Protein 2YGK (pdb70)

Sequence (618 aa):
IRKIYDKLVEIKNQIYNIANYLKQEIQDKVNEYWNEYVINHTCKFVAIDGGSFGRPRIGIVYAVGAESVIGDNKGVKTLSEDGQIGIFKPGNDAQERISLLEALELSLALRDGSKGDYILDGSLSKKIGNKVDIQQFSDEELKLIRNVDLNGIISIKDERKRDLLLLNQFLVSKIIEEYDGNVLWISKVSRGRDLFGTDYPDITVLELFTEKRGFSKLIIKNIPEIEVLRKEYTTFYTRLDNGKRVIRVDIVGRVDEKIVKEIDRLSGVSIKGYPFPLLKAHDVRFSADREKIIKLVGSKLHKDIEWWPIRKIYDKLVEIKNQIYNIANYLKQEIQDKVNEYWNEYVINHTCKFVAIDGGSFGRPRIGIVYAVGAESVIGDNKGVKTLSEDGQIGIFKPGNDAQERISLLEALELSLALRDGSKGDYILDGSLSKKIGNKVDIQQFSDEELKLIRNVDLNGIISIKDERKRDLLLLNQFLVSKIIEEYDGNVLWISKVSRGRDLFGTDYPDITVLELFTEKRGFSKLIIKNIPEIEVLRKEYTTFYTRLDNGKRVIRVDIVGRVDEKIVKEIDRLSGVSIKGYPFPLLKAHDVRFSADREKIIKLVGSKLHKDIEWWP

B-factor: mean 69.03, std 28.51, range [28.03, 181.52]

Foldseek 3Di:
DVVVVVVVCPCVVVVVVVVVCLCVQDLPVLVVWWDFDFDFDWFKEKEKDKAKDWDAVVATWMKIKMWIWIDFLVGIDTDDIDMDTDGDHHDDCVVVVGVLLLLVRLVVCVVCVVVTQAYEEADPVVLLPDDADPPVDDPVLVVCLVVVPPVVQRPDDDDVNSRSSVSSLSSVLVSCVVQPQRYKYKYLDDQDDQRRNDPGHPQVSNLVNDFHWTKGPKDKAAAVSSVVRRGIWIKMWTFLGGRAGIMIIIGHDDDDPVRVSVVSRQNSQDDRRHHVSHVVRVVNYCPCVVVVSCVVVVVVCVVVPVPDD/DVVVVVVVCPCVVVVVVVVVCLCVQDLPVLVVWWDFDADFDWFKEKEKDKAKDWDAVQATWMKIKMWIWIDFLVGIDTDDIDMDTDGDHHDDCVVVVGVLVLLVRLVVCVVCVVVTQAYEEADPVVLLPDDADPPVDDPVLVVCLVVVPPVVQRPDDDDVNSRSSVSSLSSVLVSCVVQPQRYKYKYLDDQDDQRRNDPGHPQVSNLVNDFHWTKGPKDKAAAVSSVVRRGIWIKMWTFLGGRAGIMIIIGHDDDDPVRVSVVSRQNSQDDRRGRVSHVVRVVNYCPCVVVVSCVVVVVCCVPVPPPDD

Organism: Saccharolobus solfataricus (strain ATCC 35092 / DSM 1617 / JCM 11322 / P2) (NCBI:txid273057)

InterPro domains:
  IPR018977 NurA domain [PF09376] (53-311)
  IPR018977 NurA domain [SM00933] (52-311)
  IPR053461 DNA double-strand break repair nuclease NurA [NF041033] (1-339)

Nearest PDB structures (foldseek):
  2ygk-assembly1_B  TM=1.003E+00  e=8.627E-60  Saccharolobus solfataricus
  6ozi-assembly1_B  TM=4.503E-01  e=3.548E-06  Ciona intestinalis
  6ozh-assembly1_C  TM=4.581E-01  e=1.079E-05  Ciona intestinalis
  6ozo-assembly1_A  TM=4.837E-01  e=2.699E-04  Mus musculus
  5aoy-assembly1_A  TM=4.849E-01  e=2.264E-04  Mus musculus

Structure (mmCIF, N/CA/C/O backbone):
data_2YGK
#
_entry.id   2YGK
#
_cell.length_a   67.740
_cell.length_b   80.280
_cell.length_c   67.670
_cell.angle_alpha   90.00
_cell.angle_beta   107.17
_cell.angle_gamma   90.00
#
_symmetry.space_group_name_H-M   'P 1 21 1'
#
loop_
_entity.id
_entity.type
_entity.pdbx_description
1 polymer NURA
2 non-polymer 'MANGANESE (II) ION'
3 water water
#
loop_
_atom_site.group_PDB
_atom_site.id
_atom_site.type_symbol
_atom_site.label_atom_id
_atom_site.label_alt_id
_atom_site.label_comp_id
_atom_site.label_asym_id
_atom_site.label_entity_id
_atom_site.label_seq_id
_atom_site.pdbx_PDB_ins_code
_atom_site.Cartn_x
_atom_site.Cartn_y
_atom_site.Cartn_z
_atom_site.occupancy
_atom_site.B_iso_or_equiv
_atom_site.auth_seq_id
_atom_site.auth_comp_id
_atom_site.auth_asym_id
_atom_site.auth_atom_id
_atom_site.pdbx_PDB_model_num
ATOM 9 N N . ILE A 1 2 ? -11.309 31.552 14.475 1.00 84.55 2 ILE A N 1
ATOM 10 C CA . ILE A 1 2 ? -12.546 31.114 15.154 1.00 89.19 2 ILE A CA 1
ATOM 11 C C . ILE A 1 2 ? -13.658 32.143 14.998 1.00 91.58 2 ILE A C 1
ATOM 12 O O . ILE A 1 2 ? -13.673 33.185 15.707 1.00 92.24 2 ILE A O 1
ATOM 17 N N . ARG A 1 3 ? -14.617 31.858 14.099 1.00 94.54 3 ARG A N 1
ATOM 18 C CA . ARG A 1 3 ? -15.755 32.774 13.946 1.00 97.30 3 ARG A CA 1
ATOM 19 C C . ARG A 1 3 ? -16.001 33.576 15.248 1.00 98.88 3 ARG A C 1
ATOM 20 O O . ARG A 1 3 ? -15.838 34.862 15.234 1.00 98.19 3 ARG A O 1
ATOM 28 N N . LYS A 1 4 ? -16.309 32.827 16.367 1.00 101.56 4 LYS A N 1
ATOM 29 C CA . LYS A 1 4 ? -16.537 33.502 17.684 1.00 102.29 4 LYS A CA 1
ATOM 30 C C . LYS A 1 4 ? -15.590 34.741 17.928 1.00 98.14 4 LYS A C 1
ATOM 31 O O . LYS A 1 4 ? -16.045 35.834 18.329 1.00 99.20 4 LYS A O 1
ATOM 37 N N . ILE A 1 5 ? -14.290 34.591 17.691 1.00 93.00 5 ILE A N 1
ATOM 38 C CA . ILE A 1 5 ? -13.389 35.697 18.006 1.00 90.12 5 ILE A CA 1
ATOM 39 C C . ILE A 1 5 ? -13.746 37.014 17.308 1.00 90.16 5 ILE A C 1
ATOM 40 O O . ILE A 1 5 ? -13.587 38.111 17.891 1.00 90.22 5 ILE A O 1
ATOM 45 N N . TYR A 1 6 ? -14.148 36.924 16.038 1.00 90.78 6 TYR A N 1
ATOM 46 C CA . TYR A 1 6 ? -14.369 38.154 15.250 1.00 89.28 6 TYR A CA 1
ATOM 47 C C . TYR A 1 6 ? -15.803 38.666 15.518 1.00 93.67 6 TYR A C 1
ATOM 48 O O . TYR A 1 6 ? -16.036 39.884 15.637 1.00 93.54 6 TYR A O 1
ATOM 57 N N . ASP A 1 7 ? -16.760 37.756 15.613 1.00 97.11 7 ASP A N 1
ATOM 58 C CA . ASP A 1 7 ? -18.087 38.198 16.003 1.00 102.48 7 ASP A CA 1
ATOM 59 C C . ASP A 1 7 ? -17.865 39.072 17.242 1.00 103.03 7 ASP A C 1
ATOM 60 O O . ASP A 1 7 ? -18.167 40.292 17.223 1.00 104.20 7 ASP A O 1
ATOM 65 N N . LYS A 1 8 ? -17.268 38.473 18.283 1.00 102.89 8 LYS A N 1
ATOM 66 C CA . LYS A 1 8 ? -17.096 39.148 19.593 1.00 102.77 8 LYS A CA 1
ATOM 67 C C . LYS A 1 8 ? -16.501 40.580 19.461 1.00 98.61 8 LYS A C 1
ATOM 68 O O . LYS A 1 8 ? -17.030 41.551 20.021 1.00 100.52 8 LYS A O 1
ATOM 74 N N . LEU A 1 9 ? -15.464 40.736 18.666 1.00 93.64 9 LEU A N 1
ATOM 75 C CA . LEU A 1 9 ? -14.876 42.080 18.474 1.00 90.45 9 LEU A CA 1
ATOM 76 C C . LEU A 1 9 ? -15.829 43.079 17.799 1.00 92.66 9 LEU A C 1
ATOM 77 O O . LEU A 1 9 ? -15.667 44.324 17.975 1.00 92.64 9 LEU A O 1
ATOM 82 N N . VAL A 1 10 ? -16.822 42.538 17.043 1.00 95.79 10 VAL A N 1
ATOM 83 C CA . VAL A 1 10 ? -17.830 43.365 16.361 1.00 97.60 10 VAL A CA 1
ATOM 84 C C . VAL A 1 10 ? -19.109 43.434 17.188 1.00 103.62 10 VAL A C 1
ATOM 85 O O . VAL A 1 10 ? -19.316 44.409 17.930 1.00 105.41 10 VAL A O 1
ATOM 89 N N . GLU A 1 15 ? -14.989 45.735 25.071 1.00 168.29 15 GLU A N 1
ATOM 90 C CA . GLU A 1 15 ? -14.017 44.658 25.001 1.00 165.97 15 GLU A CA 1
ATOM 91 C C . GLU A 1 15 ? -12.608 45.239 24.957 1.00 160.45 15 GLU A C 1
ATOM 92 O O . GLU A 1 15 ? -11.880 45.196 25.947 1.00 160.26 15 GLU A O 1
ATOM 98 N N . ILE A 1 16 ? -12.250 45.810 23.810 1.00 156.01 16 ILE A N 1
ATOM 99 C CA . ILE A 1 16 ? -10.926 46.378 23.575 1.00 150.69 16 ILE A CA 1
ATOM 100 C C . ILE A 1 16 ? -10.922 47.903 23.795 1.00 149.28 16 ILE A C 1
ATOM 101 O O . ILE A 1 16 ? -9.855 48.524 23.871 1.00 146.14 16 ILE A O 1
ATOM 106 N N . LYS A 1 17 ? -12.111 48.502 23.899 1.00 151.24 17 LYS A N 1
ATOM 107 C CA . LYS A 1 17 ? -12.235 49.937 24.204 1.00 150.46 17 LYS A CA 1
ATOM 108 C C . LYS A 1 17 ? -11.430 50.305 25.454 1.00 149.27 17 LYS A C 1
ATOM 109 O O . LYS A 1 17 ? -10.851 51.384 25.523 1.00 147.32 17 LYS A O 1
ATOM 115 N N . ASN A 1 18 ? -11.405 49.403 26.438 1.00 150.24 18 ASN A N 1
ATOM 116 C CA . ASN A 1 18 ? -10.659 49.619 27.680 1.00 149.55 18 ASN A CA 1
ATOM 117 C C . ASN A 1 18 ? -9.213 49.984 27.416 1.00 143.39 18 ASN A C 1
ATOM 118 O O . ASN A 1 18 ? -8.687 50.917 28.001 1.00 142.98 18 ASN A O 1
ATOM 123 N N . GLN A 1 19 ? -8.575 49.237 26.527 1.00 138.23 19 GLN A N 1
ATOM 124 C CA . GLN A 1 19 ? -7.172 49.445 26.236 1.00 132.60 19 GLN A CA 1
ATOM 125 C C . GLN A 1 19 ? -6.995 50.640 25.302 1.00 127.60 19 GLN A C 1
ATOM 126 O O . GLN A 1 19 ? -6.062 51.414 25.469 1.00 125.12 19 GLN A O 1
ATOM 132 N N . ILE A 1 20 ? -7.913 50.804 24.349 1.00 125.37 20 ILE A N 1
ATOM 133 C CA . ILE A 1 20 ? -7.845 51.902 23.384 1.00 121.20 20 ILE A CA 1
ATOM 134 C C . ILE A 1 20 ? -7.977 53.263 24.058 1.00 120.70 20 ILE A C 1
ATOM 135 O O . ILE A 1 20 ? -7.212 54.193 23.770 1.00 117.96 20 ILE A O 1
ATOM 140 N N . TYR A 1 21 ? -8.974 53.386 24.933 1.00 122.56 21 TYR A N 1
ATOM 141 C CA . TYR A 1 21 ? -9.155 54.604 25.713 1.00 122.58 21 TYR A CA 1
ATOM 142 C C . TYR A 1 21 ? -7.955 54.839 26.633 1.00 119.85 21 TYR A C 1
ATOM 143 O O . TYR A 1 21 ? -7.378 55.928 26.638 1.00 117.92 21 TYR A O 1
ATOM 152 N N . ASN A 1 22 ? -7.564 53.809 27.382 1.00 118.90 22 ASN A N 1
ATOM 153 C CA . ASN A 1 22 ? -6.426 53.910 28.308 1.00 117.15 22 ASN A CA 1
ATOM 154 C C . ASN A 1 22 ? -5.157 54.454 27.655 1.00 111.33 22 ASN A C 1
ATOM 155 O O . ASN A 1 22 ? -4.553 55.405 28.160 1.00 110.95 22 ASN A O 1
ATOM 160 N N . ILE A 1 23 ? -4.765 53.850 26.538 1.00 106.55 23 ILE A N 1
ATOM 161 C CA . ILE A 1 23 ? -3.608 54.310 25.785 1.00 101.54 23 ILE A CA 1
ATOM 162 C C . ILE A 1 23 ? -3.828 55.777 25.349 1.00 100.12 23 ILE A C 1
ATOM 163 O O . ILE A 1 23 ? -3.010 56.663 25.615 1.00 98.34 23 ILE A O 1
ATOM 168 N N . ALA A 1 24 ? -4.941 56.037 24.656 1.00 100.71 24 ALA A N 1
ATOM 169 C CA . ALA A 1 24 ? -5.233 57.374 24.120 1.00 100.50 24 ALA A CA 1
ATOM 170 C C . ALA A 1 24 ? -5.004 58.477 25.152 1.00 102.18 24 ALA A C 1
ATOM 171 O O . ALA A 1 24 ? -4.157 59.356 24.963 1.00 100.19 24 ALA A O 1
ATOM 173 N N . ASN A 1 25 ? -5.762 58.420 26.243 1.00 106.20 25 ASN A N 1
ATOM 174 C CA . ASN A 1 25 ? -5.643 59.392 27.332 1.00 108.42 25 ASN A CA 1
ATOM 175 C C . ASN A 1 25 ? -4.205 59.501 27.844 1.00 106.54 25 ASN A C 1
ATOM 176 O O . ASN A 1 25 ? -3.640 60.590 27.859 1.00 105.27 25 ASN A O 1
ATOM 181 N N . TYR A 1 26 ? -3.611 58.374 28.246 1.00 106.40 26 TYR A N 1
ATOM 182 C CA . TYR A 1 26 ? -2.228 58.379 28.738 1.00 105.18 26 TYR A CA 1
ATOM 183 C C . TYR A 1 26 ? -1.342 59.206 27.818 1.00 102.68 26 TYR A C 1
ATOM 184 O O . TYR A 1 26 ? -0.620 60.085 28.279 1.00 102.38 26 TYR A O 1
ATOM 193 N N . LEU A 1 27 ? -1.418 58.923 26.517 1.00 101.34 27 LEU A N 1
ATOM 194 C CA . LEU A 1 27 ? -0.593 59.611 25.522 1.00 99.23 27 LEU A CA 1
ATOM 195 C C . LEU A 1 27 ? -0.918 61.085 25.430 1.00 101.30 27 LEU A C 1
ATOM 196 O O . LEU A 1 27 ? -0.020 61.896 25.300 1.00 99.34 27 LEU A O 1
ATOM 201 N N . LYS A 1 28 ? -2.203 61.418 25.498 1.00 106.29 28 LYS A N 1
ATOM 202 C CA . LYS A 1 28 ? -2.662 62.814 25.425 1.00 109.43 28 LYS A CA 1
ATOM 203 C C . LYS A 1 28 ? -2.156 63.623 26.622 1.00 112.64 28 LYS A C 1
ATOM 204 O O . LYS A 1 28 ? -1.769 64.780 26.478 1.00 111.95 28 LYS A O 1
ATOM 210 N N . GLN A 1 29 ? -2.138 62.983 27.788 1.00 117.17 29 GLN A N 1
ATOM 211 C CA . GLN A 1 29 ? -1.785 63.629 29.052 1.00 121.39 29 GLN A CA 1
ATOM 212 C C . GLN A 1 29 ? -0.313 63.440 29.401 1.00 120.82 29 GLN A C 1
ATOM 213 O O . GLN A 1 29 ? 0.163 63.963 30.400 1.00 122.85 29 GLN A O 1
ATOM 219 N N . GLU A 1 30 ? 0.409 62.693 28.582 1.00 119.22 30 GLU A N 1
ATOM 220 C CA . GLU A 1 30 ? 1.830 62.477 28.807 1.00 118.96 30 GLU A CA 1
ATOM 221 C C . GLU A 1 30 ? 2.658 63.480 28.022 1.00 116.93 30 GLU A C 1
ATOM 222 O O . GLU A 1 30 ? 3.659 63.961 28.541 1.00 117.30 30 GLU A O 1
ATOM 228 N N . ILE A 1 31 ? 2.261 63.790 26.784 1.00 115.41 31 ILE A N 1
ATOM 229 C CA . ILE A 1 31 ? 3.130 64.573 25.900 1.00 113.38 31 ILE A CA 1
ATOM 230 C C . ILE A 1 31 ? 2.500 65.252 24.655 1.00 112.40 31 ILE A C 1
ATOM 231 O O . ILE A 1 31 ? 3.192 65.436 23.653 1.00 110.10 31 ILE A O 1
ATOM 236 N N . GLN A 1 32 ? 1.231 65.656 24.698 1.00 114.64 32 GLN A N 1
ATOM 237 C CA . GLN A 1 32 ? 0.710 66.573 23.652 1.00 114.23 32 GLN A CA 1
ATOM 238 C C . GLN A 1 32 ? 1.449 67.930 23.697 1.00 113.22 32 GLN A C 1
ATOM 239 O O . GLN A 1 32 ? 1.589 68.598 22.664 1.00 111.66 32 GLN A O 1
ATOM 245 N N . ASP A 1 33 ? 1.911 68.312 24.896 1.00 113.85 33 ASP A N 1
ATOM 246 C CA . ASP A 1 33 ? 2.715 69.530 25.111 1.00 113.04 33 ASP A CA 1
ATOM 247 C C . ASP A 1 33 ? 4.180 69.426 24.623 1.00 109.55 33 ASP A C 1
ATOM 248 O O . ASP A 1 33 ? 4.634 70.246 23.812 1.00 107.58 33 ASP A O 1
ATOM 253 N N . LYS A 1 34 ? 4.905 68.420 25.117 1.00 108.00 34 LYS A N 1
ATOM 254 C CA . LYS A 1 34 ? 6.349 68.301 24.861 1.00 105.32 34 LYS A CA 1
ATOM 255 C C . LYS A 1 34 ? 6.697 68.009 23.406 1.00 100.06 34 LYS A C 1
ATOM 256 O O . LYS A 1 34 ? 7.788 68.338 22.954 1.00 98.38 34 LYS A O 1
ATOM 262 N N . VAL A 1 35 ? 5.775 67.405 22.668 1.00 96.83 35 VAL A N 1
ATOM 263 C CA . VAL A 1 35 ? 6.023 67.119 21.263 1.00 92.68 35 VAL A CA 1
ATOM 264 C C . VAL A 1 35 ? 6.399 68.388 20.551 1.00 90.27 35 VAL A C 1
ATOM 265 O O . VAL A 1 35 ? 7.487 68.502 20.004 1.00 89.05 35 VAL A O 1
ATOM 269 N N . ASN A 1 36 ? 5.494 69.354 20.587 1.00 89.57 36 ASN A N 1
ATOM 270 C CA . ASN A 1 36 ? 5.666 70.610 19.852 1.00 87.51 36 ASN A CA 1
ATOM 271 C C . ASN A 1 36 ? 6.868 71.425 20.360 1.00 85.52 36 ASN A C 1
ATOM 272 O O . ASN A 1 36 ? 7.512 72.116 19.581 1.00 84.75 36 ASN A O 1
ATOM 277 N N . GLU A 1 37 ? 7.176 71.305 21.651 1.00 84.25 37 GLU A N 1
ATOM 278 C CA . GLU A 1 37 ? 8.442 71.771 22.206 1.00 82.49 37 GLU A CA 1
ATOM 279 C C . GLU A 1 37 ? 9.593 71.175 21.412 1.00 77.64 37 GLU A C 1
ATOM 280 O O . GLU A 1 37 ? 10.485 71.883 20.993 1.00 76.57 37 GLU A O 1
ATOM 286 N N . TYR A 1 38 ? 9.554 69.859 21.206 1.00 73.58 38 TYR A N 1
ATOM 287 C CA . TYR A 1 38 ? 10.673 69.104 20.613 1.00 69.50 38 TYR A CA 1
ATOM 288 C C . TYR A 1 38 ? 10.590 68.856 19.110 1.00 64.15 38 TYR A C 1
ATOM 289 O O . TYR A 1 38 ? 11.393 68.098 18.606 1.00 62.44 38 TYR A O 1
ATOM 298 N N . TRP A 1 39 ? 9.614 69.430 18.419 1.00 60.73 39 TRP A N 1
ATOM 299 C CA . TRP A 1 39 ? 9.528 69.335 16.951 1.00 56.98 39 TRP A CA 1
ATOM 300 C C . TRP A 1 39 ? 9.796 70.691 16.255 1.00 56.01 39 TRP A C 1
ATOM 301 O O . TRP A 1 39 ? 9.360 71.761 16.725 1.00 57.39 39 TRP A O 1
ATOM 312 N N . ASN A 1 40 ? 10.509 70.635 15.137 1.00 53.16 40 ASN A N 1
ATOM 313 C CA . ASN A 1 40 ? 10.815 71.824 14.357 1.00 52.73 40 ASN A CA 1
ATOM 314 C C . ASN A 1 40 ? 10.229 71.706 12.970 1.00 51.31 40 ASN A C 1
ATOM 315 O O . ASN A 1 40 ? 10.585 70.792 12.223 1.00 50.69 40 ASN A O 1
ATOM 320 N N . GLU A 1 41 ? 9.315 72.606 12.633 1.00 51.12 41 GLU A N 1
ATOM 321 C CA . GLU A 1 41 ? 8.777 72.670 11.281 1.00 50.57 41 GLU A CA 1
ATOM 322 C C . GLU A 1 41 ? 9.869 73.116 10.345 1.00 50.10 41 GLU A C 1
ATOM 323 O O . GLU A 1 41 ? 10.671 73.965 10.695 1.00 51.71 41 GLU A O 1
ATOM 329 N N . TYR A 1 42 ? 9.933 72.523 9.174 1.00 49.58 42 TYR A N 1
ATOM 330 C CA . TYR A 1 42 ? 10.835 72.972 8.138 1.00 49.77 42 TYR A CA 1
ATOM 331 C C . TYR A 1 42 ? 10.174 72.702 6.810 1.00 52.10 42 TYR A C 1
ATOM 332 O O . TYR A 1 42 ? 10.385 71.680 6.179 1.00 51.06 42 TYR A O 1
ATOM 341 N N . VAL A 1 43 ? 9.363 73.643 6.384 1.00 56.60 43 VAL A N 1
ATOM 342 C CA . VAL A 1 43 ? 8.512 73.406 5.252 1.00 60.32 43 VAL A CA 1
ATOM 343 C C . VAL A 1 43 ? 9.160 73.670 3.869 1.00 63.18 43 VAL A C 1
ATOM 344 O O . VAL A 1 43 ? 8.752 73.035 2.923 1.00 63.48 43 VAL A O 1
ATOM 348 N N . ILE A 1 44 ? 10.158 74.551 3.740 1.00 67.61 44 ILE A N 1
ATOM 349 C CA . ILE A 1 44 ? 10.746 74.860 2.395 1.00 71.86 44 ILE A CA 1
ATOM 350 C C . ILE A 1 44 ? 11.900 73.946 2.028 1.00 73.38 44 ILE A C 1
ATOM 351 O O . ILE A 1 44 ? 12.791 73.731 2.847 1.00 73.14 44 ILE A O 1
ATOM 356 N N . ASN A 1 45 ? 11.906 73.458 0.785 1.00 77.03 45 ASN A N 1
ATOM 357 C CA . ASN A 1 45 ? 13.023 72.649 0.232 1.00 78.89 45 ASN A CA 1
ATOM 358 C C . ASN A 1 45 ? 14.043 73.478 -0.574 1.00 81.47 45 ASN A C 1
ATOM 359 O O . ASN A 1 45 ? 13.791 74.654 -0.896 1.00 83.03 45 ASN A O 1
ATOM 364 N N . HIS A 1 46 ? 15.179 72.856 -0.917 1.00 82.78 46 HIS A N 1
ATOM 365 C CA . HIS A 1 46 ? 16.163 73.475 -1.850 1.00 85.33 46 HIS A CA 1
ATOM 366 C C . HIS A 1 46 ? 16.808 72.462 -2.806 1.00 85.53 46 HIS A C 1
ATOM 367 O O . HIS A 1 46 ? 16.714 72.616 -4.028 1.00 87.23 46 HIS A O 1
ATOM 374 N N . THR A 1 51 ? 20.937 68.476 -6.859 1.00 72.04 51 THR A N 1
ATOM 375 C CA . THR A 1 51 ? 22.014 67.731 -7.508 1.00 73.62 51 THR A CA 1
ATOM 376 C C . THR A 1 51 ? 22.981 67.115 -6.519 1.00 71.67 51 THR A C 1
ATOM 377 O O . THR A 1 51 ? 23.948 67.772 -6.113 1.00 73.80 51 THR A O 1
ATOM 381 N N . CYS A 1 52 ? 22.766 65.854 -6.179 1.00 68.33 52 CYS A N 1
ATOM 382 C CA . CYS A 1 52 ? 23.527 65.216 -5.123 1.00 66.01 52 CYS A CA 1
ATOM 383 C C . CYS A 1 52 ? 23.283 63.690 -5.152 1.00 63.14 52 CYS A C 1
ATOM 384 O O . CYS A 1 52 ? 22.149 63.234 -5.319 1.00 62.23 52 CYS A O 1
ATOM 387 N N . LYS A 1 53 ? 24.346 62.912 -5.009 1.00 61.02 53 LYS A N 1
ATOM 388 C CA . LYS A 1 53 ? 24.301 61.501 -5.343 1.00 58.91 53 LYS A CA 1
ATOM 389 C C . LYS A 1 53 ? 24.272 60.639 -4.104 1.00 54.87 53 LYS A C 1
ATOM 390 O O . LYS A 1 53 ? 25.097 60.790 -3.210 1.00 53.69 53 LYS A O 1
ATOM 396 N N . PHE A 1 54 ? 23.304 59.728 -4.082 1.00 51.76 54 PHE A N 1
ATOM 397 C CA . PHE A 1 54 ? 23.080 58.823 -2.971 1.00 48.63 54 PHE A CA 1
ATOM 398 C C . PHE A 1 54 ? 23.288 57.422 -3.450 1.00 47.88 54 PHE A C 1
ATOM 399 O O . PHE A 1 54 ? 22.737 57.047 -4.498 1.00 48.97 54 PHE A O 1
ATOM 407 N N . VAL A 1 55 ? 24.087 56.648 -2.702 1.00 45.78 55 VAL A N 1
ATOM 408 C CA . VAL A 1 55 ? 24.182 55.210 -2.906 1.00 43.50 55 VAL A CA 1
ATOM 409 C C . VAL A 1 55 ? 23.404 54.591 -1.759 1.00 40.98 55 VAL A C 1
ATOM 410 O O . VAL A 1 55 ? 23.756 54.777 -0.597 1.00 41.06 55 VAL A O 1
ATOM 414 N N . ALA A 1 56 ? 22.364 53.833 -2.071 1.00 39.12 56 ALA A N 1
ATOM 415 C CA . ALA A 1 56 ? 21.588 53.123 -1.055 1.00 36.60 56 ALA A CA 1
ATOM 416 C C . ALA A 1 56 ? 21.902 51.614 -1.081 1.00 36.17 56 ALA A C 1
ATOM 417 O O . ALA A 1 56 ? 22.102 51.041 -2.124 1.00 35.72 56 ALA A O 1
ATOM 419 N N . ILE A 1 57 ? 21.924 50.998 0.093 1.00 35.19 57 ILE A N 1
ATOM 420 C CA . ILE A 1 57 ? 22.137 49.602 0.215 1.00 35.33 57 ILE A CA 1
ATOM 421 C C . ILE A 1 57 ? 21.034 49.047 1.074 1.00 35.22 57 ILE A C 1
ATOM 422 O O . ILE A 1 57 ? 20.777 49.589 2.169 1.00 34.63 57 ILE A O 1
ATOM 427 N N . ASP A 1 58 ? 20.396 47.967 0.580 1.00 35.24 58 ASP A N 1
ATOM 428 C CA . ASP A 1 58 ? 19.553 47.122 1.410 1.00 34.92 58 ASP A CA 1
ATOM 429 C C . ASP A 1 58 ? 19.756 45.651 1.132 1.00 34.63 58 ASP A C 1
ATOM 430 O O . ASP A 1 58 ? 20.388 45.269 0.099 1.00 35.90 58 ASP A O 1
ATOM 435 N N . GLY A 1 59 ? 19.146 44.815 1.981 1.00 32.52 59 GLY A N 1
ATOM 436 C CA . GLY A 1 59 ? 19.303 43.374 1.850 1.00 32.32 59 GLY A CA 1
ATOM 437 C C . GLY A 1 59 ? 18.056 42.576 2.119 1.00 31.62 59 GLY A C 1
ATOM 438 O O . GLY A 1 59 ? 17.105 43.072 2.757 1.00 31.30 59 GLY A O 1
ATOM 439 N N . GLY A 1 60 ? 18.070 41.336 1.622 1.00 31.28 60 GLY A N 1
ATOM 440 C CA . GLY A 1 60 ? 16.937 40.418 1.721 1.00 31.05 60 GLY A CA 1
ATOM 441 C C . GLY A 1 60 ? 17.465 39.039 1.995 1.00 31.44 60 GLY A C 1
ATOM 442 O O . GLY A 1 60 ? 18.595 38.737 1.613 1.00 30.47 60 GLY A O 1
ATOM 443 N N . SER A 1 61 ? 16.645 38.206 2.638 1.00 32.04 61 SER A N 1
ATOM 444 C CA . SER A 1 61 ? 17.060 36.884 3.048 1.00 33.96 61 SER A CA 1
ATOM 445 C C . SER A 1 61 ? 15.889 36.016 3.474 1.00 34.93 61 SER A C 1
ATOM 446 O O . SER A 1 61 ? 14.839 36.518 3.790 1.00 34.98 61 SER A O 1
ATOM 449 N N . PHE A 1 62 ? 16.111 34.707 3.500 1.00 36.28 62 PHE A N 1
ATOM 450 C CA . PHE A 1 62 ? 15.147 33.794 4.040 1.00 37.97 62 PHE A CA 1
ATOM 451 C C . PHE A 1 62 ? 15.820 32.451 4.233 1.00 39.60 62 PHE A C 1
ATOM 452 O O . PHE A 1 62 ? 16.844 32.168 3.621 1.00 39.25 62 PHE A O 1
ATOM 460 N N . GLY A 1 63 ? 15.218 31.645 5.087 1.00 41.55 63 GLY A N 1
ATOM 461 C CA . GLY A 1 63 ? 15.665 30.284 5.305 1.00 44.40 63 GLY A CA 1
ATOM 462 C C . GLY A 1 63 ? 14.499 29.415 5.671 1.00 46.85 63 GLY A C 1
ATOM 463 O O . GLY A 1 63 ? 13.693 29.800 6.504 1.00 46.17 63 GLY A O 1
ATOM 464 N N . ARG A 1 64 ? 14.392 28.264 5.023 1.00 50.69 64 ARG A N 1
ATOM 465 C CA . ARG A 1 64 ? 13.289 27.351 5.273 1.00 54.76 64 ARG A CA 1
ATOM 466 C C . ARG A 1 64 ? 13.796 26.027 5.857 1.00 56.71 64 ARG A C 1
ATOM 467 O O . ARG A 1 64 ? 14.609 25.342 5.232 1.00 56.90 64 ARG A O 1
ATOM 475 N N . PRO A 1 65 ? 13.329 25.681 7.069 1.00 58.91 65 PRO A N 1
ATOM 476 C CA . PRO A 1 65 ? 13.677 24.411 7.724 1.00 61.43 65 PRO A CA 1
ATOM 477 C C . PRO A 1 65 ? 13.267 23.229 6.878 1.00 63.39 65 PRO A C 1
ATOM 478 O O . PRO A 1 65 ? 12.109 23.101 6.535 1.00 64.82 65 PRO A O 1
ATOM 490 N N . ARG A 1 67 ? 14.540 18.913 5.583 1.00 68.80 67 ARG A N 1
ATOM 491 C CA . ARG A 1 67 ? 15.241 17.726 5.999 1.00 70.16 67 ARG A CA 1
ATOM 492 C C . ARG A 1 67 ? 16.738 17.835 5.712 1.00 67.87 67 ARG A C 1
ATOM 493 O O . ARG A 1 67 ? 17.536 17.579 6.592 1.00 68.34 67 ARG A O 1
ATOM 501 N N . ILE A 1 68 ? 17.121 18.252 4.512 1.00 65.35 68 ILE A N 1
ATOM 502 C CA . ILE A 1 68 ? 18.541 18.441 4.186 1.00 63.93 68 ILE A CA 1
ATOM 503 C C . ILE A 1 68 ? 19.217 19.508 5.071 1.00 61.73 68 ILE A C 1
ATOM 504 O O . ILE A 1 68 ? 20.434 19.537 5.191 1.00 61.09 68 ILE A O 1
ATOM 509 N N . GLY A 1 69 ? 18.408 20.377 5.684 1.00 59.76 69 GLY A N 1
ATOM 510 C CA . GLY A 1 69 ? 18.860 21.377 6.630 1.00 57.53 69 GLY A CA 1
ATOM 511 C C . GLY A 1 69 ? 18.074 22.648 6.392 1.00 55.42 69 GLY A C 1
ATOM 512 O O . GLY A 1 69 ? 16.992 22.589 5.834 1.00 54.59 69 GLY A O 1
ATOM 513 N N . ILE A 1 70 ? 18.651 23.794 6.780 1.00 53.44 70 ILE A N 1
ATOM 514 C CA . ILE A 1 70 ? 18.055 25.101 6.563 1.00 51.28 70 ILE A CA 1
ATOM 515 C C . ILE A 1 70 ? 18.511 25.649 5.226 1.00 50.10 70 ILE A C 1
ATOM 516 O O . ILE A 1 70 ? 19.645 26.115 5.088 1.00 49.81 70 ILE A O 1
ATOM 521 N N . VAL A 1 71 ? 17.624 25.617 4.243 1.00 50.04 71 VAL A N 1
ATOM 522 C CA . VAL A 1 71 ? 17.944 26.104 2.913 1.00 49.61 71 VAL A CA 1
ATOM 523 C C . VAL A 1 71 ? 17.733 27.599 2.881 1.00 48.39 71 VAL A C 1
ATOM 524 O O . VAL A 1 71 ? 16.619 28.039 3.056 1.00 48.33 71 VAL A O 1
ATOM 528 N N . TYR A 1 72 ? 18.797 28.370 2.647 1.00 47.50 72 TYR A N 1
ATOM 529 C CA . TYR A 1 72 ? 18.710 29.817 2.714 1.00 46.28 72 TYR A CA 1
ATOM 530 C C . TYR A 1 72 ? 19.194 30.516 1.462 1.00 45.15 72 TYR A C 1
ATOM 531 O O . TYR A 1 72 ? 19.905 29.964 0.636 1.00 46.37 72 TYR A O 1
ATOM 540 N N . ALA A 1 73 ? 18.835 31.781 1.385 1.00 42.90 73 ALA A N 1
ATOM 541 C CA . ALA A 1 73 ? 19.226 32.627 0.300 1.00 41.55 73 ALA A CA 1
ATOM 542 C C . ALA A 1 73 ? 19.328 34.021 0.860 1.00 39.81 73 ALA A C 1
ATOM 543 O O . ALA A 1 73 ? 18.423 34.493 1.527 1.00 38.93 73 ALA A O 1
ATOM 545 N N . VAL A 1 74 ? 20.439 34.675 0.587 1.00 39.72 74 VAL A N 1
ATOM 546 C CA . VAL A 1 74 ? 20.664 36.060 0.990 1.00 38.60 74 VAL A CA 1
ATOM 547 C C . VAL A 1 74 ? 21.027 36.852 -0.253 1.00 39.30 74 VAL A C 1
ATOM 548 O O . VAL A 1 74 ? 21.575 36.284 -1.225 1.00 40.51 74 VAL A O 1
ATOM 552 N N . GLY A 1 75 ? 20.758 38.156 -0.213 1.00 38.06 75 GLY A N 1
ATOM 553 C CA . GLY A 1 75 ? 21.105 39.030 -1.303 1.00 38.41 75 GLY A CA 1
ATOM 554 C C . GLY A 1 75 ? 21.147 40.490 -0.860 1.00 37.52 75 GLY A C 1
ATOM 555 O O . GLY A 1 75 ? 20.362 40.929 -0.038 1.00 36.48 75 GLY A O 1
ATOM 556 N N . ALA A 1 76 ? 22.073 41.245 -1.412 1.00 38.04 76 ALA A N 1
ATOM 557 C CA . ALA A 1 76 ? 22.119 42.658 -1.135 1.00 38.34 76 ALA A CA 1
ATOM 558 C C . ALA A 1 76 ? 22.380 43.385 -2.448 1.00 39.25 76 ALA A C 1
ATOM 559 O O . ALA A 1 76 ? 22.958 42.821 -3.387 1.00 40.78 76 ALA A O 1
ATOM 561 N N . GLU A 1 77 ? 21.924 44.622 -2.506 1.00 38.71 77 GLU A N 1
ATOM 562 C CA . GLU A 1 77 ? 22.088 45.446 -3.669 1.00 40.30 77 GLU A CA 1
ATOM 563 C C . GLU A 1 77 ? 22.464 46.866 -3.279 1.00 39.95 77 GLU A C 1
ATOM 564 O O . GLU A 1 77 ? 21.923 47.412 -2.336 1.00 38.59 77 GLU A O 1
ATOM 570 N N . SER A 1 78 ? 23.407 47.448 -4.008 1.00 41.63 78 SER A N 1
ATOM 571 C CA . SER A 1 78 ? 23.672 48.876 -3.945 1.00 42.10 78 SER A CA 1
ATOM 572 C C . SER A 1 78 ? 22.948 49.540 -5.128 1.00 43.17 78 SER A C 1
ATOM 573 O O . SER A 1 78 ? 22.818 48.961 -6.216 1.00 44.29 78 SER A O 1
ATOM 576 N N . VAL A 1 79 ? 22.478 50.752 -4.875 1.00 43.29 79 VAL A N 1
ATOM 577 C CA . VAL A 1 79 ? 21.695 51.514 -5.822 1.00 44.68 79 VAL A CA 1
ATOM 578 C C . VAL A 1 79 ? 22.184 52.965 -5.790 1.00 46.12 79 VAL A C 1
ATOM 579 O O . VAL A 1 79 ? 22.223 53.581 -4.715 1.00 44.44 79 VAL A O 1
ATOM 583 N N . ILE A 1 80 ? 22.577 53.485 -6.961 1.00 49.11 80 ILE A N 1
ATOM 584 C CA . ILE A 1 80 ? 22.928 54.902 -7.094 1.00 51.00 80 ILE A CA 1
ATOM 585 C C . ILE A 1 80 ? 21.737 55.720 -7.599 1.00 52.00 80 ILE A C 1
ATOM 586 O O . ILE A 1 80 ? 21.137 55.382 -8.620 1.00 53.03 80 ILE A O 1
ATOM 591 N N . GLY A 1 81 ? 21.407 56.796 -6.876 1.00 52.35 81 GLY A N 1
ATOM 592 C CA . GLY A 1 81 ? 20.319 57.717 -7.263 1.00 53.33 81 GLY A CA 1
ATOM 593 C C . GLY A 1 81 ? 20.592 59.224 -7.144 1.00 54.48 81 GLY A C 1
ATOM 594 O O . GLY A 1 81 ? 21.240 59.682 -6.208 1.00 52.92 81 GLY A O 1
ATOM 595 N N . ASP A 1 82 ? 20.098 59.987 -8.116 1.00 57.16 82 ASP A N 1
ATOM 596 C CA . ASP A 1 82 ? 20.008 61.441 -7.994 1.00 59.31 82 ASP A CA 1
ATOM 597 C C . ASP A 1 82 ? 18.766 61.941 -8.704 1.00 61.18 82 ASP A C 1
ATOM 598 O O . ASP A 1 82 ? 17.966 61.148 -9.205 1.00 61.27 82 ASP A O 1
ATOM 603 N N . ASN A 1 83 ? 18.593 63.258 -8.672 1.00 63.38 83 ASN A N 1
ATOM 604 C CA . ASN A 1 83 ? 17.647 63.971 -9.517 1.00 66.36 83 ASN A CA 1
ATOM 605 C C . ASN A 1 83 ? 17.384 63.271 -10.846 1.00 67.72 83 ASN A C 1
ATOM 606 O O . ASN A 1 83 ? 16.240 62.989 -11.185 1.00 67.64 83 ASN A O 1
ATOM 611 N N . LYS A 1 84 ? 18.452 63.001 -11.586 1.00 69.07 84 LYS A N 1
ATOM 612 C CA . LYS A 1 84 ? 18.344 62.519 -12.966 1.00 71.75 84 LYS A CA 1
ATOM 613 C C . LYS A 1 84 ? 17.867 61.072 -13.021 1.00 69.36 84 LYS A C 1
ATOM 614 O O . LYS A 1 84 ? 17.187 60.681 -13.959 1.00 70.83 84 LYS A O 1
ATOM 620 N N . GLY A 1 85 ? 18.254 60.262 -12.050 1.00 65.36 85 GLY A N 1
ATOM 621 C CA . GLY A 1 85 ? 17.810 58.890 -12.067 1.00 63.39 85 GLY A CA 1
ATOM 622 C C . GLY A 1 85 ? 18.349 58.009 -10.993 1.00 59.82 85 GLY A C 1
ATOM 623 O O . GLY A 1 85 ? 19.154 58.424 -10.185 1.00 57.85 85 GLY A O 1
ATOM 624 N N . VAL A 1 86 ? 17.855 56.778 -11.001 1.00 58.72 86 VAL A N 1
ATOM 625 C CA . VAL A 1 86 ? 18.324 55.714 -10.120 1.00 56.54 86 VAL A CA 1
ATOM 626 C C . VAL A 1 86 ? 18.715 54.530 -10.974 1.00 56.94 86 VAL A C 1
ATOM 627 O O . VAL A 1 86 ? 18.006 54.206 -11.917 1.00 58.44 86 VAL A O 1
ATOM 631 N N . LYS A 1 87 ? 19.855 53.913 -10.677 1.00 56.39 87 LYS A N 1
ATOM 632 C CA . LYS A 1 87 ? 20.217 52.612 -11.275 1.00 57.27 87 LYS A CA 1
ATOM 633 C C . LYS A 1 87 ? 20.995 51.767 -10.289 1.00 55.38 87 LYS A C 1
ATOM 634 O O . LYS A 1 87 ? 21.739 52.304 -9.475 1.00 54.33 87 LYS A O 1
ATOM 640 N N . THR A 1 88 ? 20.839 50.440 -10.387 1.00 55.23 88 THR A N 1
ATOM 641 C CA . THR A 1 88 ? 21.598 49.479 -9.560 1.00 53.78 88 THR A CA 1
ATOM 642 C C . THR A 1 88 ? 23.067 49.477 -9.944 1.00 54.35 88 THR A C 1
ATOM 643 O O . THR A 1 88 ? 23.404 49.599 -11.106 1.00 55.57 88 THR A O 1
ATOM 647 N N . LEU A 1 89 ? 23.915 49.347 -8.933 1.00 53.20 89 LEU A N 1
ATOM 648 C CA . LEU A 1 89 ? 25.337 49.359 -9.103 1.00 55.01 89 LEU A CA 1
ATOM 649 C C . LEU A 1 89 ? 25.841 47.947 -9.015 1.00 55.73 89 LEU A C 1
ATOM 650 O O . LEU A 1 89 ? 26.289 47.407 -9.987 1.00 57.38 89 LEU A O 1
ATOM 655 N N . SER A 1 90 ? 25.745 47.359 -7.830 1.00 55.51 90 SER A N 1
ATOM 656 C CA . SER A 1 90 ? 26.156 45.981 -7.600 1.00 56.51 90 SER A CA 1
ATOM 657 C C . SER A 1 90 ? 25.005 45.158 -7.041 1.00 56.40 90 SER A C 1
ATOM 658 O O . SER A 1 90 ? 24.080 45.698 -6.434 1.00 55.40 90 SER A O 1
ATOM 661 N N . GLU A 1 91 ? 25.073 43.856 -7.286 1.00 58.84 91 GLU A N 1
ATOM 662 C CA . GLU A 1 91 ? 24.239 42.840 -6.641 1.00 59.44 91 GLU A CA 1
ATOM 663 C C . GLU A 1 91 ? 25.163 41.748 -6.107 1.00 60.36 91 GLU A C 1
ATOM 664 O O . GLU A 1 91 ? 26.132 41.365 -6.739 1.00 61.69 91 GLU A O 1
ATOM 670 N N . ASP A 1 92 ? 24.843 41.242 -4.938 1.00 60.36 92 ASP A N 1
ATOM 671 C CA . ASP A 1 92 ? 25.719 40.343 -4.230 1.00 61.56 92 ASP A CA 1
ATOM 672 C C . ASP A 1 92 ? 24.797 39.462 -3.412 1.00 60.96 92 ASP A C 1
ATOM 673 O O . ASP A 1 92 ? 23.997 39.969 -2.636 1.00 60.01 92 ASP A O 1
ATOM 678 N N . GLY A 1 93 ? 24.881 38.152 -3.623 1.00 62.27 93 GLY A N 1
ATOM 679 C CA . GLY A 1 93 ? 23.991 37.209 -2.960 1.00 61.68 93 GLY A CA 1
ATOM 680 C C . GLY A 1 93 ? 24.349 35.751 -3.182 1.00 62.89 93 GLY A C 1
ATOM 681 O O . GLY A 1 93 ? 24.778 35.371 -4.255 1.00 63.50 93 GLY A O 1
ATOM 682 N N . GLN A 1 94 ? 24.131 34.948 -2.144 1.00 63.03 94 GLN A N 1
ATOM 683 C CA . GLN A 1 94 ? 24.355 33.508 -2.168 1.00 64.68 94 GLN A CA 1
ATOM 684 C C . GLN A 1 94 ? 23.091 32.704 -1.805 1.00 63.24 94 GLN A C 1
ATOM 685 O O . GLN A 1 94 ? 22.285 33.161 -1.002 1.00 62.03 94 GLN A O 1
ATOM 691 N N . ILE A 1 95 ? 22.936 31.520 -2.411 1.00 63.34 95 ILE A N 1
ATOM 692 C CA . ILE A 1 95 ? 22.017 30.457 -1.927 1.00 62.35 95 ILE A CA 1
ATOM 693 C C . ILE A 1 95 ? 22.828 29.341 -1.287 1.00 62.30 95 ILE A C 1
ATOM 694 O O . ILE A 1 95 ? 23.918 29.032 -1.736 1.00 63.77 95 ILE A O 1
ATOM 699 N N . GLY A 1 96 ? 22.289 28.710 -0.260 1.00 61.46 96 GLY A N 1
ATOM 700 C CA . GLY A 1 96 ? 23.011 27.649 0.440 1.00 61.98 96 GLY A CA 1
ATOM 701 C C . GLY A 1 96 ? 22.152 26.868 1.414 1.00 61.77 96 GLY A C 1
ATOM 702 O O . GLY A 1 96 ? 20.935 27.104 1.488 1.00 61.32 96 GLY A O 1
ATOM 703 N N . ILE A 1 97 ? 22.789 25.953 2.153 1.00 62.13 97 ILE A N 1
ATOM 704 C CA . ILE A 1 97 ? 22.144 25.155 3.195 1.00 62.42 97 ILE A CA 1
ATOM 705 C C . ILE A 1 97 ? 22.922 25.252 4.500 1.00 63.04 97 ILE A C 1
ATOM 706 O O . ILE A 1 97 ? 24.109 25.055 4.484 1.00 64.11 97 ILE A O 1
ATOM 711 N N . PHE A 1 98 ? 22.282 25.540 5.630 1.00 63.67 98 PHE A N 1
ATOM 712 C CA . PHE A 1 98 ? 22.943 25.340 6.932 1.00 65.21 98 PHE A CA 1
ATOM 713 C C . PHE A 1 98 ? 22.482 24.048 7.589 1.00 68.56 98 PHE A C 1
ATOM 714 O O . PHE A 1 98 ? 21.380 23.566 7.338 1.00 67.83 98 PHE A O 1
ATOM 722 N N . LYS A 1 99 ? 23.353 23.498 8.435 1.00 72.35 99 LYS A N 1
ATOM 723 C CA . LYS A 1 99 ? 23.008 22.394 9.298 1.00 76.07 99 LYS A CA 1
ATOM 724 C C . LYS A 1 99 ? 21.995 22.910 10.308 1.00 76.13 99 LYS A C 1
ATOM 725 O O . LYS A 1 99 ? 22.045 24.089 10.663 1.00 74.51 99 LYS A O 1
ATOM 731 N N . PRO A 1 100 ? 21.082 22.029 10.774 1.00 78.05 100 PRO A N 1
ATOM 732 C CA . PRO A 1 100 ? 20.030 22.378 11.721 1.00 78.96 100 PRO A CA 1
ATOM 733 C C . PRO A 1 100 ? 20.563 23.015 12.992 1.00 80.21 100 PRO A C 1
ATOM 734 O O . PRO A 1 100 ? 21.582 22.581 13.504 1.00 81.83 100 PRO A O 1
ATOM 738 N N . GLY A 1 101 ? 19.856 24.016 13.500 1.00 80.68 101 GLY A N 1
ATOM 739 C CA . GLY A 1 101 ? 20.343 24.810 14.614 1.00 82.18 101 GLY A CA 1
ATOM 740 C C . GLY A 1 101 ? 19.413 25.919 15.103 1.00 82.43 101 GLY A C 1
ATOM 741 O O . GLY A 1 101 ? 18.548 26.439 14.369 1.00 81.09 101 GLY A O 1
ATOM 742 N N . ASN A 1 102 ? 19.641 26.298 16.358 1.00 84.30 102 ASN A N 1
ATOM 743 C CA . ASN A 1 102 ? 18.815 27.258 17.089 1.00 84.03 102 ASN A CA 1
ATOM 744 C C . ASN A 1 102 ? 19.068 28.704 16.663 1.00 81.12 102 ASN A C 1
ATOM 745 O O . ASN A 1 102 ? 18.209 29.576 16.871 1.00 80.98 102 ASN A O 1
ATOM 750 N N . ASP A 1 103 ? 20.236 28.973 16.076 1.00 78.84 103 ASP A N 1
ATOM 751 C CA . ASP A 1 103 ? 20.577 30.337 15.649 1.00 75.62 103 ASP A CA 1
ATOM 752 C C . ASP A 1 103 ? 20.667 30.477 14.122 1.00 71.70 103 ASP A C 1
ATOM 753 O O . ASP A 1 103 ? 21.152 31.475 13.614 1.00 70.22 103 ASP A O 1
ATOM 758 N N . ALA A 1 104 ? 20.138 29.494 13.404 1.00 69.59 104 ALA A N 1
ATOM 759 C CA . ALA A 1 104 ? 20.152 29.474 11.943 1.00 66.63 104 ALA A CA 1
ATOM 760 C C . ALA A 1 104 ? 19.491 30.703 11.300 1.00 63.34 104 ALA A C 1
ATOM 761 O O . ALA A 1 104 ? 20.047 31.297 10.366 1.00 62.09 104 ALA A O 1
ATOM 763 N N . GLN A 1 105 ? 18.324 31.103 11.795 1.00 60.71 105 GLN A N 1
ATOM 764 C CA . GLN A 1 105 ? 17.704 32.338 11.286 1.00 57.79 105 GLN A CA 1
ATOM 765 C C . GLN A 1 105 ? 18.558 33.579 11.557 1.00 55.35 105 GLN A C 1
ATOM 766 O O . GLN A 1 105 ? 18.563 34.517 10.780 1.00 53.99 105 GLN A O 1
ATOM 772 N N . GLU A 1 106 ? 19.272 33.578 12.668 1.00 54.90 106 GLU A N 1
ATOM 773 C CA . GLU A 1 106 ? 20.081 34.715 13.033 1.00 53.57 106 GLU A CA 1
ATOM 774 C C . GLU A 1 106 ? 21.372 34.735 12.177 1.00 51.72 106 GLU A C 1
ATOM 775 O O . GLU A 1 106 ? 21.762 35.788 11.627 1.00 50.10 106 GLU A O 1
ATOM 781 N N . ARG A 1 107 ? 22.004 33.569 12.011 1.00 50.07 107 ARG A N 1
ATOM 782 C CA . ARG A 1 107 ? 23.152 33.512 11.131 1.00 48.77 107 ARG A CA 1
ATOM 783 C C . ARG A 1 107 ? 22.776 33.973 9.730 1.00 45.81 107 ARG A C 1
ATOM 784 O O . ARG A 1 107 ? 23.568 34.646 9.079 1.00 45.54 107 ARG A O 1
ATOM 792 N N . ILE A 1 108 ? 21.595 33.587 9.245 1.00 43.45 108 ILE A N 1
ATOM 793 C CA . ILE A 1 108 ? 21.224 33.945 7.894 1.00 40.94 108 ILE A CA 1
ATOM 794 C C . ILE A 1 108 ? 21.176 35.467 7.820 1.00 39.41 108 ILE A C 1
ATOM 795 O O . ILE A 1 108 ? 21.717 36.064 6.885 1.00 37.24 108 ILE A O 1
ATOM 800 N N . SER A 1 109 ? 20.539 36.091 8.802 1.00 38.81 109 SER A N 1
ATOM 801 C CA . SER A 1 109 ? 20.384 37.528 8.748 1.00 38.56 109 SER A CA 1
ATOM 802 C C . SER A 1 109 ? 21.716 38.249 8.910 1.00 38.48 109 SER A C 1
ATOM 803 O O . SER A 1 109 ? 21.933 39.257 8.273 1.00 37.88 109 SER A O 1
ATOM 806 N N . LEU A 1 110 ? 22.600 37.731 9.761 1.00 39.99 110 LEU A N 1
ATOM 807 C CA . LEU A 1 110 ? 23.906 38.343 9.962 1.00 40.26 110 LEU A CA 1
ATOM 808 C C . LEU A 1 110 ? 24.729 38.207 8.690 1.00 40.73 110 LEU A C 1
ATOM 809 O O . LEU A 1 110 ? 25.515 39.085 8.349 1.00 41.34 110 LEU A O 1
ATOM 814 N N . LEU A 1 111 ? 24.575 37.085 8.005 1.00 41.36 111 LEU A N 1
ATOM 815 C CA . LEU A 1 111 ? 25.208 36.898 6.717 1.00 41.87 111 LEU A CA 1
ATOM 816 C C . LEU A 1 111 ? 24.695 37.936 5.713 1.00 41.43 111 LEU A C 1
ATOM 817 O O . LEU A 1 111 ? 25.484 38.547 4.979 1.00 42.13 111 LEU A O 1
ATOM 830 N N . GLU A 1 113 ? 23.474 40.928 6.518 1.00 41.01 113 GLU A N 1
ATOM 831 C CA . GLU A 1 113 ? 24.036 42.192 6.952 1.00 42.52 113 GLU A CA 1
ATOM 832 C C . GLU A 1 113 ? 25.503 42.349 6.469 1.00 42.46 113 GLU A C 1
ATOM 833 O O . GLU A 1 113 ? 25.885 43.376 5.924 1.00 42.28 113 GLU A O 1
ATOM 839 N N . ALA A 1 114 ? 26.291 41.289 6.585 1.00 42.39 114 ALA A N 1
ATOM 840 C CA . ALA A 1 114 ? 27.625 41.243 6.011 1.00 42.55 114 ALA A CA 1
ATOM 841 C C . ALA A 1 114 ? 27.697 41.720 4.554 1.00 41.60 114 ALA A C 1
ATOM 842 O O . ALA A 1 114 ? 28.590 42.497 4.215 1.00 44.01 114 ALA A O 1
ATOM 844 N N . LEU A 1 115 ? 26.779 41.286 3.699 1.00 39.46 115 LEU A N 1
ATOM 845 C CA . LEU A 1 115 ? 26.846 41.617 2.277 1.00 39.04 115 LEU A CA 1
ATOM 846 C C . LEU A 1 115 ? 26.470 43.074 2.041 1.00 38.64 115 LEU A C 1
ATOM 847 O O . LEU A 1 115 ? 27.069 43.756 1.185 1.00 40.37 115 LEU A O 1
ATOM 852 N N . GLU A 1 116 ? 25.474 43.556 2.786 1.00 37.10 116 GLU A N 1
ATOM 853 C CA . GLU A 1 116 ? 25.116 44.965 2.751 1.00 35.88 116 GLU A CA 1
ATOM 854 C C . GLU A 1 116 ? 26.345 45.791 3.080 1.00 36.17 116 GLU A C 1
ATOM 855 O O . GLU A 1 116 ? 26.790 46.602 2.276 1.00 36.02 116 GLU A O 1
ATOM 861 N N . LEU A 1 117 ? 26.895 45.573 4.271 1.00 36.34 117 LEU A N 1
ATOM 862 C CA . LEU A 1 117 ? 27.998 46.396 4.739 1.00 37.28 117 LEU A CA 1
ATOM 863 C C . LEU A 1 117 ? 29.179 46.257 3.807 1.00 39.91 117 LEU A C 1
ATOM 864 O O . LEU A 1 117 ? 29.841 47.248 3.534 1.00 41.03 117 LEU A O 1
ATOM 869 N N . SER A 1 118 ? 29.447 45.073 3.264 1.00 41.03 118 SER A N 1
ATOM 870 C CA . SER A 1 118 ? 30.554 45.043 2.310 1.00 44.12 118 SER A CA 1
ATOM 871 C C . SER A 1 118 ? 30.258 45.783 0.991 1.00 44.21 118 SER A C 1
ATOM 872 O O . SER A 1 118 ? 31.163 46.263 0.365 1.00 46.28 118 SER A O 1
ATOM 875 N N . LEU A 1 119 ? 29.010 45.908 0.574 1.00 43.78 119 LEU A N 1
ATOM 876 C CA . LEU A 1 119 ? 28.701 46.724 -0.609 1.00 44.49 119 LEU A CA 1
ATOM 877 C C . LEU A 1 119 ? 28.812 48.216 -0.275 1.00 45.21 119 LEU A C 1
ATOM 878 O O . LEU A 1 119 ? 29.107 49.051 -1.139 1.00 46.01 119 LEU A O 1
ATOM 883 N N . ALA A 1 120 ? 28.592 48.568 0.976 1.00 45.54 120 ALA A N 1
ATOM 884 C CA . ALA A 1 120 ? 28.805 49.954 1.380 1.00 46.66 120 ALA A CA 1
ATOM 885 C C . ALA A 1 120 ? 30.288 50.314 1.183 1.00 49.77 120 ALA A C 1
ATOM 886 O O . ALA A 1 120 ? 30.628 51.446 0.812 1.00 51.55 120 ALA A O 1
ATOM 888 N N . LEU A 1 121 ? 31.185 49.365 1.413 1.00 51.87 121 LEU A N 1
ATOM 889 C CA . LEU A 1 121 ? 32.592 49.618 1.163 1.00 54.86 121 LEU A CA 1
ATOM 890 C C . LEU A 1 121 ? 32.883 49.537 -0.312 1.00 57.22 121 LEU A C 1
ATOM 891 O O . LEU A 1 121 ? 33.669 50.324 -0.829 1.00 60.35 121 LEU A O 1
ATOM 896 N N . ARG A 1 122 ? 32.271 48.601 -1.009 1.00 57.51 122 ARG A N 1
ATOM 897 C CA . ARG A 1 122 ? 32.481 48.559 -2.435 1.00 59.95 122 ARG A CA 1
ATOM 898 C C . ARG A 1 122 ? 32.104 49.893 -3.103 1.00 59.66 122 ARG A C 1
ATOM 899 O O . ARG A 1 122 ? 32.941 50.521 -3.703 1.00 61.57 122 ARG A O 1
ATOM 907 N N . ASP A 1 123 ? 30.861 50.331 -2.987 1.00 57.69 123 ASP A N 1
ATOM 908 C CA . ASP A 1 123 ? 30.367 51.386 -3.866 1.00 57.69 123 ASP A CA 1
ATOM 909 C C . ASP A 1 123 ? 30.110 52.677 -3.149 1.00 56.08 123 ASP A C 1
ATOM 910 O O . ASP A 1 123 ? 29.623 53.619 -3.759 1.00 55.47 123 ASP A O 1
ATOM 915 N N . GLY A 1 124 ? 30.449 52.741 -1.871 1.00 55.34 124 GLY A N 1
ATOM 916 C CA . GLY A 1 124 ? 30.155 53.943 -1.082 1.00 55.19 124 GLY A CA 1
ATOM 917 C C . GLY A 1 124 ? 30.761 55.224 -1.621 1.00 56.97 124 GLY A C 1
ATOM 918 O O . GLY A 1 124 ? 30.127 56.270 -1.639 1.00 56.99 124 GLY A O 1
ATOM 919 N N . SER A 1 125 ? 31.996 55.129 -2.085 1.00 59.68 125 SER A N 1
ATOM 920 C CA . SER A 1 125 ? 32.744 56.274 -2.560 1.00 61.82 125 SER A CA 1
ATOM 921 C C . SER A 1 125 ? 32.211 56.811 -3.872 1.00 62.26 125 SER A C 1
ATOM 922 O O . SER A 1 125 ? 32.643 57.856 -4.304 1.00 63.75 125 SER A O 1
ATOM 925 N N . LYS A 1 126 ? 31.250 56.140 -4.487 1.00 61.42 126 LYS A N 1
ATOM 926 C CA . LYS A 1 126 ? 30.648 56.659 -5.709 1.00 62.88 126 LYS A CA 1
ATOM 927 C C . LYS A 1 126 ? 29.557 57.723 -5.478 1.00 61.62 126 LYS A C 1
ATOM 928 O O . LYS A 1 126 ? 28.990 58.256 -6.440 1.00 63.25 126 LYS A O 1
ATOM 934 N N . GLY A 1 127 ? 29.261 58.056 -4.227 1.00 59.51 127 GLY A N 1
ATOM 935 C CA . GLY A 1 127 ? 28.236 59.066 -3.956 1.00 57.90 127 GLY A CA 1
ATOM 936 C C . GLY A 1 127 ? 28.663 60.115 -2.951 1.00 57.46 127 GLY A C 1
ATOM 937 O O . GLY A 1 127 ? 29.779 60.079 -2.444 1.00 59.12 127 GLY A O 1
ATOM 938 N N . ASP A 1 128 ? 27.769 61.053 -2.670 1.00 54.99 128 ASP A N 1
ATOM 939 C CA . ASP A 1 128 ? 28.024 62.068 -1.675 1.00 54.46 128 ASP A CA 1
ATOM 940 C C . ASP A 1 128 ? 27.583 61.574 -0.309 1.00 52.12 128 ASP A C 1
ATOM 941 O O . ASP A 1 128 ? 28.145 61.963 0.714 1.00 52.79 128 ASP A O 1
ATOM 946 N N . TYR A 1 129 ? 26.525 60.770 -0.299 1.00 49.34 129 TYR A N 1
ATOM 947 C CA . TYR A 1 129 ? 26.050 60.142 0.910 1.00 46.91 129 TYR A CA 1
ATOM 948 C C . TYR A 1 129 ? 25.757 58.661 0.658 1.00 44.94 129 TYR A C 1
ATOM 949 O O . TYR A 1 129 ? 25.529 58.230 -0.495 1.00 44.40 129 TYR A O 1
ATOM 958 N N . ILE A 1 130 ? 25.773 57.891 1.740 1.00 42.84 130 ILE A N 1
ATOM 959 C CA . ILE A 1 130 ? 25.429 56.479 1.688 1.00 41.50 130 ILE A CA 1
ATOM 960 C C . ILE A 1 130 ? 24.231 56.280 2.580 1.00 39.83 130 ILE A C 1
ATOM 961 O O . ILE A 1 130 ? 24.246 56.687 3.722 1.00 40.03 130 ILE A O 1
ATOM 966 N N . LEU A 1 131 ? 23.179 55.682 2.048 1.00 38.89 131 LEU A N 1
ATOM 967 C CA . LEU A 1 131 ? 21.995 55.381 2.833 1.00 37.52 131 LEU A CA 1
ATOM 968 C C . LEU A 1 131 ? 21.937 53.894 3.123 1.00 37.71 131 LEU A C 1
ATOM 969 O O . LEU A 1 131 ? 21.796 53.089 2.208 1.00 38.10 131 LEU A O 1
ATOM 982 N N . ASP A 1 133 ? 19.789 50.908 5.301 1.00 37.07 133 ASP A N 1
ATOM 983 C CA . ASP A 1 133 ? 18.479 50.590 5.833 1.00 37.39 133 ASP A CA 1
ATOM 984 C C . ASP A 1 133 ? 18.624 49.909 7.178 1.00 37.71 133 ASP A C 1
ATOM 985 O O . ASP A 1 133 ? 19.108 48.812 7.254 1.00 39.11 133 ASP A O 1
ATOM 990 N N . GLY A 1 134 ? 18.204 50.563 8.238 1.00 37.79 134 GLY A N 1
ATOM 991 C CA . GLY A 1 134 ? 18.450 50.083 9.574 1.00 38.04 134 GLY A CA 1
ATOM 992 C C . GLY A 1 134 ? 19.257 51.032 10.442 1.00 38.64 134 GLY A C 1
ATOM 993 O O . GLY A 1 134 ? 20.053 51.838 9.961 1.00 37.73 134 GLY A O 1
ATOM 994 N N . SER A 1 135 ? 19.083 50.892 11.751 1.00 39.69 135 SER A N 1
ATOM 995 C CA . SER A 1 135 ? 19.757 51.766 12.712 1.00 41.08 135 SER A CA 1
ATOM 996 C C . SER A 1 135 ? 21.212 51.384 12.948 1.00 41.98 135 SER A C 1
ATOM 997 O O . SER A 1 135 ? 21.588 50.213 12.812 1.00 42.49 135 SER A O 1
ATOM 1000 N N . LEU A 1 136 ? 22.016 52.367 13.347 1.00 42.87 136 LEU A N 1
ATOM 1001 C CA . LEU A 1 136 ? 23.401 52.107 13.744 1.00 44.25 136 LEU A CA 1
ATOM 1002 C C . LEU A 1 136 ? 23.446 51.040 14.854 1.00 45.81 136 LEU A C 1
ATOM 1003 O O . LEU A 1 136 ? 24.123 50.052 14.725 1.00 46.25 136 LEU A O 1
ATOM 1008 N N . SER A 1 137 ? 22.685 51.246 15.916 1.00 47.60 137 SER A N 1
ATOM 1009 C CA . SER A 1 137 ? 22.648 50.336 17.061 1.00 50.36 137 SER A CA 1
ATOM 1010 C C . SER A 1 137 ? 22.363 48.928 16.624 1.00 50.66 137 SER A C 1
ATOM 1011 O O . SER A 1 137 ? 23.027 48.033 17.072 1.00 52.55 137 SER A O 1
ATOM 1014 N N . LYS A 1 138 ? 21.396 48.719 15.736 1.00 50.32 138 LYS A N 1
ATOM 1015 C CA . LYS A 1 138 ? 21.046 47.353 15.361 1.00 51.16 138 LYS A CA 1
ATOM 1016 C C . LYS A 1 138 ? 22.097 46.692 14.459 1.00 50.48 138 LYS A C 1
ATOM 1017 O O . LYS A 1 138 ? 22.359 45.510 14.596 1.00 50.87 138 LYS A O 1
ATOM 1023 N N . LYS A 1 139 ? 22.695 47.456 13.552 1.00 50.00 139 LYS A N 1
ATOM 1024 C CA . LYS A 1 139 ? 23.720 46.929 12.630 1.00 49.88 139 LYS A CA 1
ATOM 1025 C C . LYS A 1 139 ? 24.992 46.509 13.363 1.00 51.98 139 LYS A C 1
ATOM 1026 O O . LYS A 1 139 ? 25.666 45.547 12.959 1.00 52.05 139 LYS A O 1
ATOM 1032 N N . ILE A 1 140 ? 25.313 47.244 14.427 1.00 53.62 140 ILE A N 1
ATOM 1033 C CA . ILE A 1 140 ? 26.463 46.947 15.258 1.00 56.28 140 ILE A CA 1
ATOM 1034 C C . ILE A 1 140 ? 26.286 45.657 16.023 1.00 58.06 140 ILE A C 1
ATOM 1035 O O . ILE A 1 140 ? 27.256 44.970 16.262 1.00 59.67 140 ILE A O 1
ATOM 1040 N N . GLY A 1 141 ? 25.050 45.345 16.422 1.00 58.51 141 GLY A N 1
ATOM 1041 C CA . GLY A 1 141 ? 24.748 44.092 17.102 1.00 60.14 141 GLY A CA 1
ATOM 1042 C C . GLY A 1 141 ? 25.149 44.163 18.556 1.00 63.32 141 GLY A C 1
ATOM 1043 O O . GLY A 1 141 ? 25.621 45.201 19.008 1.00 64.20 141 GLY A O 1
ATOM 1044 N N . ASN A 1 142 ? 24.947 43.065 19.287 1.00 65.70 142 ASN A N 1
ATOM 1045 C CA . ASN A 1 142 ? 25.272 43.003 20.726 1.00 69.02 142 ASN A CA 1
ATOM 1046 C C . ASN A 1 142 ? 26.744 42.745 20.961 1.00 70.26 142 ASN A C 1
ATOM 1047 O O . ASN A 1 142 ? 27.502 42.531 20.033 1.00 69.70 142 ASN A O 1
ATOM 1052 N N . LYS A 1 143 ? 27.126 42.754 22.228 1.00 72.57 143 LYS A N 1
ATOM 1053 C CA . LYS A 1 143 ? 28.499 42.542 22.644 1.00 74.63 143 LYS A CA 1
ATOM 1054 C C . LYS A 1 143 ? 28.881 41.052 22.481 1.00 73.80 143 LYS A C 1
ATOM 1055 O O . LYS A 1 143 ? 28.059 40.166 22.747 1.00 73.78 143 LYS A O 1
ATOM 1061 N N . VAL A 1 144 ? 30.117 40.783 22.040 1.00 72.65 144 VAL A N 1
ATOM 1062 C CA . VAL A 1 144 ? 30.578 39.417 21.711 1.00 71.53 144 VAL A CA 1
ATOM 1063 C C . VAL A 1 144 ? 31.773 38.854 22.522 1.00 73.76 144 VAL A C 1
ATOM 1064 O O . VAL A 1 144 ? 32.811 39.501 22.697 1.00 75.07 144 VAL A O 1
ATOM 1068 N N . ASP A 1 145 ? 31.631 37.616 22.990 1.00 73.52 145 ASP A N 1
ATOM 1069 C CA . ASP A 1 145 ? 32.693 36.975 23.751 1.00 75.88 145 ASP A CA 1
ATOM 1070 C C . ASP A 1 145 ? 33.916 36.714 22.862 1.00 75.64 145 ASP A C 1
ATOM 1071 O O . ASP A 1 145 ? 33.888 35.827 22.005 1.00 74.26 145 ASP A O 1
ATOM 1076 N N . ILE A 1 146 ? 34.987 37.484 23.091 1.00 76.80 146 ILE A N 1
ATOM 1077 C CA . ILE A 1 146 ? 36.176 37.476 22.217 1.00 76.44 146 ILE A CA 1
ATOM 1078 C C . ILE A 1 146 ? 37.211 36.505 22.707 1.00 80.32 146 ILE A C 1
ATOM 1079 O O . ILE A 1 146 ? 38.399 36.694 22.413 1.00 83.28 146 ILE A O 1
ATOM 1084 N N . GLN A 1 147 ? 36.786 35.486 23.462 1.00 81.17 147 GLN A N 1
ATOM 1085 C CA . GLN A 1 147 ? 37.717 34.595 24.171 1.00 84.72 147 GLN A CA 1
ATOM 1086 C C . GLN A 1 147 ? 37.574 33.121 23.766 1.00 85.37 147 GLN A C 1
ATOM 1087 O O . GLN A 1 147 ? 38.440 32.286 24.057 1.00 88.10 147 GLN A O 1
ATOM 1093 N N . GLN A 1 148 ? 36.467 32.799 23.113 1.00 83.33 148 GLN A N 1
ATOM 1094 C CA . GLN A 1 148 ? 36.271 31.464 22.557 1.00 83.96 148 GLN A CA 1
ATOM 1095 C C . GLN A 1 148 ? 37.018 31.359 21.215 1.00 84.69 148 GLN A C 1
ATOM 1096 O O . GLN A 1 148 ? 37.122 30.272 20.633 1.00 84.80 148 GLN A O 1
ATOM 1102 N N . PHE A 1 149 ? 37.556 32.499 20.757 1.00 86.27 149 PHE A N 1
ATOM 1103 C CA . PHE A 1 149 ? 38.229 32.612 19.460 1.00 86.62 149 PHE A CA 1
ATOM 1104 C C . PHE A 1 149 ? 39.743 32.457 19.488 1.00 93.33 149 PHE A C 1
ATOM 1105 O O . PHE A 1 149 ? 40.429 33.128 20.264 1.00 95.78 149 PHE A O 1
ATOM 1113 N N . SER A 1 150 ? 40.241 31.610 18.589 1.00 97.38 150 SER A N 1
ATOM 1114 C CA . SER A 1 150 ? 41.668 31.395 18.396 1.00 103.93 150 SER A CA 1
ATOM 1115 C C . SER A 1 150 ? 42.253 32.494 17.517 1.00 106.38 150 SER A C 1
ATOM 1116 O O . SER A 1 150 ? 41.527 33.354 17.018 1.00 103.69 150 SER A O 1
ATOM 1119 N N . ASP A 1 151 ? 43.566 32.454 17.324 1.00 113.34 151 ASP A N 1
ATOM 1120 C CA . ASP A 1 151 ? 44.233 33.367 16.401 1.00 116.37 151 ASP A CA 1
ATOM 1121 C C . ASP A 1 151 ? 43.716 33.240 14.958 1.00 114.96 151 ASP A C 1
ATOM 1122 O O . ASP A 1 151 ? 43.556 34.242 14.261 1.00 113.56 151 ASP A O 1
ATOM 1127 N N . GLU A 1 152 ? 43.439 32.015 14.525 1.00 116.51 152 GLU A N 1
ATOM 1128 C CA . GLU A 1 152 ? 43.060 31.748 13.135 1.00 115.76 152 GLU A CA 1
ATOM 1129 C C . GLU A 1 152 ? 41.699 32.353 12.791 1.00 111.12 152 GLU A C 1
ATOM 1130 O O . GLU A 1 152 ? 41.483 32.857 11.690 1.00 109.06 152 GLU A O 1
ATOM 1136 N N . GLU A 1 153 ? 40.789 32.297 13.754 1.00 109.61 153 GLU A N 1
ATOM 1137 C CA . GLU A 1 153 ? 39.426 32.752 13.557 1.00 105.71 153 GLU A CA 1
ATOM 1138 C C . GLU A 1 153 ? 39.376 34.277 13.499 1.00 103.35 153 GLU A C 1
ATOM 1139 O O . GLU A 1 153 ? 38.629 34.843 12.701 1.00 100.41 153 GLU A O 1
ATOM 1145 N N . LEU A 1 154 ? 40.185 34.938 14.326 1.00 104.40 154 LEU A N 1
ATOM 1146 C CA . LEU A 1 154 ? 40.315 36.400 14.283 1.00 102.81 154 LEU A CA 1
ATOM 1147 C C . LEU A 1 154 ? 40.878 36.902 12.949 1.00 102.09 154 LEU A C 1
ATOM 1148 O O . LEU A 1 154 ? 40.593 38.023 12.542 1.00 100.36 154 LEU A O 1
ATOM 1153 N N . LYS A 1 155 ? 41.670 36.080 12.270 1.00 103.62 155 LYS A N 1
ATOM 1154 C CA . LYS A 1 155 ? 42.223 36.460 10.966 1.00 103.96 155 LYS A CA 1
ATOM 1155 C C . LYS A 1 155 ? 41.164 36.510 9.863 1.00 99.56 155 LYS A C 1
ATOM 1156 O O . LYS A 1 155 ? 41.188 37.413 9.021 1.00 98.47 155 LYS A O 1
ATOM 1162 N N . LEU A 1 156 ? 40.263 35.525 9.866 1.00 97.14 156 LEU A N 1
ATOM 1163 C CA . LEU A 1 156 ? 39.109 35.481 8.957 1.00 93.44 156 LEU A CA 1
ATOM 1164 C C . LEU A 1 156 ? 38.275 36.772 9.012 1.00 91.13 156 LEU A C 1
ATOM 1165 O O . LEU A 1 156 ? 37.774 37.251 7.992 1.00 88.88 156 LEU A O 1
ATOM 1170 N N . ILE A 1 157 ? 38.124 37.299 10.222 1.00 91.79 157 ILE A N 1
ATOM 1171 C CA . ILE A 1 157 ? 37.547 38.610 10.443 1.00 91.11 157 ILE A CA 1
ATOM 1172 C C . ILE A 1 157 ? 38.336 39.632 9.635 1.00 92.81 157 ILE A C 1
ATOM 1173 O O . ILE A 1 157 ? 37.773 40.320 8.779 1.00 90.87 157 ILE A O 1
ATOM 1178 N N . ARG A 1 158 ? 39.643 39.694 9.900 1.00 97.11 158 ARG A N 1
ATOM 1179 C CA . ARG A 1 158 ? 40.545 40.701 9.311 1.00 99.81 158 ARG A CA 1
ATOM 1180 C C . ARG A 1 158 ? 40.632 40.660 7.786 1.00 98.41 158 ARG A C 1
ATOM 1181 O O . ARG A 1 158 ? 40.893 41.698 7.133 1.00 98.58 158 ARG A O 1
ATOM 1189 N N . ASN A 1 159 ? 40.419 39.470 7.221 1.00 97.45 159 ASN A N 1
ATOM 1190 C CA . ASN A 1 159 ? 40.540 39.290 5.783 1.00 97.00 159 ASN A CA 1
ATOM 1191 C C . ASN A 1 159 ? 39.202 39.260 5.077 1.00 93.12 159 ASN A C 1
ATOM 1192 O O . ASN A 1 159 ? 39.153 39.169 3.854 1.00 92.55 159 ASN A O 1
ATOM 1197 N N . VAL A 1 160 ? 38.126 39.327 5.861 1.00 90.41 160 VAL A N 1
ATOM 1198 C CA . VAL A 1 160 ? 36.766 39.426 5.339 1.00 86.95 160 VAL A CA 1
ATOM 1199 C C . VAL A 1 160 ? 36.428 38.197 4.519 1.00 85.91 160 VAL A C 1
ATOM 1200 O O . VAL A 1 160 ? 35.999 38.293 3.377 1.00 84.23 160 VAL A O 1
ATOM 1204 N N . ASP A 1 161 ? 36.618 37.039 5.132 1.00 86.56 161 ASP A N 1
ATOM 1205 C CA . ASP A 1 161 ? 36.466 35.765 4.442 1.00 86.80 161 ASP A CA 1
ATOM 1206 C C . ASP A 1 161 ? 35.117 35.129 4.790 1.00 84.28 161 ASP A C 1
ATOM 1207 O O . ASP A 1 161 ? 35.021 34.312 5.714 1.00 84.46 161 ASP A O 1
ATOM 1212 N N . LEU A 1 162 ? 34.071 35.510 4.055 1.00 81.85 162 LEU A N 1
ATOM 1213 C CA . LEU A 1 162 ? 32.734 34.945 4.295 1.00 79.71 162 LEU A CA 1
ATOM 1214 C C . LEU A 1 162 ? 32.733 33.446 4.087 1.00 80.08 162 LEU A C 1
ATOM 1215 O O . LEU A 1 162 ? 32.246 32.719 4.941 1.00 79.53 162 LEU A O 1
ATOM 1220 N N . ASN A 1 163 ? 33.274 32.997 2.952 1.00 80.93 163 ASN A N 1
ATOM 1221 C CA . ASN A 1 163 ? 33.367 31.559 2.647 1.00 81.98 163 ASN A CA 1
ATOM 1222 C C . ASN A 1 163 ? 34.019 30.775 3.786 1.00 82.71 163 ASN A C 1
ATOM 1223 O O . ASN A 1 163 ? 33.630 29.641 4.063 1.00 82.75 163 ASN A O 1
ATOM 1228 N N . GLY A 1 164 ? 34.998 31.399 4.442 1.00 83.31 164 GLY A N 1
ATOM 1229 C CA . GLY A 1 164 ? 35.672 30.813 5.600 1.00 84.81 164 GLY A CA 1
ATOM 1230 C C . GLY A 1 164 ? 34.809 30.721 6.851 1.00 83.54 164 GLY A C 1
ATOM 1231 O O . GLY A 1 164 ? 34.747 29.675 7.498 1.00 83.98 164 GLY A O 1
ATOM 1232 N N . ILE A 1 165 ? 34.157 31.831 7.199 1.00 81.85 165 ILE A N 1
ATOM 1233 C CA . ILE A 1 165 ? 33.320 31.901 8.394 1.00 80.77 165 ILE A CA 1
ATOM 1234 C C . ILE A 1 165 ? 32.153 30.925 8.279 1.00 80.76 165 ILE A C 1
ATOM 1235 O O . ILE A 1 165 ? 31.792 30.256 9.250 1.00 81.14 165 ILE A O 1
ATOM 1240 N N . ILE A 1 166 ? 31.575 30.836 7.083 1.00 80.92 166 ILE A N 1
ATOM 1241 C CA . ILE A 1 166 ? 30.486 29.891 6.821 1.00 81.35 166 ILE A CA 1
ATOM 1242 C C . ILE A 1 166 ? 30.917 28.451 7.033 1.00 84.63 166 ILE A C 1
ATOM 1243 O O . ILE A 1 166 ? 30.136 27.665 7.550 1.00 84.62 166 ILE A O 1
ATOM 1248 N N . SER A 1 167 ? 32.161 28.133 6.661 1.00 88.68 167 SER A N 1
ATOM 1249 C CA . SER A 1 167 ? 32.721 26.757 6.737 1.00 92.36 167 SER A CA 1
ATOM 1250 C C . SER A 1 167 ? 33.018 26.226 8.147 1.00 96.11 167 SER A C 1
ATOM 1251 O O . SER A 1 167 ? 33.376 25.058 8.296 1.00 97.97 167 SER A O 1
ATOM 1254 N N . ILE A 1 168 ? 32.897 27.076 9.167 1.00 98.64 168 ILE A N 1
ATOM 1255 C CA . ILE A 1 168 ? 33.096 26.663 10.563 1.00 102.70 168 ILE A CA 1
ATOM 1256 C C . ILE A 1 168 ? 32.230 25.455 10.914 1.00 105.01 168 ILE A C 1
ATOM 1257 O O . ILE A 1 168 ? 31.161 25.250 10.341 1.00 103.55 168 ILE A O 1
ATOM 1262 N N . LYS A 1 169 ? 32.710 24.663 11.864 1.00 109.89 169 LYS A N 1
ATOM 1263 C CA . LYS A 1 169 ? 31.979 23.503 12.344 1.00 112.63 169 LYS A CA 1
ATOM 1264 C C . LYS A 1 169 ? 30.896 23.967 13.313 1.00 111.76 169 LYS A C 1
ATOM 1265 O O . LYS A 1 169 ? 29.710 23.783 13.052 1.00 110.49 169 LYS A O 1
ATOM 1271 N N . ASP A 1 170 ? 31.313 24.621 14.394 1.00 112.93 170 ASP A N 1
ATOM 1272 C CA . ASP A 1 170 ? 30.421 24.929 15.518 1.00 112.84 170 ASP A CA 1
ATOM 1273 C C . ASP A 1 170 ? 29.441 26.075 15.242 1.00 109.15 170 ASP A C 1
ATOM 1274 O O . ASP A 1 170 ? 29.744 26.998 14.507 1.00 107.49 170 ASP A O 1
ATOM 1279 N N . GLU A 1 171 ? 28.273 26.008 15.873 1.00 107.79 171 GLU A N 1
ATOM 1280 C CA . GLU A 1 171 ? 27.185 26.952 15.608 1.00 104.64 171 GLU A CA 1
ATOM 1281 C C . GLU A 1 171 ? 27.328 28.273 16.366 1.00 102.96 171 GLU A C 1
ATOM 1282 O O . GLU A 1 171 ? 27.145 29.349 15.779 1.00 100.65 171 GLU A O 1
ATOM 1288 N N . ARG A 1 172 ? 27.606 28.194 17.670 1.00 103.10 172 ARG A N 1
ATOM 1289 C CA . ARG A 1 172 ? 27.688 29.401 18.505 1.00 101.77 172 ARG A CA 1
ATOM 1290 C C . ARG A 1 172 ? 28.819 30.284 17.999 1.00 98.62 172 ARG A C 1
ATOM 1291 O O . ARG A 1 172 ? 28.679 31.509 17.922 1.00 96.59 172 ARG A O 1
ATOM 1299 N N . LYS A 1 173 ? 29.929 29.630 17.649 1.00 96.54 173 LYS A N 1
ATOM 1300 C CA . LYS A 1 173 ? 31.068 30.304 17.055 1.00 93.76 173 LYS A CA 1
ATOM 1301 C C . LYS A 1 173 ? 30.752 30.941 15.709 1.00 87.17 173 LYS A C 1
ATOM 1302 O O . LYS A 1 173 ? 31.285 31.996 15.425 1.00 86.36 173 LYS A O 1
ATOM 1316 N N . ARG A 1 175 ? 27.631 32.159 14.541 1.00 70.34 175 ARG A N 1
ATOM 1317 C CA . ARG A 1 175 ? 26.861 33.333 14.866 1.00 68.17 175 ARG A CA 1
ATOM 1318 C C . ARG A 1 175 ? 27.804 34.399 15.403 1.00 67.17 175 ARG A C 1
ATOM 1319 O O . ARG A 1 175 ? 27.744 35.534 14.963 1.00 65.45 175 ARG A O 1
ATOM 1327 N N . ASP A 1 176 ? 28.673 34.026 16.337 1.00 67.89 176 ASP A N 1
ATOM 1328 C CA . ASP A 1 176 ? 29.542 34.993 17.012 1.00 68.11 176 ASP A CA 1
ATOM 1329 C C . ASP A 1 176 ? 30.621 35.563 16.090 1.00 67.06 176 ASP A C 1
ATOM 1330 O O . ASP A 1 176 ? 30.880 36.765 16.119 1.00 66.46 176 ASP A O 1
ATOM 1335 N N . LEU A 1 177 ? 31.224 34.723 15.256 1.00 66.13 177 LEU A N 1
ATOM 1336 C CA . LEU A 1 177 ? 32.118 35.233 14.223 1.00 65.03 177 LEU A CA 1
ATOM 1337 C C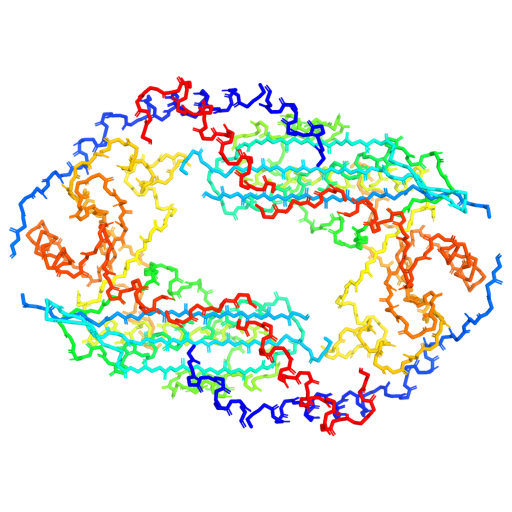 . LEU A 1 177 ? 31.435 36.195 13.270 1.00 61.49 177 LEU A C 1
ATOM 1338 O O . LEU A 1 177 ? 32.030 37.182 12.876 1.00 61.47 177 LEU A O 1
ATOM 1343 N N . LEU A 1 178 ? 30.202 35.900 12.871 1.00 58.73 178 LEU A N 1
ATOM 1344 C CA . LEU A 1 178 ? 29.470 36.802 11.967 1.00 55.76 178 LEU A CA 1
ATOM 1345 C C . LEU A 1 178 ? 29.158 38.139 12.635 1.00 54.81 178 LEU A C 1
ATOM 1346 O O . LEU A 1 178 ? 29.244 39.165 12.006 1.00 53.79 178 LEU A O 1
ATOM 1367 N N . LEU A 1 180 ? 30.987 39.601 14.957 1.00 58.89 180 LEU A N 1
ATOM 1368 C CA . LEU A 1 180 ? 32.268 40.309 14.903 1.00 60.09 180 LEU A CA 1
ATOM 1369 C C . LEU A 1 180 ? 32.522 40.931 13.530 1.00 58.18 180 LEU A C 1
ATOM 1370 O O . LEU A 1 180 ? 32.825 42.121 13.428 1.00 57.66 180 LEU A O 1
ATOM 1375 N N . LEU A 1 181 ? 32.366 40.127 12.481 1.00 56.51 181 LEU A N 1
ATOM 1376 C CA . LEU A 1 181 ? 32.539 40.614 11.107 1.00 54.94 181 LEU A CA 1
ATOM 1377 C C . LEU A 1 181 ? 31.744 41.897 10.840 1.00 52.63 181 LEU A C 1
ATOM 1378 O O . LEU A 1 181 ? 32.269 42.882 10.309 1.00 52.43 181 LEU A O 1
ATOM 1383 N N . ASN A 1 182 ? 30.474 41.889 11.208 1.00 50.54 182 ASN A N 1
ATOM 1384 C CA . ASN A 1 182 ? 29.679 43.097 11.057 1.00 48.90 182 ASN A CA 1
ATOM 1385 C C . ASN A 1 182 ? 30.261 44.303 11.822 1.00 49.85 182 ASN A C 1
ATOM 1386 O O . ASN A 1 182 ? 30.341 45.402 11.277 1.00 49.60 182 ASN A O 1
ATOM 1391 N N . GLN A 1 183 ? 30.694 44.097 13.061 1.00 51.40 183 GLN A N 1
ATOM 1392 C CA . GLN A 1 183 ? 31.268 45.191 13.860 1.00 52.66 183 GLN A CA 1
ATOM 1393 C C . GLN A 1 183 ? 32.524 45.761 13.199 1.00 53.55 183 GLN A C 1
ATOM 1394 O O . GLN A 1 183 ? 32.720 46.974 13.163 1.00 54.14 183 GLN A O 1
ATOM 1400 N N . PHE A 1 184 ? 33.341 44.883 12.643 1.00 54.48 184 PHE A N 1
ATOM 1401 C CA . PHE A 1 184 ? 34.557 45.262 11.951 1.00 56.05 184 PHE A CA 1
ATOM 1402 C C . PHE A 1 184 ? 34.224 45.967 10.652 1.00 54.44 184 PHE A C 1
ATOM 1403 O O . PHE A 1 184 ? 34.845 46.979 10.316 1.00 56.30 184 PHE A O 1
ATOM 1411 N N . LEU A 1 185 ? 33.214 45.474 9.942 1.00 52.05 185 LEU A N 1
ATOM 1412 C CA . LEU A 1 185 ? 32.725 46.136 8.730 1.00 49.99 185 LEU A CA 1
ATOM 1413 C C . LEU A 1 185 ? 32.104 47.525 8.945 1.00 49.04 185 LEU A C 1
ATOM 1414 O O . LEU A 1 185 ? 32.342 48.451 8.159 1.00 48.75 185 LEU A O 1
ATOM 1419 N N . VAL A 1 186 ? 31.273 47.678 9.973 1.00 48.65 186 VAL A N 1
ATOM 1420 C CA . VAL A 1 186 ? 30.761 49.025 10.309 1.00 47.75 186 VAL A CA 1
ATOM 1421 C C . VAL A 1 186 ? 31.947 49.912 10.578 1.00 50.21 186 VAL A C 1
ATOM 1422 O O . VAL A 1 186 ? 31.996 51.035 10.108 1.00 49.66 186 VAL A O 1
ATOM 1426 N N . SER A 1 187 ? 32.912 49.393 11.324 1.00 52.93 187 SER A N 1
ATOM 1427 C CA . SER A 1 187 ? 34.053 50.214 11.731 1.00 56.53 187 SER A CA 1
ATOM 1428 C C . SER A 1 187 ? 34.862 50.759 10.568 1.00 57.31 187 SER A C 1
ATOM 1429 O O . SER A 1 187 ? 35.36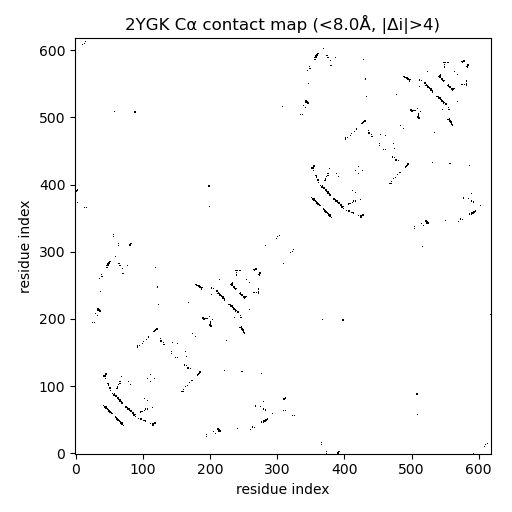7 51.870 10.651 1.00 58.38 187 SER A O 1
ATOM 1432 N N . LYS A 1 188 ? 34.990 49.980 9.499 1.00 57.12 188 LYS A N 1
ATOM 1433 C CA . LYS A 1 188 ? 35.690 50.443 8.315 1.00 58.51 188 LYS A CA 1
ATOM 1434 C C . LYS A 1 188 ? 34.882 51.534 7.624 1.00 56.10 188 LYS A C 1
ATOM 1435 O O . LYS A 1 188 ? 35.431 52.532 7.178 1.00 56.59 188 LYS A O 1
ATOM 1441 N N . ILE A 1 189 ? 33.567 51.339 7.566 1.00 53.35 189 ILE A N 1
ATOM 1442 C CA . ILE A 1 189 ? 32.671 52.282 6.913 1.00 51.08 189 ILE A CA 1
ATOM 1443 C C . ILE A 1 189 ? 32.730 53.663 7.596 1.00 51.62 189 ILE A C 1
ATOM 1444 O O . ILE A 1 189 ? 32.865 54.674 6.942 1.00 50.35 189 ILE A O 1
ATOM 1449 N N . ILE A 1 190 ? 32.670 53.654 8.915 1.00 53.01 190 ILE A N 1
ATOM 1450 C CA . ILE A 1 190 ? 32.744 54.848 9.717 1.00 55.07 190 ILE A CA 1
ATOM 1451 C C . ILE A 1 190 ? 34.034 55.579 9.485 1.00 58.62 190 ILE A C 1
ATOM 1452 O O . ILE A 1 190 ? 34.037 56.786 9.309 1.00 59.17 190 ILE A O 1
ATOM 1457 N N . GLU A 1 191 ? 35.140 54.874 9.467 1.00 62.35 191 GLU A N 1
ATOM 1458 C CA . GLU A 1 191 ? 36.406 55.580 9.269 1.00 67.03 191 GLU A CA 1
ATOM 1459 C C . GLU A 1 191 ? 36.642 56.082 7.834 1.00 66.99 191 GLU A C 1
ATOM 1460 O O . GLU A 1 191 ? 37.292 57.090 7.656 1.00 69.33 191 GLU A O 1
ATOM 1466 N N . GLU A 1 192 ? 36.105 55.408 6.829 1.00 65.38 192 GLU A N 1
ATOM 1467 C CA . GLU A 1 192 ? 36.286 55.841 5.453 1.00 65.64 192 GLU A CA 1
ATOM 1468 C C . GLU A 1 192 ? 35.237 56.915 5.086 1.00 63.80 192 GLU A C 1
ATOM 1469 O O . GLU A 1 192 ? 35.480 57.798 4.235 1.00 65.19 192 GLU A O 1
ATOM 1475 N N . TYR A 1 193 ? 34.073 56.868 5.718 1.00 60.86 193 TYR A N 1
ATOM 1476 C CA . TYR A 1 193 ? 32.996 57.729 5.283 1.00 58.68 193 TYR A CA 1
ATOM 1477 C C . TYR A 1 193 ? 32.403 58.601 6.366 1.00 58.03 193 TYR A C 1
ATOM 1478 O O . TYR A 1 193 ? 31.373 59.217 6.126 1.00 56.17 193 TYR A O 1
ATOM 1487 N N . ASP A 1 194 ? 33.050 58.670 7.534 1.00 59.53 194 ASP A N 1
ATOM 1488 C CA . ASP A 1 194 ? 32.781 59.730 8.549 1.00 60.19 194 ASP A CA 1
ATOM 1489 C C . ASP A 1 194 ? 31.273 60.043 8.617 1.00 56.73 194 ASP A C 1
ATOM 1490 O O . ASP A 1 194 ? 30.474 59.115 8.692 1.00 54.72 194 ASP A O 1
ATOM 1495 N N . GLY A 1 195 ? 30.872 61.312 8.528 1.00 55.04 195 GLY A N 1
ATOM 1496 C CA . GLY A 1 195 ? 29.446 61.619 8.573 1.00 51.76 195 GLY A CA 1
ATOM 1497 C C . GLY A 1 195 ? 28.655 61.427 7.288 1.00 48.89 195 GLY A C 1
ATOM 1498 O O . GLY A 1 195 ? 27.523 61.802 7.231 1.00 47.27 195 GLY A O 1
ATOM 1499 N N . ASN A 1 196 ? 29.241 60.860 6.248 1.00 48.75 196 ASN A N 1
ATOM 1500 C CA . ASN A 1 196 ? 28.553 60.716 4.963 1.00 47.15 196 ASN A CA 1
ATOM 1501 C C . ASN A 1 196 ? 27.588 59.508 4.940 1.00 45.15 196 ASN A C 1
ATOM 1502 O O . ASN A 1 196 ? 26.916 59.256 3.945 1.00 44.66 196 ASN A O 1
ATOM 1507 N N . VAL A 1 197 ? 27.532 58.744 6.024 1.00 43.93 197 VAL A N 1
ATOM 1508 C CA . VAL A 1 197 ? 26.646 57.589 6.077 1.00 42.01 197 VAL A CA 1
ATOM 1509 C C . VAL A 1 197 ? 25.391 57.931 6.892 1.00 40.89 197 VAL A C 1
ATOM 1510 O O . VAL A 1 197 ? 25.478 58.402 8.038 1.00 42.10 197 VAL A O 1
ATOM 1514 N N . LEU A 1 198 ? 24.234 57.687 6.291 1.00 38.83 198 LEU A N 1
ATOM 1515 C CA . LEU A 1 198 ? 22.971 57.959 6.921 1.00 36.90 198 LEU A CA 1
ATOM 1516 C C . LEU A 1 198 ? 22.335 56.634 7.123 1.00 35.78 198 LEU A C 1
ATOM 1517 O O . LEU A 1 198 ? 22.084 55.913 6.168 1.00 35.47 198 LEU A O 1
ATOM 1522 N N . TRP A 1 199 ? 22.062 56.327 8.378 1.00 35.03 199 TRP A N 1
ATOM 1523 C CA . TRP A 1 199 ? 21.485 55.093 8.733 1.00 34.33 199 TRP A CA 1
ATOM 1524 C C . TRP A 1 199 ? 20.005 55.336 9.012 1.00 33.70 199 TRP A C 1
ATOM 1525 O O . TRP A 1 199 ? 19.633 55.829 10.076 1.00 35.06 199 TRP A O 1
ATOM 1536 N N . ILE A 1 200 ? 19.153 54.926 8.092 1.00 32.56 200 ILE A N 1
ATOM 1537 C CA . ILE A 1 200 ? 17.759 55.304 8.145 1.00 32.19 200 ILE A CA 1
ATOM 1538 C C . ILE A 1 200 ? 16.845 54.138 8.472 1.00 33.17 200 ILE A C 1
ATOM 1539 O O . ILE A 1 200 ? 16.982 53.069 7.860 1.00 33.63 200 ILE A O 1
ATOM 1544 N N . SER A 1 201 ? 15.914 54.348 9.405 1.00 33.68 201 SER A N 1
ATOM 1545 C CA . SER A 1 201 ? 14.928 53.352 9.719 1.00 35.21 201 SER A CA 1
ATOM 1546 C C . SER A 1 201 ? 13.502 53.901 9.824 1.00 35.65 201 SER A C 1
ATOM 1547 O O . SER A 1 201 ? 13.290 54.978 10.329 1.00 35.45 201 SER A O 1
ATOM 1550 N N . LYS A 1 202 ? 12.549 53.087 9.354 1.00 36.70 202 LYS A N 1
ATOM 1551 C CA . LYS A 1 202 ? 11.123 53.326 9.442 1.00 37.91 202 LYS A CA 1
ATOM 1552 C C . LYS A 1 202 ? 10.583 53.000 10.833 1.00 39.56 202 LYS A C 1
ATOM 1553 O O . LYS A 1 202 ? 9.568 53.538 11.243 1.00 41.04 202 LYS A O 1
ATOM 1559 N N . VAL A 1 203 ? 11.288 52.148 11.561 1.00 40.64 203 VAL A N 1
ATOM 1560 C CA . VAL A 1 203 ? 10.864 51.640 12.874 1.00 42.89 203 VAL A CA 1
ATOM 1561 C C . VAL A 1 203 ? 11.924 51.949 13.927 1.00 43.89 203 VAL A C 1
ATOM 1562 O O . VAL A 1 203 ? 13.100 52.041 13.613 1.00 43.98 203 VAL A O 1
ATOM 1566 N N . SER A 1 204 ? 11.519 52.124 15.176 1.00 46.23 204 SER A N 1
ATOM 1567 C CA . SER A 1 204 ? 12.480 52.311 16.252 1.00 47.35 204 SER A CA 1
ATOM 1568 C C . SER A 1 204 ? 11.845 52.201 17.630 1.00 49.71 204 SER A C 1
ATOM 1569 O O . SER A 1 204 ? 10.674 52.499 17.795 1.00 50.60 204 SER A O 1
ATOM 1572 N N . ARG A 1 205 ? 12.656 51.778 18.602 1.00 51.83 205 ARG A N 1
ATOM 1573 C CA . ARG A 1 205 ? 12.252 51.582 19.999 1.00 54.49 205 ARG A CA 1
ATOM 1574 C C . ARG A 1 205 ? 12.863 52.676 20.887 1.00 55.78 205 ARG A C 1
ATOM 1575 O O . ARG A 1 205 ? 12.859 52.568 22.123 1.00 57.35 205 ARG A O 1
ATOM 1583 N N . GLY A 1 206 ? 13.394 53.724 20.259 1.00 55.09 206 GLY A N 1
ATOM 1584 C CA . GLY A 1 206 ? 13.995 54.814 21.008 1.00 56.66 206 GLY A CA 1
ATOM 1585 C C . GLY A 1 206 ? 12.990 55.558 21.869 1.00 58.64 206 GLY A C 1
ATOM 1586 O O . GLY A 1 206 ? 11.834 55.712 21.495 1.00 57.47 206 GLY A O 1
ATOM 1587 N N . ARG A 1 207 ? 13.457 55.999 23.034 1.00 61.99 207 ARG A N 1
ATOM 1588 C CA . ARG A 1 207 ? 12.671 56.771 23.999 1.00 65.01 207 ARG A CA 1
ATOM 1589 C C . ARG A 1 207 ? 13.495 57.913 24.573 1.00 66.75 207 ARG A C 1
ATOM 1590 O O . ARG A 1 207 ? 13.068 58.592 25.515 1.00 69.08 207 ARG A O 1
ATOM 1598 N N . ASP A 1 208 ? 14.663 58.139 23.978 1.00 66.35 208 ASP A N 1
ATOM 1599 C CA . ASP A 1 208 ? 15.569 59.178 24.419 1.00 68.25 208 ASP A CA 1
ATOM 1600 C C . ASP A 1 208 ? 14.841 60.469 24.574 1.00 68.85 208 ASP A C 1
ATOM 1601 O O . ASP A 1 208 ? 15.094 61.194 25.527 1.00 71.50 208 ASP A O 1
ATOM 1606 N N . LEU A 1 209 ? 13.934 60.769 23.646 1.00 67.34 209 LEU A N 1
ATOM 1607 C CA . LEU A 1 209 ? 13.271 62.075 23.661 1.00 67.55 209 LEU A CA 1
ATOM 1608 C C . LEU A 1 209 ? 12.271 62.191 24.786 1.00 69.61 209 LEU A C 1
ATOM 1609 O O . LEU A 1 209 ? 12.486 62.964 25.718 1.00 71.86 209 LEU A O 1
ATOM 1614 N N . PHE A 1 210 ? 11.198 61.409 24.697 1.00 69.36 210 PHE A N 1
ATOM 1615 C CA . PHE A 1 210 ? 10.025 61.598 25.537 1.00 71.29 210 PHE A CA 1
ATOM 1616 C C . PHE A 1 210 ? 9.936 60.659 26.722 1.00 73.60 210 PHE A C 1
ATOM 1617 O O . PHE A 1 210 ? 9.217 60.952 27.664 1.00 76.87 210 PHE A O 1
ATOM 1625 N N . GLY A 1 211 ? 10.630 59.526 26.675 1.00 73.07 211 GLY A N 1
ATOM 1626 C CA . GLY A 1 211 ? 10.677 58.604 27.812 1.00 75.51 211 GLY A CA 1
ATOM 1627 C C . GLY A 1 211 ? 9.316 58.073 28.240 1.00 76.94 211 GLY A C 1
ATOM 1628 O O . GLY A 1 211 ? 8.967 58.132 29.422 1.00 79.71 211 GLY A O 1
ATOM 1629 N N . THR A 1 212 ? 8.555 57.559 27.272 1.00 74.84 212 THR A N 1
ATOM 1630 C CA . THR A 1 212 ? 7.197 57.095 27.506 1.00 75.96 212 THR A CA 1
ATOM 1631 C C . THR A 1 212 ? 7.095 55.602 27.217 1.00 75.44 212 THR A C 1
ATOM 1632 O O . THR A 1 212 ? 8.076 54.969 26.838 1.00 73.76 212 THR A O 1
ATOM 1636 N N . ASP A 1 213 ? 5.900 55.048 27.408 1.00 76.63 213 ASP A N 1
ATOM 1637 C CA . ASP A 1 213 ? 5.662 53.636 27.159 1.00 76.43 213 ASP A CA 1
ATOM 1638 C C . ASP A 1 213 ? 5.722 53.311 25.682 1.00 72.88 213 ASP A C 1
ATOM 1639 O O . ASP A 1 213 ? 5.931 52.158 25.326 1.00 72.33 213 ASP A O 1
ATOM 1644 N N . TYR A 1 214 ? 5.534 54.321 24.835 1.00 70.59 214 TYR A N 1
ATOM 1645 C CA . TYR A 1 214 ? 5.566 54.159 23.380 1.00 67.39 214 TYR A CA 1
ATOM 1646 C C . TYR A 1 214 ? 6.862 54.736 22.794 1.00 63.97 214 TYR A C 1
ATOM 1647 O O . TYR A 1 214 ? 7.519 55.552 23.427 1.00 64.96 214 TYR A O 1
ATOM 1656 N N . PRO A 1 215 ? 7.258 54.295 21.593 1.00 60.12 215 PRO A N 1
ATOM 1657 C CA . PRO A 1 215 ? 8.476 54.904 21.062 1.00 57.13 215 PRO A CA 1
ATOM 1658 C C . PRO A 1 215 ? 8.281 56.324 20.507 1.00 55.36 215 PRO A C 1
ATOM 1659 O O . PRO A 1 215 ? 7.168 56.719 20.129 1.00 54.53 215 PRO A O 1
ATOM 1663 N N . ASP A 1 216 ? 9.388 57.068 20.478 1.00 53.99 216 ASP A N 1
ATOM 1664 C CA . ASP A 1 216 ? 9.416 58.496 20.108 1.00 52.83 216 ASP A CA 1
ATOM 1665 C C . ASP A 1 216 ? 8.878 58.732 18.722 1.00 50.72 216 ASP A C 1
ATOM 1666 O O . ASP A 1 216 ? 8.159 59.717 18.469 1.00 50.20 216 ASP A O 1
ATOM 1671 N N . ILE A 1 217 ? 9.236 57.806 17.842 1.00 48.84 217 ILE A N 1
ATOM 1672 C CA . ILE A 1 217 ? 8.894 57.874 16.436 1.00 47.19 217 ILE A CA 1
ATOM 1673 C C . ILE A 1 217 ? 7.393 57.780 16.291 1.00 48.15 217 ILE A C 1
ATOM 1674 O O . ILE A 1 217 ? 6.834 58.436 15.418 1.00 48.63 217 ILE A O 1
ATOM 1679 N N . THR A 1 218 ? 6.736 57.010 17.165 1.00 49.05 218 THR A N 1
ATOM 1680 C CA . THR A 1 218 ? 5.275 56.902 17.160 1.00 50.02 218 THR A CA 1
ATOM 1681 C C . THR A 1 218 ? 4.614 58.143 17.769 1.00 51.39 218 THR A C 1
ATOM 1682 O O . THR A 1 218 ? 3.573 58.616 17.299 1.00 52.03 218 THR A O 1
ATOM 1686 N N . VAL A 1 219 ? 5.216 58.663 18.828 1.00 51.72 219 VAL A N 1
ATOM 1687 C CA . VAL A 1 219 ? 4.795 59.937 19.402 1.00 52.64 219 VAL A CA 1
ATOM 1688 C C . VAL A 1 219 ? 4.792 61.061 18.352 1.00 51.34 219 VAL A C 1
ATOM 1689 O O . VAL A 1 219 ? 3.823 61.785 18.244 1.00 52.07 219 VAL A O 1
ATOM 1693 N N . LEU A 1 220 ? 5.842 61.182 17.551 1.00 49.51 220 LEU A N 1
ATOM 1694 C CA . LEU A 1 220 ? 5.891 62.248 16.523 1.00 48.90 220 LEU A CA 1
ATOM 1695 C C . LEU A 1 220 ? 4.906 62.100 15.363 1.00 48.76 220 LEU A C 1
ATOM 1696 O O . LEU A 1 220 ? 4.518 63.079 14.726 1.00 49.25 220 LEU A O 1
ATOM 1701 N N . GLU A 1 221 ? 4.531 60.871 15.054 1.00 49.20 221 GLU A N 1
ATOM 1702 C CA . GLU A 1 221 ? 3.605 60.608 13.955 1.00 49.44 221 GLU A CA 1
ATOM 1703 C C . GLU A 1 221 ? 2.210 60.925 14.403 1.00 50.96 221 GLU A C 1
ATOM 1704 O O . GLU A 1 221 ? 1.380 61.318 13.597 1.00 51.60 221 GLU A O 1
ATOM 1710 N N . LEU A 1 222 ? 1.952 60.761 15.696 1.00 51.88 222 LEU A N 1
ATOM 1711 C CA . LEU A 1 222 ? 0.639 61.057 16.219 1.00 54.29 222 LEU A CA 1
ATOM 1712 C C . LEU A 1 222 ? 0.415 62.550 16.334 1.00 55.09 222 LEU A C 1
ATOM 1713 O O . LEU A 1 222 ? -0.625 63.044 15.870 1.00 57.19 222 LEU A O 1
ATOM 1718 N N . PHE A 1 223 ? 1.394 63.267 16.897 1.00 53.87 223 PHE A N 1
ATOM 1719 C CA . PHE A 1 223 ? 1.191 64.658 17.322 1.00 54.74 223 PHE A CA 1
ATOM 1720 C C . PHE A 1 223 ? 1.845 65.764 16.496 1.00 53.55 223 PHE A C 1
ATOM 1721 O O . PHE A 1 223 ? 1.797 66.919 16.890 1.00 54.40 223 PHE A O 1
ATOM 1729 N N . THR A 1 224 ? 2.446 65.416 15.358 1.00 51.59 224 THR A N 1
ATOM 1730 C CA . THR A 1 224 ? 2.901 66.406 14.387 1.00 50.00 224 THR A CA 1
ATOM 1731 C C . THR A 1 224 ? 2.448 65.952 13.007 1.00 50.45 224 THR A C 1
ATOM 1732 O O . THR A 1 224 ? 2.285 64.742 12.770 1.00 50.51 224 THR A O 1
ATOM 1736 N N . GLU A 1 225 ? 2.236 66.908 12.111 1.00 51.51 225 GLU A N 1
ATOM 1737 C CA . GLU A 1 225 ? 1.835 66.613 10.736 1.00 52.27 225 GLU A CA 1
ATOM 1738 C C . GLU A 1 225 ? 2.854 67.093 9.735 1.00 50.03 225 GLU A C 1
ATOM 1739 O O . GLU A 1 225 ? 3.080 66.420 8.734 1.00 48.26 225 GLU A O 1
ATOM 1745 N N . LYS A 1 226 ? 3.449 68.257 9.999 1.00 49.52 226 LYS A N 1
ATOM 1746 C CA . LYS A 1 226 ? 4.201 68.978 8.981 1.00 49.16 226 LYS A CA 1
ATOM 1747 C C . LYS A 1 226 ? 5.638 68.465 8.831 1.00 47.33 226 LYS A C 1
ATOM 1748 O O . LYS A 1 226 ? 6.249 67.920 9.770 1.00 46.39 226 LYS A O 1
ATOM 1754 N N . ARG A 1 227 ? 6.175 68.629 7.625 1.00 46.23 227 ARG A N 1
ATOM 1755 C CA . ARG A 1 227 ? 7.577 68.310 7.354 1.00 44.25 227 ARG A CA 1
ATOM 1756 C C . ARG A 1 227 ? 8.516 68.976 8.377 1.00 42.69 227 ARG A C 1
ATOM 1757 O O . ARG A 1 227 ? 8.371 70.150 8.683 1.00 42.97 227 ARG A O 1
ATOM 1765 N N . GLY A 1 228 ? 9.468 68.218 8.898 1.00 40.34 228 GLY A N 1
ATOM 1766 C CA . GLY A 1 228 ? 10.362 68.738 9.907 1.00 40.00 228 GLY A CA 1
ATOM 1767 C C . GLY A 1 228 ? 11.357 67.770 10.538 1.00 38.67 228 GLY A C 1
ATOM 1768 O O . GLY A 1 228 ? 11.708 66.753 9.982 1.00 36.92 228 GLY A O 1
ATOM 1769 N N . PHE A 1 229 ? 11.843 68.140 11.713 1.00 39.70 229 PHE A N 1
ATOM 1770 C CA . PHE A 1 229 ? 12.881 67.403 12.383 1.00 39.72 229 PHE A CA 1
ATOM 1771 C C . PHE A 1 229 ? 12.825 67.603 13.856 1.00 41.50 229 PHE A C 1
ATOM 1772 O O . PHE A 1 229 ? 12.295 68.570 14.342 1.00 43.13 229 PHE A O 1
ATOM 1780 N N . SER A 1 230 ? 13.361 66.654 14.590 1.00 43.18 230 SER A N 1
ATOM 1781 C CA . SER A 1 230 ? 13.249 66.697 16.037 1.00 45.44 230 SER A CA 1
ATOM 1782 C C . SER A 1 230 ? 14.473 67.302 16.659 1.00 47.72 230 SER A C 1
ATOM 1783 O O . SER A 1 230 ? 15.513 67.419 16.025 1.00 47.63 230 SER A O 1
ATOM 1786 N N . LYS A 1 231 ? 14.370 67.613 17.939 1.00 50.91 231 LYS A N 1
ATOM 1787 C CA . LYS A 1 231 ? 15.545 67.775 18.753 1.00 53.32 231 LYS A CA 1
ATOM 1788 C C . LYS A 1 231 ? 16.552 66.650 18.431 1.00 53.35 231 LYS A C 1
ATOM 1789 O O . LYS A 1 231 ? 16.181 65.485 18.209 1.00 51.66 231 LYS A O 1
ATOM 1795 N N . LEU A 1 232 ? 17.822 67.042 18.396 1.00 55.22 232 LEU A N 1
ATOM 1796 C CA . LEU A 1 232 ? 18.937 66.167 18.108 1.00 56.07 232 LEU A CA 1
ATOM 1797 C C . LEU A 1 232 ? 19.323 65.490 19.377 1.00 58.22 232 LEU A C 1
ATOM 1798 O O . LEU A 1 232 ? 19.312 66.095 20.414 1.00 60.12 232 LEU A O 1
ATOM 1803 N N . ILE A 1 233 ? 19.637 64.213 19.275 1.00 59.14 233 ILE A N 1
ATOM 1804 C CA . ILE A 1 233 ? 19.995 63.399 20.399 1.00 61.79 233 ILE A CA 1
ATOM 1805 C C . ILE A 1 233 ? 21.396 62.940 20.116 1.00 63.57 233 ILE A C 1
ATOM 1806 O O . ILE A 1 233 ? 21.699 62.562 18.981 1.00 62.01 233 ILE A O 1
ATOM 1811 N N . ILE A 1 234 ? 22.240 62.974 21.145 1.00 67.62 234 ILE A N 1
ATOM 1812 C CA . ILE A 1 234 ? 23.633 62.585 21.040 1.00 69.88 234 ILE A CA 1
ATOM 1813 C C . ILE A 1 234 ? 23.797 61.342 21.889 1.00 72.59 234 ILE A C 1
ATOM 1814 O O . ILE A 1 234 ? 23.513 61.356 23.076 1.00 74.39 234 ILE A O 1
ATOM 1819 N N . LYS A 1 235 ? 24.208 60.257 21.245 1.00 73.81 235 LYS A N 1
ATOM 1820 C CA . LYS A 1 235 ? 24.207 58.917 21.832 1.00 76.14 235 LYS A CA 1
ATOM 1821 C C . LYS A 1 235 ? 25.605 58.319 21.800 1.00 78.43 235 LYS A C 1
ATOM 1822 O O . LYS A 1 235 ? 26.478 58.827 21.104 1.00 78.83 235 LYS A O 1
ATOM 1828 N N . ASN A 1 236 ? 25.820 57.234 22.535 1.00 80.76 236 ASN A N 1
ATOM 1829 C CA . ASN A 1 236 ? 27.113 56.553 22.494 1.00 83.09 236 ASN A CA 1
ATOM 1830 C C . ASN A 1 236 ? 26.939 55.045 22.347 1.00 82.29 236 ASN A C 1
ATOM 1831 O O . ASN A 1 236 ? 25.825 54.560 22.229 1.00 80.89 236 ASN A O 1
ATOM 1836 N N . ILE A 1 237 ? 28.036 54.307 22.322 1.00 83.77 237 ILE A N 1
ATOM 1837 C CA . ILE A 1 237 ? 27.968 52.871 22.128 1.00 83.27 237 ILE A CA 1
ATOM 1838 C C . ILE A 1 237 ? 28.719 52.148 23.238 1.00 86.55 237 ILE A C 1
ATOM 1839 O O . ILE A 1 237 ? 28.263 51.120 23.740 1.00 87.44 237 ILE A O 1
ATOM 1844 N N . PRO A 1 246 ? 41.118 45.388 18.072 1.00 127.06 246 PRO A N 1
ATOM 1845 C CA . PRO A 1 246 ? 41.754 45.939 16.884 1.00 127.05 246 PRO A CA 1
ATOM 1846 C C . PRO A 1 246 ? 41.093 47.261 16.423 1.00 124.73 246 PRO A C 1
ATOM 1847 O O . PRO A 1 246 ? 41.248 48.271 17.108 1.00 125.71 246 PRO A O 1
ATOM 1851 N N . GLU A 1 247 ? 40.377 47.257 15.292 1.00 121.73 247 GLU A N 1
ATOM 1852 C CA . GLU A 1 247 ? 39.687 48.455 14.761 1.00 119.61 247 GLU A CA 1
ATOM 1853 C C . GLU A 1 247 ? 38.332 48.672 15.419 1.00 116.31 247 GLU A C 1
ATOM 1854 O O . GLU A 1 247 ? 37.916 49.805 15.627 1.00 115.63 247 GLU A O 1
ATOM 1860 N N . ILE A 1 248 ? 37.636 47.577 15.715 1.00 114.28 248 ILE A N 1
ATOM 1861 C CA . ILE A 1 248 ? 36.360 47.628 16.414 1.00 111.71 248 ILE A CA 1
ATOM 1862 C C . ILE A 1 248 ? 36.483 48.456 17.677 1.00 113.37 248 ILE A C 1
ATOM 1863 O O . ILE A 1 248 ? 35.627 49.291 17.956 1.00 111.68 248 ILE A O 1
ATOM 1868 N N . GLU A 1 249 ? 37.551 48.228 18.441 1.00 116.55 249 GLU A N 1
ATOM 1869 C CA . GLU A 1 249 ? 37.811 49.045 19.623 1.00 118.72 249 GLU A CA 1
ATOM 1870 C C . GLU A 1 249 ? 37.759 50.538 19.296 1.00 117.06 249 GLU A C 1
ATOM 1871 O O . GLU A 1 249 ? 37.247 51.291 20.105 1.00 117.06 249 GLU A O 1
ATOM 1877 N N . VAL A 1 250 ? 38.204 50.952 18.100 1.00 115.25 250 VAL A N 1
ATOM 1878 C CA . VAL A 1 250 ? 38.077 52.368 17.658 1.00 113.81 250 VAL A CA 1
ATOM 1879 C C . VAL A 1 250 ? 36.604 52.841 17.429 1.00 109.60 250 VAL A C 1
ATOM 1880 O O . VAL A 1 250 ? 36.342 53.993 17.112 1.00 108.70 250 VAL A O 1
ATOM 1884 N N . LEU A 1 251 ? 35.654 51.938 17.616 1.00 107.34 251 LEU A N 1
ATOM 1885 C CA . LEU A 1 251 ? 34.235 52.226 17.514 1.00 103.79 251 LEU A CA 1
ATOM 1886 C C . LEU A 1 251 ? 33.581 52.356 18.885 1.00 104.62 251 LEU A C 1
ATOM 1887 O O . LEU A 1 251 ? 32.408 52.679 18.983 1.00 101.90 251 LEU A O 1
ATOM 1892 N N . ARG A 1 252 ? 34.340 52.094 19.946 1.00 108.35 252 ARG A N 1
ATOM 1893 C CA . ARG A 1 252 ? 33.794 52.151 21.301 1.00 110.32 252 ARG A CA 1
ATOM 1894 C C . ARG A 1 252 ? 33.558 53.592 21.783 1.00 109.96 252 ARG A C 1
ATOM 1895 O O . ARG A 1 252 ? 32.555 53.845 22.448 1.00 109.48 252 ARG A O 1
ATOM 1903 N N . LYS A 1 253 ? 34.441 54.539 21.445 1.00 110.18 253 LYS A N 1
ATOM 1904 C CA . LYS A 1 253 ? 34.141 55.980 21.685 1.00 109.74 253 LYS A CA 1
ATOM 1905 C C . LYS A 1 253 ? 33.582 56.643 20.434 1.00 104.93 253 LYS A C 1
ATOM 1906 O O . LYS A 1 253 ? 33.951 57.791 20.124 1.00 105.69 253 LYS A O 1
ATOM 1920 N N . GLU A 1 255 ? 30.602 58.512 19.230 1.00 87.72 255 GLU A N 1
ATOM 1921 C CA . GLU A 1 255 ? 29.395 59.205 19.598 1.00 83.87 255 GLU A CA 1
ATOM 1922 C C . GLU A 1 255 ? 28.701 59.555 18.293 1.00 77.99 255 GLU A C 1
ATOM 1923 O O . GLU A 1 255 ? 29.328 60.070 17.358 1.00 77.75 255 GLU A O 1
ATOM 1929 N N . TYR A 1 256 ? 27.407 59.269 18.229 1.00 72.17 256 TYR A N 1
ATOM 1930 C CA . TYR A 1 256 ? 26.636 59.596 17.055 1.00 66.85 256 TYR A CA 1
ATOM 1931 C C . TYR A 1 256 ? 25.430 60.434 17.397 1.00 63.79 256 TYR A C 1
ATOM 1932 O O . TYR A 1 256 ? 25.086 60.607 18.562 1.00 64.57 256 TYR A O 1
ATOM 1941 N N . THR A 1 257 ? 24.814 60.983 16.357 1.00 59.26 257 THR A N 1
ATOM 1942 C CA . THR A 1 257 ? 23.642 61.811 16.512 1.00 56.37 257 THR A CA 1
ATOM 1943 C C . THR A 1 257 ? 22.431 61.118 15.896 1.00 52.38 257 THR A C 1
ATOM 1944 O O . THR A 1 257 ? 22.522 60.560 14.803 1.00 49.91 257 THR A O 1
ATOM 1948 N N . THR A 1 258 ? 21.308 61.168 16.614 1.00 49.81 258 THR A N 1
ATOM 1949 C CA . THR A 1 258 ? 20.048 60.746 16.076 1.00 46.61 258 THR A CA 1
ATOM 1950 C C . THR A 1 258 ? 19.138 61.964 15.956 1.00 45.50 258 THR A C 1
ATOM 1951 O O . THR A 1 258 ? 19.152 62.852 16.800 1.00 46.54 258 THR A O 1
ATOM 1955 N N . PHE A 1 259 ? 18.387 62.033 14.868 1.00 42.88 259 PHE A N 1
ATOM 1956 C CA . PHE A 1 259 ? 17.191 62.869 14.829 1.00 41.61 259 PHE A CA 1
ATOM 1957 C C . PHE A 1 259 ? 16.106 62.122 14.083 1.00 40.08 259 PHE A C 1
ATOM 1958 O O . PHE A 1 259 ? 16.393 61.165 13.370 1.00 39.99 259 PHE A O 1
ATOM 1966 N N . TYR A 1 260 ? 14.869 62.579 14.256 1.00 38.93 260 TYR A N 1
ATOM 1967 C CA . TYR A 1 260 ? 13.715 62.099 13.526 1.00 36.63 260 TYR A CA 1
ATOM 1968 C C . TYR A 1 260 ? 13.296 63.151 12.558 1.00 36.50 260 TYR A C 1
ATOM 1969 O O . TYR A 1 260 ? 13.295 64.329 12.870 1.00 38.54 260 TYR A O 1
ATOM 1978 N N . THR A 1 261 ? 12.947 62.766 11.354 1.00 35.88 261 THR A N 1
ATOM 1979 C CA . THR A 1 261 ? 12.551 63.772 10.373 1.00 35.27 261 THR A CA 1
ATOM 1980 C C . THR A 1 261 ? 11.370 63.209 9.629 1.00 34.66 261 THR A C 1
ATOM 1981 O O . THR A 1 261 ? 11.206 61.991 9.537 1.00 34.32 261 THR A O 1
ATOM 1985 N N . ARG A 1 262 ? 10.527 64.130 9.172 1.00 34.69 262 ARG A N 1
ATOM 1986 C CA . ARG A 1 262 ? 9.496 63.886 8.209 1.00 34.33 262 ARG A CA 1
ATOM 1987 C C . ARG A 1 262 ? 9.891 64.720 7.042 1.00 34.27 262 ARG A C 1
ATOM 1988 O O . ARG A 1 262 ? 9.992 65.938 7.197 1.00 35.96 262 ARG A O 1
ATOM 1996 N N . LEU A 1 263 ? 10.082 64.096 5.877 1.00 33.92 263 LEU A N 1
ATOM 1997 C CA . LEU A 1 263 ? 10.578 64.784 4.674 1.00 34.31 263 LEU A CA 1
ATOM 1998 C C . LEU A 1 263 ? 9.492 65.514 3.915 1.00 36.91 263 LEU A C 1
ATOM 1999 O O . LEU A 1 263 ? 9.794 66.394 3.105 1.00 37.74 263 LEU A O 1
ATOM 2004 N N . ASP A 1 264 ? 8.238 65.157 4.185 1.00 38.88 264 ASP A N 1
ATOM 2005 C CA . ASP A 1 264 ? 7.097 65.581 3.378 1.00 41.05 264 ASP A CA 1
ATOM 2006 C C . ASP A 1 264 ? 5.857 65.664 4.265 1.00 42.31 264 ASP A C 1
ATOM 2007 O O . ASP A 1 264 ? 5.569 64.733 5.050 1.00 41.62 264 ASP A O 1
ATOM 2012 N N . ASN A 1 265 ? 5.150 66.793 4.161 1.00 44.08 265 ASN A N 1
ATOM 2013 C CA . ASN A 1 265 ? 3.943 67.047 4.933 1.00 45.46 265 ASN A CA 1
ATOM 2014 C C . ASN A 1 265 ? 3.010 65.857 4.918 1.00 46.37 265 ASN A C 1
ATOM 2015 O O . ASN A 1 265 ? 2.653 65.397 3.859 1.00 47.59 265 ASN A O 1
ATOM 2020 N N . GLY A 1 266 ? 2.627 65.360 6.088 1.00 47.05 266 GLY A N 1
ATOM 2021 C CA . GLY A 1 266 ? 1.592 64.341 6.201 1.00 48.71 266 GLY A CA 1
ATOM 2022 C C . GLY A 1 266 ? 2.079 62.914 6.107 1.00 48.24 266 GLY A C 1
ATOM 2023 O O . GLY A 1 266 ? 1.295 61.970 6.260 1.00 49.02 266 GLY A O 1
ATOM 2024 N N . LYS A 1 267 ? 3.377 62.742 5.886 1.00 47.39 267 LYS A N 1
ATOM 2025 C CA . LYS A 1 267 ? 3.947 61.411 5.652 1.00 46.18 267 LYS A CA 1
ATOM 2026 C C . LYS A 1 267 ? 4.657 60.862 6.880 1.00 45.07 267 LYS A C 1
ATOM 2027 O O . LYS A 1 267 ? 4.561 61.417 7.972 1.00 45.88 267 LYS A O 1
ATOM 2033 N N . ARG A 1 268 ? 5.318 59.730 6.708 1.00 44.11 268 ARG A N 1
ATOM 2034 C CA . ARG A 1 268 ? 5.891 58.975 7.804 1.00 43.29 268 ARG A CA 1
ATOM 2035 C C . ARG A 1 268 ? 7.039 59.750 8.378 1.00 41.21 268 ARG A C 1
ATOM 2036 O O . ARG A 1 268 ? 7.589 60.601 7.706 1.00 42.16 268 ARG A O 1
ATOM 2044 N N . VAL A 1 269 ? 7.389 59.467 9.622 1.00 39.71 269 VAL A N 1
ATOM 2045 C CA . VAL A 1 269 ? 8.590 59.975 10.222 1.00 37.75 269 VAL A CA 1
ATOM 2046 C C . VAL A 1 269 ? 9.609 58.843 10.148 1.00 36.98 269 VAL A C 1
ATOM 2047 O O . VAL A 1 269 ? 9.277 57.661 10.418 1.00 36.71 269 VAL A O 1
ATOM 2051 N N . ILE A 1 270 ? 10.850 59.202 9.809 1.00 35.54 270 ILE A N 1
ATOM 2052 C CA . ILE A 1 270 ? 11.967 58.256 9.826 1.00 34.10 270 ILE A CA 1
ATOM 2053 C C . ILE A 1 270 ? 13.025 58.685 10.849 1.00 34.96 270 ILE A C 1
ATOM 2054 O O . ILE A 1 270 ? 13.127 59.874 11.183 1.00 34.96 270 ILE A O 1
ATOM 2059 N N . ARG A 1 271 ? 13.794 57.708 11.349 1.00 34.97 271 ARG A N 1
ATOM 2060 C CA . ARG A 1 271 ? 14.939 57.954 12.221 1.00 35.13 271 ARG A CA 1
ATOM 2061 C C . ARG A 1 271 ? 16.205 58.023 11.382 1.00 35.03 271 ARG A C 1
ATOM 2062 O O . ARG A 1 271 ? 16.431 57.178 10.512 1.00 34.06 271 ARG A O 1
ATOM 2070 N N . VAL A 1 272 ? 17.053 59.012 11.646 1.00 35.64 272 VAL A N 1
ATOM 2071 C CA . VAL A 1 272 ? 18.350 59.076 10.976 1.00 35.28 272 VAL A CA 1
ATOM 2072 C C . VAL A 1 272 ? 19.440 59.069 12.024 1.00 36.90 272 VAL A C 1
ATOM 2073 O O . VAL A 1 272 ? 19.401 59.885 12.935 1.00 38.34 272 VAL A O 1
ATOM 2077 N N . ASP A 1 273 ? 20.406 58.164 11.896 1.00 37.70 273 ASP A N 1
ATOM 2078 C CA . ASP A 1 273 ? 21.624 58.194 12.700 1.00 39.28 273 ASP A CA 1
ATOM 2079 C C . ASP A 1 273 ? 22.772 58.582 11.804 1.00 41.25 273 ASP A C 1
ATOM 2080 O O . ASP A 1 273 ? 22.931 58.040 10.732 1.00 41.11 273 ASP A O 1
ATOM 2085 N N . ILE A 1 274 ? 23.597 59.503 12.261 1.00 44.49 274 ILE A N 1
ATOM 2086 C CA . ILE A 1 274 ? 24.748 59.946 11.507 1.00 46.64 274 ILE A CA 1
ATOM 2087 C C . ILE A 1 274 ? 25.915 60.043 12.486 1.00 49.92 274 ILE A C 1
ATOM 2088 O O . ILE A 1 274 ? 25.797 60.692 13.490 1.00 51.36 274 ILE A O 1
ATOM 2093 N N . VAL A 1 275 ? 27.017 59.355 12.221 1.00 53.09 275 VAL A N 1
ATOM 2094 C CA . VAL A 1 275 ? 28.187 59.413 13.109 1.00 57.33 275 VAL A CA 1
ATOM 2095 C C . VAL A 1 275 ? 28.953 60.736 12.963 1.00 61.15 275 VAL A C 1
ATOM 2096 O O . VAL A 1 275 ? 29.503 61.060 11.895 1.00 61.49 275 VAL A O 1
ATOM 2100 N N . GLY A 1 276 ? 29.024 61.461 14.067 1.00 64.96 276 GLY A N 1
ATOM 2101 C CA . GLY A 1 276 ? 29.636 62.774 14.098 1.00 68.47 276 GLY A CA 1
ATOM 2102 C C . GLY A 1 276 ? 28.740 63.735 14.844 1.00 70.02 276 GLY A C 1
ATOM 2103 O O . GLY A 1 276 ? 27.653 63.353 15.309 1.00 68.63 276 GLY A O 1
ATOM 2104 N N . ARG A 1 277 ? 29.209 64.974 14.984 1.00 73.60 277 ARG A N 1
ATOM 2105 C CA . ARG A 1 277 ? 28.341 66.062 15.443 1.00 75.34 277 ARG A CA 1
ATOM 2106 C C . ARG A 1 277 ? 27.712 66.741 14.243 1.00 72.63 277 ARG A C 1
ATOM 2107 O O . ARG A 1 277 ? 28.321 66.892 13.180 1.00 72.42 277 ARG A O 1
ATOM 2115 N N . VAL A 1 278 ? 26.478 67.155 14.459 1.00 70.41 278 VAL A N 1
ATOM 2116 C CA . VAL A 1 278 ? 25.620 67.624 13.408 1.00 68.04 278 VAL A CA 1
ATOM 2117 C C . VAL A 1 278 ? 24.793 68.732 14.011 1.00 67.22 278 VAL A C 1
ATOM 2118 O O . VAL A 1 278 ? 24.497 68.691 15.186 1.00 67.72 278 VAL A O 1
ATOM 2122 N N . ASP A 1 279 ? 24.441 69.736 13.228 1.00 66.13 279 ASP A N 1
ATOM 2123 C CA . ASP A 1 279 ? 23.672 70.872 13.768 1.00 66.17 279 ASP A CA 1
ATOM 2124 C C . ASP A 1 279 ? 22.376 71.113 12.969 1.00 63.78 279 ASP A C 1
ATOM 2125 O O . ASP A 1 279 ? 22.050 70.344 12.062 1.00 62.66 279 ASP A O 1
ATOM 2130 N N . GLU A 1 280 ? 21.606 72.130 13.329 1.00 63.28 280 GLU A N 1
ATOM 2131 C CA . GLU A 1 280 ? 20.387 72.402 12.584 1.00 61.82 280 GLU A CA 1
ATOM 2132 C C . GLU A 1 280 ? 20.696 72.550 11.098 1.00 60.77 280 GLU A C 1
ATOM 2133 O O . GLU A 1 280 ? 20.049 71.944 10.273 1.00 59.65 280 GLU A O 1
ATOM 2139 N N . LYS A 1 281 ? 21.675 73.369 10.755 1.00 61.32 281 LYS A N 1
ATOM 2140 C CA . LYS A 1 281 ? 21.948 73.630 9.355 1.00 60.96 281 LYS A CA 1
ATOM 2141 C C . LYS A 1 281 ? 22.200 72.316 8.606 1.00 58.40 281 LYS A C 1
ATOM 2142 O O . LYS A 1 281 ? 21.634 72.090 7.528 1.00 58.10 281 LYS A O 1
ATOM 2148 N N . ILE A 1 282 ? 23.047 71.457 9.169 1.00 56.29 282 ILE A N 1
ATOM 2149 C CA . ILE A 1 282 ? 23.345 70.181 8.526 1.00 54.01 282 ILE A CA 1
ATOM 2150 C C . ILE A 1 282 ? 22.064 69.365 8.366 1.00 51.14 282 ILE A C 1
ATOM 2151 O O . ILE A 1 282 ? 21.778 68.888 7.263 1.00 50.88 282 ILE A O 1
ATOM 2156 N N . VAL A 1 283 ? 21.290 69.238 9.439 1.00 48.98 283 VAL A N 1
ATOM 2157 C CA . VAL A 1 283 ? 20.017 68.531 9.396 1.00 46.66 283 VAL A CA 1
ATOM 2158 C C . VAL A 1 283 ? 19.091 69.020 8.275 1.00 45.80 283 VAL A C 1
ATOM 2159 O O . VAL A 1 283 ? 18.525 68.180 7.550 1.00 45.11 283 VAL A O 1
ATOM 2163 N N . LYS A 1 284 ? 18.934 70.347 8.140 1.00 45.16 284 LYS A N 1
ATOM 2164 C CA . LYS A 1 284 ? 18.109 70.942 7.086 1.00 44.73 284 LYS A CA 1
ATOM 2165 C C . LYS A 1 284 ? 18.705 70.705 5.683 1.00 45.00 284 LYS A C 1
ATOM 2166 O O . LYS A 1 284 ? 17.960 70.503 4.693 1.00 44.67 284 LYS A O 1
ATOM 2172 N N . GLU A 1 285 ? 20.032 70.734 5.580 1.00 45.37 285 GLU A N 1
ATOM 2173 C CA . GLU A 1 285 ? 20.678 70.374 4.306 1.00 45.82 285 GLU A CA 1
ATOM 2174 C C . GLU A 1 285 ? 20.411 68.899 3.975 1.00 43.73 285 GLU A C 1
ATOM 2175 O O . GLU A 1 285 ? 20.143 68.566 2.826 1.00 42.95 285 GLU A O 1
ATOM 2181 N N . ILE A 1 286 ? 20.478 68.023 4.983 1.00 42.11 286 ILE A N 1
ATOM 2182 C CA . ILE A 1 286 ? 20.264 66.599 4.744 1.00 40.84 286 ILE A CA 1
ATOM 2183 C C . ILE A 1 286 ? 18.803 66.322 4.363 1.00 40.15 286 ILE A C 1
ATOM 2184 O O . ILE A 1 286 ? 18.538 65.469 3.518 1.00 40.10 286 ILE A O 1
ATOM 2197 N N . ASP A 1 288 ? 16.791 68.486 2.830 1.00 41.91 288 ASP A N 1
ATOM 2198 C CA . ASP A 1 288 ? 16.552 69.126 1.533 1.00 43.18 288 ASP A CA 1
ATOM 2199 C C . ASP A 1 288 ? 17.058 68.258 0.422 1.00 43.29 288 ASP A C 1
ATOM 2200 O O . ASP A 1 288 ? 16.359 68.021 -0.553 1.00 44.30 288 ASP A O 1
ATOM 2205 N N . ARG A 1 289 ? 18.270 67.749 0.602 1.00 43.28 289 ARG A N 1
ATOM 2206 C CA . ARG A 1 289 ? 18.882 66.790 -0.323 1.00 42.90 289 ARG A CA 1
ATOM 2207 C C . ARG A 1 289 ? 18.171 65.430 -0.399 1.00 40.91 289 ARG A C 1
ATOM 2208 O O . ARG A 1 289 ? 17.983 64.878 -1.487 1.00 40.23 289 ARG A O 1
ATOM 2216 N N . LEU A 1 290 ? 17.782 64.877 0.741 1.00 39.52 290 LEU A N 1
ATOM 2217 C CA . LEU A 1 290 ? 16.985 63.637 0.714 1.00 38.91 290 LEU A CA 1
ATOM 2218 C C . LEU A 1 290 ? 15.627 63.822 0.038 1.00 40.19 290 LEU A C 1
ATOM 2219 O O . LEU A 1 290 ? 15.169 62.913 -0.664 1.00 40.62 290 LEU A O 1
ATOM 2224 N N . SER A 1 291 ? 14.983 64.973 0.263 1.00 40.36 291 SER A N 1
ATOM 2225 C CA . SER A 1 291 ? 13.688 65.243 -0.348 1.00 41.41 291 SER A CA 1
ATOM 2226 C C . SER A 1 291 ? 13.767 65.135 -1.885 1.00 42.81 291 SER A C 1
ATOM 2227 O O . SER A 1 291 ? 12.809 64.741 -2.540 1.00 44.47 291 SER A O 1
ATOM 2230 N N . GLY A 1 292 ? 14.912 65.446 -2.467 1.00 42.86 292 GLY A N 1
ATOM 2231 C CA . GLY A 1 292 ? 15.055 65.412 -3.916 1.00 43.39 292 GLY A CA 1
ATOM 2232 C C . GLY A 1 292 ? 15.177 64.032 -4.524 1.00 43.25 292 GLY A C 1
ATOM 2233 O O . GLY A 1 292 ? 15.163 63.896 -5.741 1.00 45.59 292 GLY A O 1
ATOM 2234 N N . VAL A 1 293 ? 15.306 62.992 -3.709 1.00 41.25 293 VAL A N 1
ATOM 2235 C CA . VAL A 1 293 ? 15.303 61.633 -4.231 1.00 40.28 293 VAL A CA 1
ATOM 2236 C C . VAL A 1 293 ? 14.256 60.789 -3.509 1.00 39.67 293 VAL A C 1
ATOM 2237 O O . VAL A 1 293 ? 14.310 59.558 -3.556 1.00 40.18 293 VAL A O 1
ATOM 2241 N N . SER A 1 294 ? 13.307 61.466 -2.870 1.00 39.04 294 SER A N 1
ATOM 2242 C CA . SER A 1 294 ? 12.314 60.852 -2.027 1.00 38.14 294 SER A CA 1
ATOM 2243 C C . SER A 1 294 ? 10.981 60.855 -2.707 1.00 39.57 294 SER A C 1
ATOM 2244 O O . SER A 1 294 ? 10.635 61.770 -3.463 1.00 42.12 294 SER A O 1
ATOM 2247 N N . ILE A 1 295 ? 10.226 59.813 -2.426 1.00 39.63 295 ILE A N 1
ATOM 2248 C CA . ILE A 1 295 ? 8.834 59.728 -2.807 1.00 40.90 295 ILE A CA 1
ATOM 2249 C C . ILE A 1 295 ? 8.006 59.470 -1.583 1.00 39.91 295 ILE A C 1
ATOM 2250 O O . ILE A 1 295 ? 8.359 58.598 -0.762 1.00 38.08 295 ILE A O 1
ATOM 2255 N N . LYS A 1 296 ? 6.919 60.232 -1.458 1.00 40.77 296 LYS A N 1
ATOM 2256 C CA . LYS A 1 296 ? 6.005 60.104 -0.317 1.00 41.65 296 LYS A CA 1
ATOM 2257 C C . LYS A 1 296 ? 6.747 59.966 0.993 1.00 39.84 296 LYS A C 1
ATOM 2258 O O . LYS A 1 296 ? 6.387 59.133 1.800 1.00 39.44 296 LYS A O 1
ATOM 2264 N N . GLY A 1 297 ? 7.785 60.783 1.187 1.00 38.59 297 GLY A N 1
ATOM 2265 C CA . GLY A 1 297 ? 8.416 60.913 2.472 1.00 37.00 297 GLY A CA 1
ATOM 2266 C C . GLY A 1 297 ? 9.584 59.990 2.683 1.00 35.93 297 GLY A C 1
ATOM 2267 O O . GLY A 1 297 ? 10.209 60.086 3.734 1.00 35.87 297 GLY A O 1
ATOM 2268 N N . TYR A 1 298 ? 9.920 59.136 1.698 1.00 35.11 298 TYR A N 1
ATOM 2269 C CA . TYR A 1 298 ? 11.016 58.170 1.843 1.00 33.11 298 TYR A CA 1
ATOM 2270 C C . TYR A 1 298 ? 11.953 58.080 0.627 1.00 33.03 298 TYR A C 1
ATOM 2271 O O . TYR A 1 298 ? 11.493 58.068 -0.522 1.00 32.49 298 TYR A O 1
ATOM 2280 N N . PRO A 1 299 ? 13.268 57.908 0.877 1.00 32.60 299 PRO A N 1
ATOM 2281 C CA . PRO A 1 299 ? 14.225 57.983 -0.253 1.00 33.15 299 PRO A CA 1
ATOM 2282 C C . PRO A 1 299 ? 14.049 56.841 -1.212 1.00 33.30 299 PRO A C 1
ATOM 2283 O O . PRO A 1 299 ? 14.169 55.700 -0.807 1.00 32.25 299 PRO A O 1
ATOM 2287 N N . PHE A 1 300 ? 13.772 57.161 -2.482 1.00 34.67 300 PHE A N 1
ATOM 2288 C CA . PHE A 1 300 ? 13.523 56.148 -3.469 1.00 35.20 300 PHE A CA 1
ATOM 2289 C C . PHE A 1 300 ? 14.672 55.164 -3.627 1.00 35.59 300 PHE A C 1
ATOM 2290 O O . PHE A 1 300 ? 14.419 53.983 -3.773 1.00 36.71 300 PHE A O 1
ATOM 2298 N N . PRO A 1 301 ? 15.934 55.631 -3.617 1.00 35.63 301 PRO A N 1
ATOM 2299 C CA . PRO A 1 301 ? 17.043 54.699 -3.723 1.00 35.45 301 PRO A CA 1
ATOM 2300 C C . PRO A 1 301 ? 16.963 53.516 -2.754 1.00 34.86 301 PRO A C 1
ATOM 2301 O O . PRO A 1 301 ? 17.250 52.382 -3.128 1.00 35.76 301 PRO A O 1
ATOM 2305 N N . LEU A 1 302 ? 16.572 53.772 -1.513 1.00 33.46 302 LEU A N 1
ATOM 2306 C CA . LEU A 1 302 ? 16.367 52.687 -0.592 1.00 32.40 302 LEU A CA 1
ATOM 2307 C C . LEU A 1 302 ? 15.161 51.840 -0.983 1.00 32.73 302 LEU A C 1
ATOM 2308 O O . LEU A 1 302 ? 15.254 50.625 -1.082 1.00 33.75 302 LEU A O 1
ATOM 2313 N N . LEU A 1 303 ? 14.009 52.459 -1.174 1.00 32.93 303 LEU A N 1
ATOM 2314 C CA . LEU A 1 303 ? 12.831 51.681 -1.548 1.00 33.01 303 LEU A CA 1
ATOM 2315 C C . LEU A 1 303 ? 13.136 50.725 -2.698 1.00 33.38 303 LEU A C 1
ATOM 2316 O O . LEU A 1 303 ? 12.641 49.615 -2.723 1.00 34.31 303 LEU A O 1
ATOM 2321 N N . LYS A 1 304 ? 13.963 51.159 -3.628 1.00 34.02 304 LYS A N 1
ATOM 2322 C CA . LYS A 1 304 ? 14.274 50.378 -4.803 1.00 35.62 304 LYS A CA 1
ATOM 2323 C C . LYS A 1 304 ? 15.181 49.265 -4.413 1.00 34.75 304 LYS A C 1
ATOM 2324 O O . LYS A 1 304 ? 14.953 48.121 -4.783 1.00 35.74 304 LYS A O 1
ATOM 2330 N N . ALA A 1 305 ? 16.221 49.597 -3.675 1.00 34.31 305 ALA A N 1
ATOM 2331 C CA . ALA A 1 305 ? 17.143 48.581 -3.200 1.00 34.55 305 ALA A CA 1
ATOM 2332 C C . ALA A 1 305 ? 16.346 47.504 -2.488 1.00 35.25 305 ALA A C 1
ATOM 2333 O O . ALA A 1 305 ? 16.530 46.309 -2.732 1.00 36.08 305 ALA A O 1
ATOM 2335 N N . HIS A 1 306 ? 15.419 47.935 -1.643 1.00 35.99 306 HIS A N 1
ATOM 2336 C CA . HIS A 1 306 ? 14.671 47.012 -0.815 1.00 36.96 306 HIS A CA 1
ATOM 2337 C C . HIS A 1 306 ? 13.798 46.170 -1.710 1.00 39.25 306 HIS A C 1
ATOM 2338 O O . HIS A 1 306 ? 13.682 44.959 -1.525 1.00 40.50 306 HIS A O 1
ATOM 2353 N N . ASP A 1 308 ? 14.150 45.218 -4.724 1.00 43.55 308 ASP A N 1
ATOM 2354 C CA . ASP A 1 308 ? 14.830 44.285 -5.599 1.00 44.29 308 ASP A CA 1
ATOM 2355 C C . ASP A 1 308 ? 15.329 43.066 -4.860 1.00 44.13 308 ASP A C 1
ATOM 2356 O O . ASP A 1 308 ? 15.282 41.987 -5.394 1.00 44.26 308 ASP A O 1
ATOM 2361 N N . VAL A 1 309 ? 15.804 43.247 -3.631 1.00 43.71 309 VAL A N 1
ATOM 2362 C CA . VAL A 1 309 ? 16.379 42.126 -2.907 1.00 44.46 309 VAL A CA 1
ATOM 2363 C C . VAL A 1 309 ? 15.333 41.245 -2.229 1.00 44.83 309 VAL A C 1
ATOM 2364 O O . VAL A 1 309 ? 15.654 40.141 -1.815 1.00 43.94 309 VAL A O 1
ATOM 2368 N N . ARG A 1 310 ? 14.112 41.756 -2.086 1.00 45.97 310 ARG A N 1
ATOM 2369 C CA . ARG A 1 310 ? 13.065 41.038 -1.350 1.00 47.89 310 ARG A CA 1
ATOM 2370 C C . ARG A 1 310 ? 12.841 39.651 -1.942 1.00 48.76 310 ARG A C 1
ATOM 2371 O O . ARG A 1 310 ? 12.862 39.473 -3.156 1.00 49.25 310 ARG A O 1
ATOM 2379 N N . PHE A 1 311 ? 12.617 38.672 -1.078 1.00 48.63 311 PHE A N 1
ATOM 2380 C CA . PHE A 1 311 ? 12.275 37.357 -1.563 1.00 49.79 311 PHE A CA 1
ATOM 2381 C C . PHE A 1 311 ? 10.774 37.220 -1.491 1.00 51.57 311 PHE A C 1
ATOM 2382 O O . PHE A 1 311 ? 10.212 37.017 -0.416 1.00 51.78 311 PHE A O 1
ATOM 2390 N N . SER A 1 312 ? 10.123 37.370 -2.640 1.00 53.51 312 SER A N 1
ATOM 2391 C CA . SER A 1 312 ? 8.698 37.039 -2.769 1.00 55.64 312 SER A CA 1
ATOM 2392 C C . SER A 1 312 ? 8.430 35.578 -2.337 1.00 57.80 312 SER A C 1
ATOM 2393 O O . SER A 1 312 ? 9.311 34.702 -2.435 1.00 56.98 312 SER A O 1
ATOM 2396 N N . ALA A 1 313 ? 7.202 35.326 -1.884 1.00 60.02 313 ALA A N 1
ATOM 2397 C CA . ALA A 1 313 ? 6.710 33.976 -1.708 1.00 62.18 313 ALA A CA 1
ATOM 2398 C C . ALA A 1 313 ? 7.069 33.110 -2.926 1.00 64.43 313 ALA A C 1
ATOM 2399 O O . ALA A 1 313 ? 7.531 31.975 -2.783 1.00 64.84 313 ALA A O 1
ATOM 2409 N N . ASP A 1 315 ? 9.536 33.660 -5.155 1.00 65.82 315 ASP A N 1
ATOM 2410 C CA . ASP A 1 315 ? 10.999 33.447 -5.156 1.00 64.28 315 ASP A CA 1
ATOM 2411 C C . ASP A 1 315 ? 11.363 32.239 -4.304 1.00 64.38 315 ASP A C 1
ATOM 2412 O O . ASP A 1 315 ? 12.089 31.349 -4.729 1.00 64.49 315 ASP A O 1
ATOM 2417 N N . ARG A 1 316 ? 10.835 32.221 -3.089 1.00 64.46 316 ARG A N 1
ATOM 2418 C CA . ARG A 1 316 ? 11.041 31.119 -2.171 1.00 65.62 316 ARG A CA 1
ATOM 2419 C C . ARG A 1 316 ? 10.627 29.763 -2.764 1.00 68.49 316 ARG A C 1
ATOM 2420 O O . ARG A 1 316 ? 11.311 28.770 -2.572 1.00 68.72 316 ARG A O 1
ATOM 2428 N N . GLU A 1 317 ? 9.484 29.736 -3.449 1.00 70.86 317 GLU A N 1
ATOM 2429 C CA . GLU A 1 317 ? 8.981 28.538 -4.091 1.00 73.81 317 GLU A CA 1
ATOM 2430 C C . GLU A 1 317 ? 10.007 28.029 -5.098 1.00 74.17 317 GLU A C 1
ATOM 2431 O O . GLU A 1 317 ? 10.376 26.864 -5.056 1.00 74.76 317 GLU A O 1
ATOM 2437 N N . LYS A 1 318 ? 10.478 28.912 -5.975 1.00 73.95 318 LYS A N 1
ATOM 2438 C CA . LYS A 1 318 ? 11.451 28.549 -7.008 1.00 75.19 318 LYS A CA 1
ATOM 2439 C C . LYS A 1 318 ? 12.715 27.941 -6.415 1.00 73.12 318 LYS A C 1
ATOM 2440 O O . LYS A 1 318 ? 13.188 26.903 -6.879 1.00 74.20 318 LYS A O 1
ATOM 2446 N N . ILE A 1 319 ? 13.254 28.612 -5.399 1.00 70.33 319 ILE A N 1
ATOM 2447 C CA . ILE A 1 319 ? 14.536 28.251 -4.787 1.00 68.74 319 ILE A CA 1
ATOM 2448 C C . ILE A 1 319 ? 14.448 26.818 -4.263 1.00 69.62 319 ILE A C 1
ATOM 2449 O O . ILE A 1 319 ? 15.281 25.971 -4.623 1.00 69.94 319 ILE A O 1
ATOM 2454 N N . ILE A 1 320 ? 13.422 26.551 -3.448 1.00 69.66 320 ILE A N 1
ATOM 2455 C CA . ILE A 1 320 ? 13.198 25.203 -2.877 1.00 71.17 320 ILE A CA 1
ATOM 2456 C C . ILE A 1 320 ? 13.088 24.114 -3.947 1.00 73.96 320 ILE A C 1
ATOM 2457 O O . ILE A 1 320 ? 13.753 23.086 -3.873 1.00 74.23 320 ILE A O 1
ATOM 2462 N N . LYS A 1 321 ? 12.241 24.366 -4.934 1.00 76.46 321 LYS A N 1
ATOM 2463 C CA . LYS A 1 321 ? 12.130 23.510 -6.092 1.00 80.40 321 LYS A CA 1
ATOM 2464 C C . LYS A 1 321 ? 13.491 23.195 -6.692 1.00 80.91 321 LYS A C 1
ATOM 2465 O O . LYS A 1 321 ? 13.787 22.035 -6.961 1.00 82.03 321 LYS A O 1
ATOM 2471 N N . LEU A 1 322 ? 14.324 24.215 -6.890 1.00 80.47 322 LEU A N 1
ATOM 2472 C CA . LEU A 1 322 ? 15.664 23.972 -7.458 1.00 81.61 322 LEU A CA 1
ATOM 2473 C C . LEU A 1 322 ? 16.511 23.053 -6.573 1.00 81.79 322 LEU A C 1
ATOM 2474 O O . LEU A 1 322 ? 17.072 22.056 -7.040 1.00 82.97 322 LEU A O 1
ATOM 2479 N N . VAL A 1 323 ? 16.584 23.410 -5.296 1.00 80.93 323 VAL A N 1
ATOM 2480 C CA . VAL A 1 323 ? 17.386 22.681 -4.326 1.00 81.40 323 VAL A CA 1
ATOM 2481 C C . VAL A 1 323 ? 16.924 21.250 -4.207 1.00 84.18 323 VAL A C 1
ATOM 2482 O O . VAL A 1 323 ? 17.736 20.346 -4.205 1.00 85.12 323 VAL A O 1
ATOM 2486 N N . GLY A 1 324 ? 15.614 21.054 -4.130 1.00 86.54 324 GLY A N 1
ATOM 2487 C CA . GLY A 1 324 ? 15.038 19.712 -4.049 1.00 89.82 324 GLY A CA 1
ATOM 2488 C C . GLY A 1 324 ? 15.244 18.872 -5.289 1.00 93.14 324 GLY A C 1
ATOM 2489 O O . GLY A 1 324 ? 15.192 17.662 -5.207 1.00 94.82 324 GLY A O 1
ATOM 2490 N N . SER A 1 325 ? 15.457 19.512 -6.433 1.00 95.40 325 SER A N 1
ATOM 2491 C CA . SER A 1 325 ? 15.815 18.808 -7.657 1.00 99.44 325 SER A CA 1
ATOM 2492 C C . SER A 1 325 ? 17.269 18.350 -7.601 1.00 101.54 325 SER A C 1
ATOM 2493 O O . SER A 1 325 ? 17.583 17.233 -8.002 1.00 103.47 325 SER A O 1
ATOM 2496 N N . LYS A 1 326 ? 18.152 19.215 -7.104 1.00 102.26 326 LYS A N 1
ATOM 2497 C CA . LYS A 1 326 ? 19.579 18.894 -7.024 1.00 104.55 326 LYS A CA 1
ATOM 2498 C C . LYS A 1 326 ? 19.873 17.817 -5.985 1.00 105.92 326 LYS A C 1
ATOM 2499 O O . LYS A 1 326 ? 20.910 17.180 -6.046 1.00 106.79 326 LYS A O 1
ATOM 2505 N N . LEU A 1 327 ? 18.967 17.633 -5.030 1.00 107.10 327 LEU A N 1
ATOM 2506 C CA . LEU A 1 327 ? 19.006 16.472 -4.140 1.00 109.63 327 LEU A CA 1
ATOM 2507 C C . LEU A 1 327 ? 18.624 15.192 -4.867 1.00 113.74 327 LEU A C 1
ATOM 2508 O O . LEU A 1 327 ? 19.357 14.202 -4.858 1.00 115.00 327 LEU A O 1
ATOM 2513 N N . HIS A 1 328 ? 17.450 15.232 -5.487 1.00 116.60 328 HIS A N 1
ATOM 2514 C CA . HIS A 1 328 ? 16.864 14.060 -6.120 1.00 120.99 328 HIS A CA 1
ATOM 2515 C C . HIS A 1 328 ? 17.653 13.615 -7.355 1.00 123.77 328 HIS A C 1
ATOM 2516 O O . HIS A 1 328 ? 17.505 12.483 -7.802 1.00 126.11 328 HIS A O 1
ATOM 2523 N N . LYS A 1 329 ? 18.483 14.514 -7.887 1.00 124.39 329 LYS A N 1
ATOM 2524 C CA . LYS A 1 329 ? 19.319 14.253 -9.055 1.00 127.30 329 LYS A CA 1
ATOM 2525 C C . LYS A 1 329 ? 20.669 13.675 -8.626 1.00 127.85 329 LYS A C 1
ATOM 2526 O O . LYS A 1 329 ? 21.098 12.639 -9.144 1.00 130.29 329 LYS A O 1
ATOM 2532 N N . ASP A 1 330 ? 21.327 14.328 -7.672 1.00 126.15 330 ASP A N 1
ATOM 2533 C CA . ASP A 1 330 ? 22.628 13.862 -7.171 1.00 126.85 330 ASP A CA 1
ATOM 2534 C C . ASP A 1 330 ? 22.505 12.614 -6.284 1.00 127.65 330 ASP A C 1
ATOM 2535 O O . ASP A 1 330 ? 23.237 11.638 -6.472 1.00 129.37 330 ASP A O 1
ATOM 2540 N N . ILE A 1 331 ? 21.582 12.661 -5.320 1.00 126.38 331 ILE A N 1
ATOM 2541 C CA . ILE A 1 331 ? 21.375 11.563 -4.381 1.00 127.09 331 ILE A CA 1
ATOM 2542 C C . ILE A 1 331 ? 20.211 10.673 -4.820 1.00 128.64 331 ILE A C 1
ATOM 2543 O O . ILE A 1 331 ? 19.114 11.154 -5.126 1.00 128.06 331 ILE A O 1
ATOM 2548 N N . GLU A 1 332 ? 20.467 9.367 -4.813 1.00 130.41 332 GLU A N 1
ATOM 2549 C CA . GLU A 1 332 ? 19.575 8.390 -5.417 1.00 132.30 332 GLU A CA 1
ATOM 2550 C C . GLU A 1 332 ? 18.687 7.776 -4.347 1.00 131.56 332 GLU A C 1
ATOM 2551 O O . GLU A 1 332 ? 17.463 7.554 -4.553 1.00 132.32 332 GLU A O 1
ATOM 2557 N N . TRP A 1 333 ? 19.309 7.527 -3.190 1.00 129.80 333 TRP A N 1
ATOM 2558 C CA . TRP A 1 333 ? 18.605 7.027 -2.011 1.00 129.19 333 TRP A CA 1
ATOM 2559 C C . TRP A 1 333 ? 17.756 8.086 -1.307 1.00 126.58 333 TRP A C 1
ATOM 2560 O O . TRP A 1 333 ? 17.087 7.782 -0.323 1.00 127.17 333 TRP A O 1
ATOM 2571 N N . TRP A 1 334 ? 17.789 9.324 -1.792 1.00 123.68 334 TRP A N 1
ATOM 2572 C CA . TRP A 1 334 ? 16.990 10.404 -1.220 1.00 120.91 334 TRP A CA 1
ATOM 2573 C C . TRP A 1 334 ? 15.490 10.191 -1.506 1.00 122.46 334 TRP A C 1
ATOM 2574 O O . TRP A 1 334 ? 15.109 9.930 -2.647 1.00 123.71 334 TRP A O 1
ATOM 2585 N N . PRO A 1 335 ? 14.636 10.264 -0.465 1.00 122.65 335 PRO A N 1
ATOM 2586 C CA . PRO A 1 335 ? 13.201 10.387 -0.738 1.00 123.65 335 PRO A CA 1
ATOM 2587 C C . PRO A 1 335 ? 12.842 11.817 -1.156 1.00 121.78 335 PRO A C 1
ATOM 2588 O O . PRO A 1 335 ? 11.745 12.049 -1.676 1.00 122.71 335 PRO A O 1
ATOM 2600 N N . ILE B 1 2 ? 17.157 38.913 -6.479 1.00 83.62 2 ILE B N 1
ATOM 2601 C CA . ILE B 1 2 ? 18.150 39.289 -7.483 1.00 88.20 2 ILE B CA 1
ATOM 2602 C C . ILE B 1 2 ? 18.210 38.183 -8.536 1.00 90.12 2 ILE B C 1
ATOM 2603 O O . ILE B 1 2 ? 18.575 36.969 -8.207 1.00 88.87 2 ILE B O 1
ATOM 2608 N N . ARG B 1 3 ? 17.900 38.602 -9.801 1.00 93.80 3 ARG B N 1
ATOM 2609 C CA . ARG B 1 3 ? 18.036 37.693 -10.953 1.00 96.20 3 ARG B CA 1
ATOM 2610 C C . ARG B 1 3 ? 19.387 36.963 -10.924 1.00 97.92 3 ARG B C 1
ATOM 2611 O O . ARG B 1 3 ? 19.448 35.711 -11.191 1.00 98.86 3 ARG B O 1
ATOM 2619 N N . LYS B 1 4 ? 20.447 37.720 -10.521 1.00 99.25 4 LYS B N 1
ATOM 2620 C CA . LYS B 1 4 ? 21.787 37.104 -10.499 1.00 101.13 4 LYS B CA 1
ATOM 2621 C C . LYS B 1 4 ? 21.876 35.846 -9.651 1.00 97.82 4 LYS B C 1
ATOM 2622 O O . LYS B 1 4 ? 22.508 34.853 -10.082 1.00 100.06 4 LYS B O 1
ATOM 2628 N N . ILE B 1 5 ? 21.252 35.879 -8.464 1.00 92.93 5 ILE B N 1
ATOM 2629 C CA . ILE B 1 5 ? 21.274 34.743 -7.563 1.00 89.59 5 ILE B CA 1
ATOM 2630 C C . ILE B 1 5 ? 20.735 33.501 -8.236 1.00 90.10 5 ILE B C 1
ATOM 2631 O O . ILE B 1 5 ? 21.283 32.390 -8.045 1.00 90.94 5 ILE B O 1
ATOM 2636 N N . TYR B 1 6 ? 19.611 33.638 -8.946 1.00 90.30 6 TYR B N 1
ATOM 2637 C CA . TYR B 1 6 ? 18.878 32.425 -9.366 1.00 89.22 6 TYR B CA 1
ATOM 2638 C C . TYR B 1 6 ? 19.555 31.814 -10.592 1.00 93.03 6 TYR B C 1
ATOM 2639 O O . TYR B 1 6 ? 19.715 30.582 -10.707 1.00 92.25 6 TYR B O 1
ATOM 2648 N N . ASP B 1 7 ? 19.948 32.679 -11.508 1.00 97.06 7 ASP B N 1
ATOM 2649 C CA . ASP B 1 7 ? 20.684 32.208 -12.671 1.00 102.31 7 ASP B CA 1
ATOM 2650 C C . ASP B 1 7 ? 21.876 31.386 -12.176 1.00 103.05 7 ASP B C 1
ATOM 2651 O O . ASP B 1 7 ? 22.006 30.190 -12.504 1.00 103.88 7 ASP B O 1
ATOM 2656 N N . LYS B 1 8 ? 22.699 32.003 -11.326 1.00 103.05 8 LYS B N 1
ATOM 2657 C CA . LYS B 1 8 ? 23.884 31.330 -10.761 1.00 102.93 8 LYS B CA 1
ATOM 2658 C C . LYS B 1 8 ? 23.603 29.912 -10.226 1.00 99.05 8 LYS B C 1
ATOM 2659 O O . LYS B 1 8 ? 24.320 28.973 -10.581 1.00 101.79 8 LYS B O 1
ATOM 2665 N N . LEU B 1 9 ? 22.570 29.739 -9.412 1.00 93.66 9 LEU B N 1
ATOM 2666 C CA . LEU B 1 9 ? 22.229 28.394 -8.923 1.00 90.38 9 LEU B CA 1
ATOM 2667 C C . LEU B 1 9 ? 21.965 27.398 -10.066 1.00 92.76 9 LEU B C 1
ATOM 2668 O O . LEU B 1 9 ? 22.365 26.214 -9.978 1.00 93.85 9 LEU B O 1
ATOM 2673 N N . VAL B 1 10 ? 21.306 27.880 -11.136 1.00 95.06 10 VAL B N 1
ATOM 2674 C CA . VAL B 1 10 ? 20.957 27.046 -12.295 1.00 97.25 10 VAL B CA 1
ATOM 2675 C C . VAL B 1 10 ? 22.105 27.102 -13.342 1.00 103.85 10 VAL B C 1
ATOM 2676 O O . VAL B 1 10 ? 22.914 26.142 -13.485 1.00 106.22 10 VAL B O 1
ATOM 2680 N N . GLU B 1 15 ? 28.348 24.837 -6.932 1.00 164.80 15 GLU B N 1
ATOM 2681 C CA . GLU B 1 15 ? 27.994 25.912 -6.017 1.00 162.47 15 GLU B CA 1
ATOM 2682 C C . GLU B 1 15 ? 27.580 25.328 -4.671 1.00 157.04 15 GLU B C 1
ATOM 2683 O O . GLU B 1 15 ? 28.322 25.405 -3.695 1.00 156.86 15 GLU B O 1
ATOM 2689 N N . ILE B 1 16 ? 26.398 24.721 -4.647 1.00 152.70 16 ILE B N 1
ATOM 2690 C CA . ILE B 1 16 ? 25.811 24.147 -3.437 1.00 147.46 16 ILE B CA 1
ATOM 2691 C C . ILE B 1 16 ? 26.026 22.619 -3.393 1.00 146.12 16 ILE B C 1
ATOM 2692 O O . ILE B 1 16 ? 25.763 21.972 -2.374 1.00 142.96 16 ILE B O 1
ATOM 2697 N N . LYS B 1 17 ? 26.516 22.054 -4.496 1.00 148.26 17 LYS B N 1
ATOM 2698 C CA . LYS B 1 17 ? 26.828 20.621 -4.569 1.00 147.58 17 LYS B CA 1
ATOM 2699 C C . LYS B 1 17 ? 27.743 20.187 -3.424 1.00 146.23 17 LYS B C 1
ATOM 2700 O O . LYS B 1 17 ? 27.611 19.083 -2.906 1.00 144.27 17 LYS B O 1
ATOM 2706 N N . ASN B 1 18 ? 28.666 21.065 -3.033 1.00 147.06 18 ASN B N 1
ATOM 2707 C CA . ASN B 1 18 ? 29.589 20.790 -1.931 1.00 146.17 18 ASN B CA 1
ATOM 2708 C C . ASN B 1 18 ? 28.863 20.413 -0.651 1.00 140.04 18 ASN B C 1
ATOM 2709 O O . ASN B 1 18 ? 29.265 19.488 0.034 1.00 139.34 18 ASN B O 1
ATOM 2714 N N . GLN B 1 19 ? 27.790 21.132 -0.338 1.00 135.12 19 GLN B N 1
ATOM 2715 C CA . GLN B 1 19 ? 27.071 20.919 0.909 1.00 129.59 19 GLN B CA 1
ATOM 2716 C C . GLN B 1 19 ? 26.090 19.751 0.798 1.00 124.73 19 GLN B C 1
ATOM 2717 O O . GLN B 1 19 ? 25.882 19.036 1.771 1.00 121.93 19 GLN B O 1
ATOM 2723 N N . ILE B 1 20 ? 25.514 19.548 -0.389 1.00 122.88 20 ILE B N 1
ATOM 2724 C CA . ILE B 1 20 ? 24.559 18.459 -0.612 1.00 118.75 20 ILE B CA 1
ATOM 2725 C C . ILE B 1 20 ? 25.203 17.089 -0.462 1.00 117.97 20 ILE B C 1
ATOM 2726 O O . ILE B 1 20 ? 24.682 16.214 0.234 1.00 115.11 20 ILE B O 1
ATOM 2731 N N . TYR B 1 21 ? 26.322 16.898 -1.150 1.00 119.74 21 TYR B N 1
ATOM 2732 C CA . TYR B 1 21 ? 27.063 15.648 -1.060 1.00 119.39 21 TYR B CA 1
ATOM 2733 C C . TYR B 1 21 ? 27.618 15.443 0.346 1.00 116.81 21 TYR B C 1
ATOM 2734 O O . TYR B 1 21 ? 27.478 14.362 0.914 1.00 114.76 21 TYR B O 1
ATOM 2743 N N . ASN B 1 22 ? 28.226 16.484 0.911 1.00 116.15 22 ASN B N 1
ATOM 2744 C CA . ASN B 1 22 ? 28.773 16.404 2.268 1.00 114.44 22 ASN B CA 1
ATOM 2745 C C . ASN B 1 22 ? 27.731 15.859 3.258 1.00 108.85 22 ASN B C 1
ATOM 2746 O O . ASN B 1 22 ? 27.970 14.860 3.945 1.00 108.04 22 ASN B O 1
ATOM 2751 N N . ILE B 1 23 ? 26.571 16.505 3.296 1.00 104.51 23 ILE B N 1
ATOM 2752 C CA . ILE B 1 23 ? 25.483 16.108 4.183 1.00 99.60 23 ILE B CA 1
ATOM 2753 C C . ILE B 1 23 ? 24.964 14.681 3.886 1.00 97.95 23 ILE B C 1
ATOM 2754 O O . ILE B 1 23 ? 24.812 13.886 4.811 1.00 95.39 23 ILE B O 1
ATOM 2759 N N . ALA B 1 24 ? 24.777 14.366 2.602 1.00 99.12 24 ALA B N 1
ATOM 2760 C CA . ALA B 1 24 ? 24.411 13.006 2.181 1.00 98.88 24 ALA B CA 1
ATOM 2761 C C . ALA B 1 24 ? 25.412 11.952 2.675 1.00 100.61 24 ALA B C 1
ATOM 2762 O O . ALA B 1 24 ? 25.039 11.043 3.422 1.00 98.59 24 ALA B O 1
ATOM 2764 N N . ASN B 1 25 ? 26.674 12.073 2.250 1.00 104.49 25 ASN B N 1
ATOM 2765 C CA . ASN B 1 25 ? 27.734 11.145 2.665 1.00 106.74 25 ASN B CA 1
ATOM 2766 C C . ASN B 1 25 ? 27.819 11.028 4.189 1.00 104.85 25 ASN B C 1
ATOM 2767 O O . ASN B 1 25 ? 27.716 9.927 4.734 1.00 103.67 25 ASN B O 1
ATOM 2772 N N . TYR B 1 26 ? 27.999 12.160 4.867 1.00 104.65 26 TYR B N 1
ATOM 2773 C CA . TYR B 1 26 ? 28.079 12.174 6.330 1.00 103.48 26 TYR B CA 1
ATOM 2774 C C . TYR B 1 26 ? 26.956 11.326 6.927 1.00 101.07 26 TYR B C 1
ATOM 2775 O O . TYR B 1 26 ? 27.207 10.475 7.776 1.00 100.83 26 TYR B O 1
ATOM 2784 N N . LEU B 1 27 ? 25.730 11.546 6.454 1.00 99.84 27 LEU B N 1
ATOM 2785 C CA . LEU B 1 27 ? 24.560 10.835 6.973 1.00 97.81 27 LEU B CA 1
ATOM 2786 C C . LEU B 1 27 ? 24.572 9.352 6.651 1.00 99.88 27 LEU B C 1
ATOM 2787 O O . LEU B 1 27 ? 24.171 8.551 7.480 1.00 97.83 27 LEU B O 1
ATOM 2792 N N . LYS B 1 28 ? 25.017 9.002 5.446 1.00 104.88 28 LYS B N 1
ATOM 2793 C CA . LYS B 1 28 ? 25.077 7.601 5.000 1.00 107.94 28 LYS B CA 1
ATOM 2794 C C . LYS B 1 28 ? 26.072 6.803 5.842 1.00 110.99 28 LYS B C 1
ATOM 2795 O O . LYS B 1 28 ? 25.809 5.657 6.205 1.00 110.03 28 LYS B O 1
ATOM 2801 N N . GLN B 1 29 ? 27.198 7.441 6.164 1.00 115.53 29 GLN B N 1
ATOM 2802 C CA . GLN B 1 29 ? 28.306 6.806 6.880 1.00 119.53 29 GLN B CA 1
ATOM 2803 C C . GLN B 1 29 ? 28.202 7.016 8.388 1.00 119.01 29 GLN B C 1
ATOM 2804 O O . GLN B 1 29 ? 29.015 6.504 9.147 1.00 120.83 29 GLN B O 1
ATOM 2810 N N . GLU B 1 30 ? 27.203 7.768 8.823 1.00 117.63 30 GLU B N 1
ATOM 2811 C CA . GLU B 1 30 ? 26.989 7.999 10.243 1.00 117.38 30 GLU B CA 1
ATOM 2812 C C . GLU B 1 30 ? 25.995 7.000 10.798 1.00 115.40 30 GLU B C 1
ATOM 2813 O O . GLU B 1 30 ? 26.183 6.526 11.910 1.00 115.66 30 GLU B O 1
ATOM 2819 N N . ILE B 1 31 ? 24.937 6.683 10.048 1.00 114.10 31 ILE B N 1
ATOM 2820 C CA . ILE B 1 31 ? 23.834 5.912 10.622 1.00 112.18 31 ILE B CA 1
ATOM 2821 C C . ILE B 1 31 ? 22.818 5.245 9.661 1.00 111.28 31 ILE B C 1
ATOM 2822 O O . ILE B 1 31 ? 21.662 5.053 10.042 1.00 108.99 31 ILE B O 1
ATOM 2827 N N . GLN B 1 32 ? 23.224 4.847 8.453 1.00 113.51 32 GLN B N 1
ATOM 2828 C CA . GLN B 1 32 ? 22.384 3.921 7.651 1.00 113.13 32 GLN B CA 1
ATOM 2829 C C . GLN B 1 32 ? 22.207 2.569 8.382 1.00 111.94 32 GLN B C 1
ATOM 2830 O O . GLN B 1 32 ? 21.169 1.910 8.233 1.00 110.44 32 GLN B O 1
ATOM 2836 N N . ASP B 1 33 ? 23.223 2.179 9.164 1.00 112.36 33 ASP B N 1
ATOM 2837 C CA . ASP B 1 33 ? 23.189 0.956 9.988 1.00 111.32 33 ASP B CA 1
ATOM 2838 C C . ASP B 1 33 ? 22.300 1.072 11.247 1.00 107.84 33 ASP B C 1
ATOM 2839 O O . ASP B 1 33 ? 21.392 0.256 11.454 1.00 105.93 33 ASP B O 1
ATOM 2844 N N . LYS B 1 34 ? 22.561 2.086 12.073 1.00 106.27 34 LYS B N 1
ATOM 2845 C CA . LYS B 1 34 ? 21.903 2.216 13.383 1.00 103.62 34 LYS B CA 1
ATOM 2846 C C . LYS B 1 34 ? 20.411 2.498 13.298 1.00 98.53 34 LYS B C 1
ATOM 2847 O O . LYS B 1 34 ? 19.672 2.183 14.223 1.00 96.85 34 LYS B O 1
ATOM 2853 N N . VAL B 1 35 ? 19.969 3.077 12.191 1.00 95.40 35 VAL B N 1
ATOM 2854 C CA . VAL B 1 35 ? 18.556 3.349 12.006 1.00 91.40 35 VAL B CA 1
ATOM 2855 C C . VAL B 1 35 ? 17.776 2.073 12.153 1.00 89.07 35 VAL B C 1
ATOM 2856 O O . VAL B 1 35 ? 16.934 1.949 13.032 1.00 87.99 35 VAL B O 1
ATOM 2860 N N . ASN B 1 36 ? 18.082 1.110 11.300 1.00 88.37 36 ASN B N 1
ATOM 2861 C CA . ASN B 1 36 ? 17.328 -0.144 11.245 1.00 86.36 36 ASN B CA 1
ATOM 2862 C C . ASN B 1 36 ? 17.451 -0.959 12.547 1.00 84.25 36 ASN B C 1
ATOM 2863 O O . ASN B 1 36 ? 16.509 -1.640 12.939 1.00 83.52 36 ASN B O 1
ATOM 2868 N N . GLU B 1 37 ? 18.595 -0.844 13.221 1.00 82.82 37 GLU B N 1
ATOM 2869 C CA . GLU B 1 37 ? 18.748 -1.307 14.597 1.00 80.98 37 GLU B CA 1
ATOM 2870 C C . GLU B 1 37 ? 17.638 -0.723 15.456 1.00 76.22 37 GLU B C 1
ATOM 2871 O O . GLU B 1 37 ? 16.965 -1.439 16.161 1.00 75.23 37 GLU B O 1
ATOM 2877 N N . TYR B 1 38 ? 17.446 0.589 15.368 1.00 72.31 38 TYR B N 1
ATOM 2878 C CA . TYR B 1 38 ? 16.553 1.331 16.268 1.00 68.29 38 TYR B CA 1
ATOM 2879 C C . TYR B 1 38 ? 15.142 1.592 15.745 1.00 63.23 38 TYR B C 1
ATOM 2880 O O . TYR B 1 38 ? 14.435 2.378 16.359 1.00 61.60 38 TYR B O 1
ATOM 2889 N N . TRP B 1 39 ? 14.759 1.011 14.614 1.00 59.68 39 TRP B N 1
ATOM 2890 C CA . TRP B 1 39 ? 13.380 1.096 14.116 1.00 55.88 39 TRP B CA 1
ATOM 2891 C C . TRP B 1 39 ? 12.635 -0.259 14.166 1.00 54.91 39 TRP B C 1
ATOM 2892 O O . TRP B 1 39 ? 13.199 -1.318 13.869 1.00 56.14 39 TRP B O 1
ATOM 2903 N N . ASN B 1 40 ? 11.358 -0.216 14.506 1.00 52.31 40 ASN B N 1
ATOM 2904 C CA . ASN B 1 40 ? 10.546 -1.423 14.561 1.00 51.76 40 ASN B CA 1
ATOM 2905 C C . ASN B 1 40 ? 9.382 -1.307 13.608 1.00 50.61 40 ASN B C 1
ATOM 2906 O O . ASN B 1 40 ? 8.547 -0.395 13.756 1.00 50.07 40 ASN B O 1
ATOM 2911 N N . GLU B 1 41 ? 9.339 -2.188 12.610 1.00 50.26 41 GLU B N 1
ATOM 2912 C CA . GLU B 1 41 ? 8.2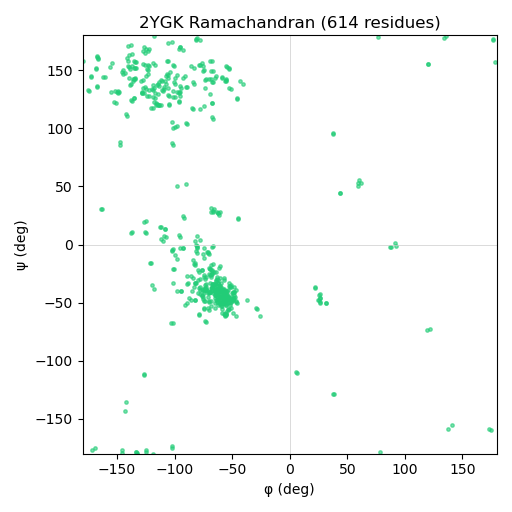10 -2.239 11.699 1.00 49.82 41 GLU B CA 1
ATOM 2913 C C . GLU B 1 41 ? 6.997 -2.690 12.473 1.00 49.39 41 GLU B C 1
ATOM 2914 O O . GLU B 1 41 ? 7.115 -3.527 13.339 1.00 50.51 41 GLU B O 1
ATOM 2920 N N . TYR B 1 42 ? 5.852 -2.084 12.201 1.00 49.12 42 TYR B N 1
ATOM 2921 C CA . TYR B 1 42 ? 4.595 -2.522 12.758 1.00 49.22 42 TYR B CA 1
ATOM 2922 C C . TYR B 1 42 ? 3.518 -2.235 11.733 1.00 51.75 42 TYR B C 1
ATOM 2923 O O . TYR B 1 42 ? 2.895 -1.175 11.739 1.00 50.85 42 TYR B O 1
ATOM 2932 N N . VAL B 1 43 ? 3.312 -3.193 10.844 1.00 56.08 43 VAL B N 1
ATOM 2933 C CA . VAL B 1 43 ? 2.503 -2.962 9.674 1.00 59.91 43 VAL B CA 1
ATOM 2934 C C . VAL B 1 43 ? 0.994 -3.242 9.856 1.00 62.92 43 VAL B C 1
ATOM 2935 O O . VAL B 1 43 ? 0.210 -2.610 9.188 1.00 63.46 43 VAL B O 1
ATOM 2939 N N . ILE B 1 44 ? 0.574 -4.125 10.767 1.00 67.48 44 ILE B N 1
ATOM 2940 C CA . ILE B 1 44 ? -0.884 -4.429 10.937 1.00 71.72 44 ILE B CA 1
ATOM 2941 C C . ILE B 1 44 ? -1.563 -3.526 11.941 1.00 73.39 44 ILE B C 1
ATOM 2942 O O . ILE B 1 44 ? -1.040 -3.338 13.037 1.00 73.14 44 ILE B O 1
ATOM 2947 N N . ASN B 1 45 ? -2.752 -3.027 11.589 1.00 77.30 45 ASN B N 1
ATOM 2948 C CA . ASN B 1 45 ? -3.605 -2.212 12.494 1.00 79.21 45 ASN B CA 1
ATOM 2949 C C . ASN B 1 45 ? -4.680 -3.037 13.230 1.00 81.89 45 ASN B C 1
ATOM 2950 O O . ASN B 1 45 ? -4.915 -4.216 12.896 1.00 83.42 45 ASN B O 1
ATOM 2955 N N . HIS B 1 46 ? -5.346 -2.409 14.211 1.00 83.33 46 HIS B N 1
ATOM 2956 C CA . HIS B 1 46 ? -6.526 -3.016 14.888 1.00 85.90 46 HIS B CA 1
ATOM 2957 C C . HIS B 1 46 ? -7.611 -1.985 15.231 1.00 86.08 46 HIS B C 1
ATOM 2958 O O . HIS B 1 46 ? -8.749 -2.098 14.765 1.00 87.74 46 HIS B O 1
ATOM 2965 N N . THR B 1 51 ? -12.769 2.005 17.939 1.00 71.77 51 THR B N 1
ATOM 2966 C CA . THR B 1 51 ? -13.692 2.737 18.799 1.00 73.25 51 THR B CA 1
ATOM 2967 C C . THR B 1 51 ? -13.001 3.339 20.005 1.00 71.31 51 THR B C 1
ATOM 2968 O O . THR B 1 51 ? -12.844 2.666 21.026 1.00 73.52 51 THR B O 1
ATOM 2972 N N . CYS B 1 52 ? -12.624 4.602 19.912 1.00 68.05 52 CYS B N 1
ATOM 2973 C CA . CYS B 1 52 ? -11.833 5.239 20.950 1.00 65.70 52 CYS B CA 1
ATOM 2974 C C . CYS B 1 52 ? -11.811 6.767 20.727 1.00 62.94 52 CYS B C 1
ATOM 2975 O O . CYS B 1 52 ? -11.646 7.238 19.601 1.00 62.39 52 CYS B O 1
ATOM 2978 N N . LYS B 1 53 ? -11.998 7.536 21.788 1.00 60.78 53 LYS B N 1
ATOM 2979 C CA . LYS B 1 53 ? -12.282 8.955 21.649 1.00 58.72 53 LYS B CA 1
ATOM 2980 C C . LYS B 1 53 ? -11.084 9.823 21.983 1.00 54.68 53 LYS B C 1
ATOM 2981 O O . LYS B 1 53 ? -10.494 9.702 23.051 1.00 53.55 53 LYS B O 1
ATOM 2987 N N . PHE B 1 54 ? -10.764 10.713 21.049 1.00 51.48 54 PHE B N 1
ATOM 2988 C CA . PHE B 1 54 ? -9.637 11.627 21.154 1.00 48.39 54 PHE B CA 1
ATOM 2989 C C . PHE B 1 54 ? -10.161 13.022 21.233 1.00 47.43 54 PHE B C 1
ATOM 2990 O O . PHE B 1 54 ? -10.985 13.403 20.388 1.00 48.53 54 PHE B O 1
ATOM 2998 N N . VAL B 1 55 ? -9.696 13.792 22.223 1.00 45.17 55 VAL B N 1
ATOM 2999 C CA . VAL B 1 55 ? -9.935 15.235 22.238 1.00 43.25 55 VAL B CA 1
ATOM 3000 C C . VAL B 1 55 ? -8.626 15.885 21.836 1.00 40.83 55 VAL B C 1
ATOM 3001 O O . VAL B 1 55 ? -7.624 15.683 22.510 1.00 41.24 55 VAL B O 1
ATOM 3005 N N . ALA B 1 56 ? -8.616 16.665 20.758 1.00 38.91 56 ALA B N 1
ATOM 3006 C CA . ALA B 1 56 ? -7.391 17.348 20.285 1.00 36.27 56 ALA B CA 1
ATOM 3007 C C . ALA B 1 56 ? -7.465 18.853 20.543 1.00 35.75 56 ALA B C 1
ATOM 3008 O O . ALA B 1 56 ? -8.500 19.454 20.383 1.00 35.55 56 ALA B O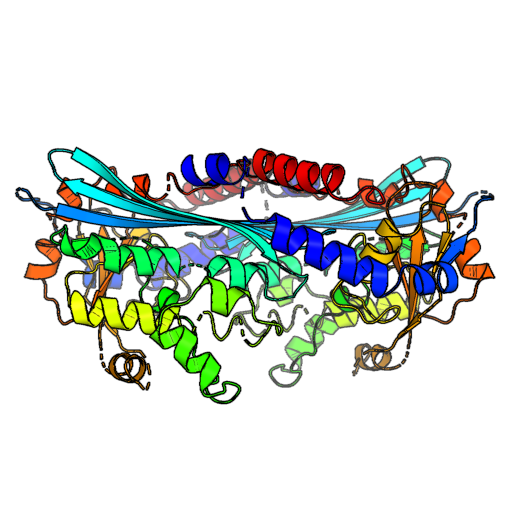 1
ATOM 3010 N N . ILE B 1 57 ? -6.349 19.446 20.942 1.00 34.73 57 ILE B N 1
ATOM 3011 C CA . ILE B 1 57 ? -6.282 20.844 21.183 1.00 34.86 57 ILE B CA 1
ATOM 3012 C C . ILE B 1 57 ? -5.130 21.410 20.366 1.00 34.79 57 ILE B C 1
ATOM 3013 O O . ILE B 1 57 ? -4.006 20.854 20.378 1.00 34.31 57 ILE B O 1
ATOM 3018 N N . ASP B 1 58 ? -5.420 22.493 19.634 1.00 34.51 58 ASP B N 1
ATOM 3019 C CA . ASP B 1 58 ? -4.378 23.324 19.063 1.00 34.38 58 ASP B CA 1
ATOM 3020 C C . ASP B 1 58 ? -4.724 24.795 19.158 1.00 33.99 58 ASP B C 1
ATOM 3021 O O . ASP B 1 58 ? -5.865 25.168 19.501 1.00 35.32 58 ASP B O 1
ATOM 3026 N N . GLY B 1 59 ? -3.752 25.634 18.827 1.00 32.18 59 GLY B N 1
ATOM 3027 C CA . GLY B 1 59 ? -3.918 27.074 18.953 1.00 31.70 59 GLY B CA 1
ATOM 3028 C C . GLY B 1 59 ? -3.311 27.853 17.823 1.00 30.95 59 GLY B C 1
ATOM 3029 O O . GLY B 1 59 ? -2.385 27.383 17.143 1.00 30.45 59 GLY B O 1
ATOM 3030 N N . GLY B 1 60 ? -3.827 29.074 17.661 1.00 30.83 60 GLY B N 1
ATOM 3031 C CA . GLY B 1 60 ? -3.340 30.025 16.670 1.00 30.45 60 GLY B CA 1
ATOM 3032 C C . GLY B 1 60 ? -3.209 31.402 17.280 1.00 30.32 60 GLY B C 1
ATOM 3033 O O . GLY B 1 60 ? -3.883 31.700 18.224 1.00 28.87 60 GLY B O 1
ATOM 3034 N N . SER B 1 61 ? -2.376 32.246 16.674 1.00 31.30 61 SER B N 1
ATOM 3035 C CA . SER B 1 61 ? -2.106 33.563 17.182 1.00 32.95 61 SER B CA 1
ATOM 3036 C C . SER B 1 61 ? -1.374 34.428 16.185 1.00 33.96 61 SER B C 1
ATOM 3037 O O . SER B 1 61 ? -0.757 33.919 15.298 1.00 34.37 61 SER B O 1
ATOM 3040 N N . PHE B 1 62 ? -1.405 35.743 16.396 1.00 35.57 62 PHE B N 1
ATOM 3041 C CA . PHE B 1 62 ? -0.586 36.653 15.644 1.00 37.10 62 PHE B CA 1
ATOM 3042 C C . PHE B 1 62 ? -0.587 38.006 16.322 1.00 38.76 62 PHE B C 1
ATOM 3043 O O . PHE B 1 62 ? -1.459 38.304 17.117 1.00 38.97 62 PHE B O 1
ATOM 3051 N N . GLY B 1 63 ? 0.405 38.810 15.992 1.00 40.54 63 GLY B N 1
ATOM 3052 C CA . GLY B 1 63 ? 0.492 40.155 16.498 1.00 43.18 63 GLY B CA 1
ATOM 3053 C C . GLY B 1 63 ? 1.163 41.041 15.477 1.00 45.59 63 GLY B C 1
ATOM 3054 O O . GLY B 1 63 ? 2.178 40.667 14.921 1.00 44.73 63 GLY B O 1
ATOM 3055 N N . ARG B 1 64 ? 0.560 42.191 15.203 1.00 49.01 64 ARG B N 1
ATOM 3056 C CA . ARG B 1 64 ? 1.114 43.104 14.242 1.00 53.23 64 ARG B CA 1
ATOM 3057 C C . ARG B 1 64 ? 1.534 44.428 14.901 1.00 55.17 64 ARG B C 1
ATOM 3058 O O . ARG B 1 64 ? 0.705 45.121 15.482 1.00 55.36 64 ARG B O 1
ATOM 3066 N N . PRO B 1 65 ? 2.833 44.776 14.797 1.00 57.46 65 PRO B N 1
ATOM 3067 C CA . PRO B 1 65 ? 3.348 46.046 15.321 1.00 59.87 65 PRO B CA 1
ATOM 3068 C C . PRO B 1 65 ? 2.656 47.234 14.686 1.00 61.62 65 PRO B C 1
ATOM 3069 O O . PRO B 1 65 ? 2.698 47.409 13.476 1.00 63.00 65 PRO B O 1
ATOM 3081 N N . ARG B 1 67 ? 1.064 51.556 15.539 1.00 66.20 67 ARG B N 1
ATOM 3082 C CA . ARG B 1 67 ? 1.257 52.752 16.316 1.00 67.33 67 ARG B CA 1
ATOM 3083 C C . ARG B 1 67 ? 0.541 52.719 17.647 1.00 65.31 67 ARG B C 1
ATOM 3084 O O . ARG B 1 67 ? 1.142 53.049 18.652 1.00 65.82 67 ARG B O 1
ATOM 3092 N N . ILE B 1 68 ? -0.721 52.303 17.666 1.00 62.81 68 ILE B N 1
ATOM 3093 C CA . ILE B 1 68 ? -1.441 52.060 18.923 1.00 61.40 68 ILE B CA 1
ATOM 3094 C C . ILE B 1 68 ? -0.799 50.973 19.806 1.00 59.42 68 ILE B C 1
ATOM 3095 O O . ILE B 1 68 ? -1.088 50.897 20.994 1.00 59.06 68 ILE B O 1
ATOM 3100 N N . GLY B 1 69 ? 0.050 50.129 19.218 1.00 57.57 69 GLY B N 1
ATOM 3101 C CA . GLY B 1 69 ? 0.779 49.090 19.940 1.00 55.85 69 GLY B CA 1
ATOM 3102 C C . GLY B 1 69 ? 0.772 47.799 19.135 1.00 53.55 69 GLY B C 1
ATOM 3103 O O . GLY B 1 69 ? 0.556 47.840 17.931 1.00 52.52 69 GLY B O 1
ATOM 3104 N N . ILE B 1 70 ? 0.988 46.662 19.809 1.00 51.81 70 ILE B N 1
ATOM 3105 C CA . ILE B 1 70 ? 0.968 45.340 19.172 1.00 49.81 70 ILE B CA 1
ATOM 3106 C C . ILE B 1 70 ? -0.434 44.779 19.204 1.00 48.46 70 ILE B C 1
ATOM 3107 O O . ILE B 1 70 ? -0.895 44.322 20.251 1.00 48.51 70 ILE B O 1
ATOM 3112 N N . VAL B 1 71 ? -1.118 44.811 18.071 1.00 48.21 71 VAL B N 1
ATOM 3113 C CA . VAL B 1 71 ? -2.495 44.330 17.996 1.00 47.77 71 VAL B CA 1
ATOM 3114 C C . VAL B 1 71 ? -2.475 42.836 17.771 1.00 46.90 71 VAL B C 1
ATOM 3115 O O . VAL B 1 71 ? -1.982 42.391 16.745 1.00 47.09 71 VAL B O 1
ATOM 3119 N N . TYR B 1 72 ? -3.023 42.068 18.714 1.00 45.93 72 TYR B N 1
ATOM 3120 C CA . TYR B 1 72 ? -2.932 40.641 18.652 1.00 44.93 72 TYR B CA 1
ATOM 3121 C C . TYR B 1 72 ? -4.272 39.948 18.773 1.00 44.03 72 TYR B C 1
ATOM 3122 O O . TYR B 1 72 ? -5.274 40.537 19.196 1.00 45.24 72 TYR B O 1
ATOM 3131 N N . ALA B 1 73 ? -4.243 38.665 18.437 1.00 41.47 73 ALA B N 1
ATOM 3132 C CA . ALA B 1 73 ? -5.382 37.815 18.493 1.00 40.17 73 ALA B CA 1
ATOM 3133 C C . ALA B 1 73 ? -4.842 36.426 18.735 1.00 39.00 73 ALA B C 1
ATOM 3134 O O . ALA B 1 73 ? -3.885 35.978 18.071 1.00 37.96 73 ALA B O 1
ATOM 3136 N N . VAL B 1 74 ? -5.448 35.754 19.702 1.00 38.80 74 VAL B N 1
ATOM 3137 C CA . VAL B 1 74 ? -5.126 34.369 20.033 1.00 37.66 74 VAL B CA 1
ATOM 3138 C C . VAL B 1 74 ? -6.421 33.588 20.028 1.00 38.01 74 VAL B C 1
ATOM 3139 O O . VAL B 1 74 ? -7.484 34.166 20.230 1.00 39.33 74 VAL B O 1
ATOM 3143 N N . GLY B 1 75 ? -6.330 32.285 19.810 1.00 37.02 75 GLY B N 1
ATOM 3144 C CA . GLY B 1 75 ? -7.483 31.430 19.761 1.00 37.24 75 GLY B CA 1
ATOM 3145 C C . GLY B 1 75 ? -7.044 29.986 19.928 1.00 36.75 75 GLY B C 1
ATOM 3146 O O . GLY B 1 75 ? -5.971 29.613 19.496 1.00 35.84 75 GLY B O 1
ATOM 3147 N N . ALA B 1 76 ? -7.860 29.195 20.608 1.00 37.32 76 ALA B N 1
ATOM 3148 C CA . ALA B 1 76 ? -7.601 27.791 20.766 1.00 37.64 76 ALA B CA 1
ATOM 3149 C C . ALA B 1 76 ? -8.927 27.062 20.631 1.00 38.42 76 ALA B C 1
ATOM 3150 O O . ALA B 1 76 ? -9.988 27.614 20.928 1.00 39.69 76 ALA B O 1
ATOM 3152 N N . GLU B 1 77 ? -8.847 25.823 20.188 1.00 38.06 77 GLU B N 1
ATOM 3153 C CA . GLU B 1 77 ? -10.013 25.012 19.981 1.00 39.76 77 GLU B CA 1
ATOM 3154 C C . GLU B 1 77 ? -9.743 23.587 20.470 1.00 39.45 77 GLU B C 1
ATOM 3155 O O . GLU B 1 77 ? -8.664 23.085 20.250 1.00 38.00 77 GLU B O 1
ATOM 3161 N N . SER B 1 78 ? -10.713 22.987 21.167 1.00 40.82 78 SER B N 1
ATOM 3162 C CA . SER B 1 78 ? -10.724 21.558 21.452 1.00 41.43 78 SER B CA 1
ATOM 3163 C C . SER B 1 78 ? -11.656 20.899 20.456 1.00 42.51 78 SER B C 1
ATOM 3164 O O . SER B 1 78 ? -12.700 21.450 20.111 1.00 43.80 78 SER B O 1
ATOM 3167 N N . VAL B 1 79 ? -11.272 19.699 20.035 1.00 42.79 79 VAL B N 1
ATOM 3168 C CA . VAL B 1 79 ? -11.973 18.945 19.010 1.00 43.94 79 VAL B CA 1
ATOM 3169 C C . VAL B 1 79 ? -12.088 17.509 19.487 1.00 45.48 79 VAL B C 1
ATOM 3170 O O . VAL B 1 79 ? -11.074 16.896 19.837 1.00 44.21 79 VAL B O 1
ATOM 3174 N N . ILE B 1 80 ? -13.318 16.978 19.515 1.00 48.47 80 ILE B N 1
ATOM 3175 C CA . ILE B 1 80 ? -13.535 15.550 19.806 1.00 50.29 80 ILE B CA 1
ATOM 3176 C C . ILE B 1 80 ? -13.659 14.756 18.512 1.00 51.24 80 ILE B C 1
ATOM 3177 O O . ILE B 1 80 ? -14.417 15.149 17.616 1.00 52.01 80 ILE B O 1
ATOM 3182 N N . GLY B 1 81 ? -12.907 13.651 18.422 1.00 51.67 81 GLY B N 1
ATOM 3183 C CA . GLY B 1 81 ? -12.967 12.737 17.268 1.00 52.73 81 GLY B CA 1
ATOM 3184 C C . GLY B 1 81 ? -12.917 11.230 17.551 1.00 53.95 81 GLY B C 1
ATOM 3185 O O . GLY B 1 81 ? -12.202 10.773 18.432 1.00 52.61 81 GLY B O 1
ATOM 3186 N N . ASP B 1 82 ? -13.672 10.462 16.779 1.00 56.53 82 ASP B N 1
ATOM 3187 C CA . ASP B 1 82 ? -13.498 9.017 16.721 1.00 58.75 82 ASP B CA 1
ATOM 3188 C C . ASP B 1 82 ? -13.792 8.496 15.319 1.00 60.58 82 ASP B C 1
ATOM 3189 O O . ASP B 1 82 ? -14.024 9.270 14.399 1.00 60.54 82 ASP B O 1
ATOM 3194 N N . ASN B 1 83 ? -13.730 7.175 15.180 1.00 63.00 83 ASN B N 1
ATOM 3195 C CA . ASN B 1 83 ? -14.272 6.449 14.035 1.00 65.94 83 ASN B CA 1
ATOM 3196 C C . ASN B 1 83 ? -15.466 7.142 13.388 1.00 67.38 83 ASN B C 1
ATOM 3197 O O . ASN B 1 83 ? -15.454 7.387 12.191 1.00 67.42 83 ASN B O 1
ATOM 3202 N N . LYS B 1 84 ? -16.491 7.439 14.189 1.00 68.70 84 LYS B N 1
ATOM 3203 C CA . LYS B 1 84 ? -17.767 7.927 13.675 1.00 71.16 84 LYS B CA 1
ATOM 3204 C C . LYS B 1 84 ? -17.656 9.368 13.199 1.00 68.77 84 LYS B C 1
ATOM 3205 O O . LYS B 1 84 ? -18.333 9.761 12.262 1.00 70.44 84 LYS B O 1
ATOM 3211 N N . GLY B 1 85 ? -16.849 10.182 13.858 1.00 64.73 85 GLY B N 1
ATOM 3212 C CA . GLY B 1 85 ? -16.750 11.551 13.422 1.00 62.73 85 GLY B CA 1
ATOM 3213 C C . GLY B 1 85 ? -15.884 12.436 14.255 1.00 59.26 85 GLY B C 1
ATOM 3214 O O . GLY B 1 85 ? -15.338 12.015 15.261 1.00 57.26 85 GLY B O 1
ATOM 3215 N N . VAL B 1 86 ? -15.770 13.677 13.791 1.00 57.96 86 VAL B N 1
ATOM 3216 C CA . VAL B 1 86 ? -15.066 14.742 14.500 1.00 55.68 86 VAL B CA 1
ATOM 3217 C C . VAL B 1 86 ? -15.994 15.936 14.619 1.00 55.94 86 VAL B C 1
ATOM 3218 O O . VAL B 1 86 ? -16.660 16.301 13.659 1.00 57.18 86 VAL B O 1
ATOM 3222 N N . LYS B 1 87 ? -16.061 16.537 15.799 1.00 55.39 87 LYS B N 1
ATOM 3223 C CA . LYS B 1 87 ? -16.733 17.832 15.953 1.00 56.00 87 LYS B CA 1
ATOM 3224 C C . LYS B 1 87 ? -16.007 18.681 16.982 1.00 54.12 87 LYS B C 1
ATOM 3225 O O . LYS B 1 87 ? -15.416 18.143 17.906 1.00 53.16 87 LYS B O 1
ATOM 3231 N N . THR B 1 88 ? -16.068 20.005 16.821 1.00 53.85 88 THR B N 1
ATOM 3232 C CA . THR B 1 88 ? -15.500 20.947 17.798 1.00 52.56 88 THR B CA 1
ATOM 3233 C C . THR B 1 88 ? -16.295 20.961 19.104 1.00 53.12 88 THR B C 1
ATOM 3234 O O . THR B 1 88 ? -17.505 20.887 19.095 1.00 54.51 88 THR B O 1
ATOM 3238 N N . LEU B 1 89 ? -15.581 21.082 20.213 1.00 52.05 89 LEU B N 1
ATOM 3239 C CA . LEU B 1 89 ? -16.179 21.094 21.523 1.00 53.83 89 LEU B CA 1
ATOM 3240 C C . LEU B 1 89 ? -16.245 22.510 22.020 1.00 54.57 89 LEU B C 1
ATOM 3241 O O . LEU B 1 89 ? -17.316 23.061 22.143 1.00 56.38 89 LEU B O 1
ATOM 3246 N N . SER B 1 90 ? -15.080 23.092 22.281 1.00 54.26 90 SER B N 1
ATOM 3247 C CA . SER B 1 90 ? -14.965 24.458 22.735 1.00 55.14 90 SER B CA 1
ATOM 3248 C C . SER B 1 90 ? -14.095 25.258 21.790 1.00 54.97 90 SER B C 1
ATOM 3249 O O . SER B 1 90 ? -13.253 24.691 21.097 1.00 53.93 90 SER B O 1
ATOM 3252 N N . GLU B 1 91 ? -14.351 26.568 21.767 1.00 57.30 91 GLU B N 1
ATOM 3253 C CA . GLU B 1 91 ? -13.500 27.602 21.184 1.00 57.82 91 GLU B CA 1
ATOM 3254 C C . GLU B 1 91 ? -13.252 28.684 22.246 1.00 58.87 91 GLU B C 1
ATOM 3255 O O . GLU B 1 91 ? -14.122 29.047 23.024 1.00 60.05 91 GLU B O 1
ATOM 3261 N N . ASP B 1 92 ? -12.048 29.209 22.269 1.00 59.17 92 ASP B N 1
ATOM 3262 C CA . ASP B 1 92 ? -11.628 30.113 23.320 1.00 60.23 92 ASP B CA 1
ATOM 3263 C C . ASP B 1 92 ? -10.572 30.986 22.673 1.00 59.61 92 ASP B C 1
ATOM 3264 O O . ASP B 1 92 ? -9.602 30.470 22.122 1.00 58.80 92 ASP B O 1
ATOM 3269 N N . GLY B 1 93 ? -10.788 32.294 22.690 1.00 60.76 93 GLY B N 1
ATOM 3270 C CA . GLY B 1 93 ? -9.894 33.240 22.032 1.00 60.13 93 GLY B CA 1
ATOM 3271 C C . GLY B 1 93 ? -10.213 34.699 22.319 1.00 61.13 93 GLY B C 1
ATOM 3272 O O . GLY B 1 93 ? -11.364 35.073 22.441 1.00 61.81 93 GLY B O 1
ATOM 3273 N N . GLN B 1 94 ? -9.161 35.507 22.406 1.00 61.34 94 GLN B N 1
ATOM 3274 C CA . GLN B 1 94 ? -9.246 36.943 22.622 1.00 62.90 94 GLN B CA 1
ATOM 3275 C C . GLN B 1 94 ? -8.504 37.738 21.537 1.00 61.36 94 GLN B C 1
ATOM 3276 O O . GLN B 1 94 ? -7.482 37.271 21.051 1.00 60.40 94 GLN B O 1
ATOM 3282 N N . ILE B 1 95 ? -9.039 38.917 21.177 1.00 61.12 95 ILE B N 1
ATOM 3283 C CA . ILE B 1 95 ? -8.316 39.978 20.444 1.00 60.11 95 ILE B CA 1
ATOM 3284 C C . ILE B 1 95 ? -7.933 41.096 21.414 1.00 60.08 95 ILE B C 1
ATOM 3285 O O . ILE B 1 95 ? -8.638 41.354 22.370 1.00 61.34 95 ILE B O 1
ATOM 3290 N N . GLY B 1 96 ? -6.816 41.758 21.173 1.00 59.26 96 GLY B N 1
ATOM 3291 C CA . GLY B 1 96 ? -6.333 42.781 22.093 1.00 59.81 96 GLY B CA 1
ATOM 3292 C C . GLY B 1 96 ? -5.143 43.561 21.561 1.00 59.66 96 GLY B C 1
ATOM 3293 O O . GLY B 1 96 ? -4.726 43.350 20.424 1.00 59.09 96 GLY B O 1
ATOM 3294 N N . ILE B 1 97 ? -4.624 44.471 22.390 1.00 60.34 97 ILE B N 1
ATOM 3295 C CA . ILE B 1 97 ? -3.455 45.288 22.075 1.00 60.60 97 ILE B CA 1
ATOM 3296 C C . ILE B 1 97 ? -2.452 45.177 23.197 1.00 61.39 97 ILE B C 1
ATOM 3297 O O . ILE B 1 97 ? -2.831 45.316 24.337 1.00 62.31 97 ILE B O 1
ATOM 3302 N N . PHE B 1 98 ? -1.184 44.914 22.908 1.00 62.13 98 PHE B N 1
ATOM 3303 C CA . PHE B 1 98 ? -0.138 45.111 23.929 1.00 63.98 98 PHE B CA 1
ATOM 3304 C C . PHE B 1 98 ? 0.628 46.414 23.696 1.00 66.94 98 PHE B C 1
ATOM 3305 O O . PHE B 1 98 ? 0.711 46.903 22.585 1.00 66.13 98 PHE B O 1
ATOM 3313 N N . LYS B 1 99 ? 1.189 46.946 24.771 1.00 70.71 99 LYS B N 1
ATOM 3314 C CA . LYS B 1 99 ? 2.109 48.054 24.698 1.00 74.58 99 LYS B CA 1
ATOM 3315 C C . LYS B 1 99 ? 3.376 47.547 24.045 1.00 74.65 99 LYS B C 1
ATOM 3316 O O . LYS B 1 99 ? 3.704 46.378 24.219 1.00 73.25 99 LYS B O 1
ATOM 3322 N N . PRO B 1 100 ? 4.095 48.427 23.312 1.00 76.58 100 PRO B N 1
ATOM 3323 C CA . PRO B 1 100 ? 5.316 48.089 22.578 1.00 77.69 100 PRO B CA 1
ATOM 3324 C C . PRO B 1 100 ? 6.390 47.465 23.448 1.00 79.16 100 PRO B C 1
ATOM 3325 O O . PRO B 1 100 ? 6.578 47.900 24.569 1.00 80.91 100 PRO B O 1
ATOM 3329 N N . GLY B 1 101 ? 7.098 46.476 22.915 1.00 79.70 101 GLY B N 1
ATOM 3330 C CA . GLY B 1 101 ? 8.003 45.676 23.718 1.00 81.45 101 GLY B CA 1
ATOM 3331 C C . GLY B 1 101 ? 8.723 44.543 22.992 1.00 81.75 101 GLY B C 1
ATOM 3332 O O . GLY B 1 101 ? 8.260 44.005 21.968 1.00 80.40 101 GLY B O 1
ATOM 3333 N N . ASN B 1 102 ? 9.856 44.164 23.577 1.00 83.73 102 ASN B N 1
ATOM 3334 C CA . ASN B 1 102 ? 10.791 43.207 22.995 1.00 83.56 102 ASN B CA 1
ATOM 3335 C C . ASN B 1 102 ? 10.302 41.767 23.112 1.00 80.71 102 ASN B C 1
ATOM 3336 O O . ASN B 1 102 ? 10.748 40.901 22.339 1.00 80.53 102 ASN B O 1
ATOM 3341 N N . ASP B 1 103 ? 9.402 41.497 24.064 1.00 78.49 103 ASP B N 1
ATOM 3342 C CA . ASP B 1 103 ? 8.894 40.127 24.274 1.00 75.46 103 ASP B CA 1
ATOM 3343 C C . ASP B 1 103 ? 7.411 39.964 23.904 1.00 71.46 103 ASP B C 1
ATOM 3344 O O . ASP B 1 103 ? 6.797 38.955 24.214 1.00 70.08 103 ASP B O 1
ATOM 3349 N N . ALA B 1 104 ? 6.876 40.941 23.178 1.00 69.22 104 ALA B N 1
ATOM 3350 C CA . ALA B 1 104 ? 5.477 40.970 22.758 1.00 66.01 104 ALA B CA 1
ATOM 3351 C C . ALA B 1 104 ? 5.046 39.749 21.954 1.00 62.78 104 ALA B C 1
ATOM 3352 O O . ALA B 1 104 ? 3.984 39.172 22.220 1.00 61.52 104 ALA B O 1
ATOM 3354 N N . GLN B 1 105 ? 5.857 39.345 20.980 1.00 60.23 105 GLN B N 1
ATOM 3355 C CA . GLN B 1 105 ? 5.561 38.121 20.243 1.00 57.18 105 GLN B CA 1
ATOM 3356 C C . GLN B 1 105 ? 5.580 36.893 21.145 1.00 55.03 105 GLN B C 1
ATOM 3357 O O . GLN B 1 105 ? 4.853 35.933 20.924 1.00 53.79 105 GLN B O 1
ATOM 3363 N N . GLU B 1 106 ? 6.436 36.902 22.150 1.00 54.72 106 GLU B N 1
ATOM 3364 C CA . GLU B 1 106 ? 6.552 35.750 23.020 1.00 53.41 106 GLU B CA 1
ATOM 3365 C C . GLU B 1 106 ? 5.366 35.729 24.020 1.00 51.67 106 GLU B C 1
ATOM 3366 O O . GLU B 1 106 ? 4.744 34.672 24.265 1.00 50.44 106 GLU B O 1
ATOM 3372 N N . ARG B 1 107 ? 5.019 36.893 24.572 1.00 50.01 107 ARG B N 1
ATOM 3373 C CA . ARG B 1 107 ? 3.826 36.946 25.386 1.00 48.69 107 ARG B CA 1
ATOM 3374 C C . ARG B 1 107 ? 2.604 36.477 24.596 1.00 45.61 107 ARG B C 1
ATOM 3375 O O . ARG B 1 107 ? 1.740 35.810 25.154 1.00 45.27 107 ARG B O 1
ATOM 3383 N N . ILE B 1 108 ? 2.507 36.835 23.315 1.00 43.07 108 ILE B N 1
ATOM 3384 C CA . ILE B 1 108 ? 1.319 36.476 22.566 1.00 40.55 108 ILE B CA 1
ATOM 3385 C C . ILE B 1 108 ? 1.251 34.956 22.496 1.00 39.12 108 ILE B C 1
ATOM 3386 O O . ILE B 1 108 ? 0.218 34.348 22.803 1.00 37.33 108 ILE B O 1
ATOM 3391 N N . SER B 1 109 ? 2.364 34.338 22.146 1.00 38.53 109 SER B N 1
ATOM 3392 C CA . SER B 1 109 ? 2.368 32.905 22.029 1.00 38.35 109 SER B CA 1
ATOM 3393 C C . SER B 1 109 ? 2.125 32.201 23.374 1.00 38.67 109 SER B C 1
ATOM 3394 O O . SER B 1 109 ? 1.409 31.196 23.422 1.00 37.74 109 SER B O 1
ATOM 3397 N N . LEU B 1 110 ? 2.705 32.724 24.455 1.00 39.96 110 LEU B N 1
ATOM 3398 C CA . LEU B 1 110 ? 2.488 32.122 25.769 1.00 40.41 110 LEU B CA 1
ATOM 3399 C C . LEU B 1 110 ? 1.027 32.243 26.166 1.00 40.65 110 LEU B C 1
ATOM 3400 O O . LEU B 1 110 ? 0.466 31.344 26.778 1.00 41.74 110 LEU B O 1
ATOM 3405 N N . LEU B 1 111 ? 0.406 33.356 25.825 1.00 41.17 111 LEU B N 1
ATOM 3406 C CA . LEU B 1 111 ? -1.014 33.534 26.058 1.00 41.57 111 LEU B CA 1
ATOM 3407 C C . LEU B 1 111 ? -1.825 32.498 25.254 1.00 41.32 111 LEU B C 1
ATOM 3408 O O . LEU B 1 111 ? -2.779 31.895 25.764 1.00 41.61 111 LEU B O 1
ATOM 3421 N N . GLU B 1 113 ? -0.694 29.533 24.353 1.00 40.97 113 GLU B N 1
ATOM 3422 C CA . GLU B 1 113 ? -0.434 28.254 25.014 1.00 42.53 113 GLU B CA 1
ATOM 3423 C C . GLU B 1 113 ? -1.327 28.105 26.251 1.00 42.14 113 GLU B C 1
ATOM 3424 O O . GLU B 1 113 ? -1.955 27.087 26.446 1.00 41.61 113 GLU B O 1
ATOM 3430 N N . ALA B 1 114 ? -1.453 29.179 27.015 1.00 42.30 114 ALA B N 1
ATOM 3431 C CA . ALA B 1 114 ? -2.393 29.249 28.128 1.00 42.67 114 ALA B CA 1
ATOM 3432 C C . ALA B 1 114 ? -3.811 28.780 27.799 1.00 41.52 114 ALA B C 1
ATOM 3433 O O . ALA B 1 114 ? -4.398 28.029 28.586 1.00 43.43 114 ALA B O 1
ATOM 3435 N N . LEU B 1 115 ? -4.347 29.174 26.652 1.00 39.09 115 LEU B N 1
ATOM 3436 C CA . LEU B 1 115 ? -5.718 28.848 26.311 1.00 38.62 115 LEU B CA 1
ATOM 3437 C C . LEU B 1 115 ? -5.859 27.396 25.896 1.00 38.25 115 LEU B C 1
ATOM 3438 O O . LEU B 1 115 ? -6.871 26.736 26.236 1.00 40.08 115 LEU B O 1
ATOM 3443 N N . GLU B 1 116 ? -4.861 26.895 25.162 1.00 36.79 116 GLU B N 1
ATOM 3444 C CA . GLU B 1 116 ? -4.797 25.492 24.806 1.00 35.66 116 GLU B CA 1
ATOM 3445 C C . GLU B 1 116 ? -4.831 24.663 26.059 1.00 36.08 116 GLU B C 1
ATOM 3446 O O . GLU B 1 116 ? -5.749 23.886 26.282 1.00 36.02 116 GLU B O 1
ATOM 3452 N N . LEU B 1 117 ? -3.833 24.862 26.904 1.00 36.39 117 LEU B N 1
ATOM 3453 C CA . LEU B 1 117 ? -3.726 24.054 28.103 1.00 37.37 117 LEU B CA 1
ATOM 3454 C C . LEU B 1 117 ? -4.976 24.187 28.929 1.00 39.89 117 LEU B C 1
ATOM 3455 O O . LEU B 1 117 ? -5.447 23.172 29.456 1.00 41.02 117 LEU B O 1
ATOM 3460 N N . SER B 1 118 ? -5.566 25.384 29.038 1.00 40.72 118 SER B N 1
ATOM 3461 C CA . SER B 1 118 ? -6.797 25.413 29.824 1.00 43.86 118 SER B CA 1
ATOM 3462 C C . SER B 1 118 ? -7.971 24.670 29.167 1.00 44.13 118 SER B C 1
ATOM 3463 O O . SER B 1 118 ? -8.832 24.178 29.866 1.00 46.02 118 SER B O 1
ATOM 3466 N N . LEU B 1 119 ? -8.000 24.534 27.846 1.00 43.67 119 LEU B N 1
ATOM 3467 C CA . LEU B 1 119 ? -9.035 23.707 27.212 1.00 44.16 119 LEU B CA 1
ATOM 3468 C C . LEU B 1 119 ? -8.737 22.231 27.411 1.00 44.88 119 LEU B C 1
ATOM 3469 O O . LEU B 1 119 ? -9.636 21.383 27.423 1.00 45.75 119 LEU B O 1
ATOM 3474 N N . ALA B 1 120 ? -7.480 21.887 27.584 1.00 45.50 120 ALA B N 1
ATOM 3475 C CA . ALA B 1 120 ? -7.170 20.484 27.917 1.00 46.76 120 ALA B CA 1
ATOM 3476 C C . ALA B 1 120 ? -7.808 20.122 29.254 1.00 49.69 120 ALA B C 1
ATOM 3477 O O . ALA B 1 120 ? -8.278 19.010 29.442 1.00 51.32 120 ALA B O 1
ATOM 3479 N N . LEU B 1 121 ? -7.858 21.064 30.193 1.00 52.08 121 LEU B N 1
ATOM 3480 C CA . LEU B 1 121 ? -8.522 20.790 31.466 1.00 54.92 121 LEU B CA 1
ATOM 3481 C C . LEU B 1 121 ? -10.014 20.885 31.304 1.00 57.08 121 LEU B C 1
ATOM 3482 O O . LEU B 1 121 ? -10.751 20.131 31.929 1.00 60.36 121 LEU B O 1
ATOM 3487 N N . ARG B 1 122 ? -10.493 21.805 30.494 1.00 57.25 122 ARG B N 1
ATOM 3488 C CA . ARG B 1 122 ? -11.926 21.858 30.293 1.00 59.47 122 ARG B CA 1
ATOM 3489 C C . ARG B 1 122 ? -12.439 20.522 29.736 1.00 59.26 122 ARG B C 1
ATOM 3490 O O . ARG B 1 122 ? -13.254 19.869 30.353 1.00 60.91 122 ARG B O 1
ATOM 3498 N N . ASP B 1 123 ? -11.948 20.102 28.584 1.00 57.23 123 ASP B N 1
ATOM 3499 C CA . ASP B 1 123 ? -12.633 19.055 27.852 1.00 57.27 123 ASP B CA 1
ATOM 3500 C C . ASP B 1 123 ? -11.893 17.749 27.832 1.00 55.87 123 ASP B C 1
ATOM 3501 O O . ASP B 1 123 ? -12.375 16.793 27.240 1.00 55.50 123 ASP B O 1
ATOM 3506 N N . GLY B 1 124 ? -10.761 17.683 28.519 1.00 55.22 124 GLY B N 1
ATOM 3507 C CA . GLY B 1 124 ? -9.919 16.488 28.476 1.00 55.03 124 GLY B CA 1
ATOM 3508 C C . GLY B 1 124 ? -10.626 15.211 28.882 1.00 56.93 124 GLY B C 1
ATOM 3509 O O . GLY B 1 124 ? -10.462 14.150 28.270 1.00 56.90 124 GLY B O 1
ATOM 3510 N N . SER B 1 125 ? -11.440 15.317 29.919 1.00 59.72 125 SER B N 1
ATOM 3511 C CA . SER B 1 125 ? -12.086 14.155 30.513 1.00 61.69 125 SER B CA 1
ATOM 3512 C C . SER B 1 125 ? -13.175 13.607 29.615 1.00 62.03 125 SER B C 1
ATOM 3513 O O . SER B 1 125 ? -13.688 12.546 29.885 1.00 63.11 125 SER B O 1
ATOM 3516 N N . LYS B 1 126 ? -13.490 14.294 28.520 1.00 61.21 126 LYS B N 1
ATOM 3517 C CA . LYS B 1 126 ? -14.482 13.785 27.579 1.00 62.39 126 LYS B CA 1
ATOM 3518 C C . LYS B 1 126 ? -13.938 12.722 26.614 1.00 61.01 126 LYS B C 1
ATOM 3519 O O . LYS B 1 126 ? -14.691 12.187 25.796 1.00 62.60 126 LYS B O 1
ATOM 3525 N N . GLY B 1 127 ? -12.655 12.391 26.707 1.00 58.93 127 GLY B N 1
ATOM 3526 C CA . GLY B 1 127 ? -12.085 11.388 25.812 1.00 57.41 127 GLY B CA 1
ATOM 3527 C C . GLY B 1 127 ? -11.241 10.333 26.504 1.00 57.00 127 GLY B C 1
ATOM 3528 O O . GLY B 1 127 ? -11.072 10.338 27.720 1.00 58.67 127 GLY B O 1
ATOM 3529 N N . ASP B 1 128 ? -10.707 9.416 25.719 1.00 54.57 128 ASP B N 1
ATOM 3530 C CA . ASP B 1 128 ? -9.848 8.388 26.264 1.00 54.17 128 ASP B CA 1
ATOM 3531 C C . ASP B 1 128 ? -8.416 8.875 26.262 1.00 51.87 128 ASP B C 1
ATOM 3532 O O . ASP B 1 128 ? -7.617 8.509 27.124 1.00 52.67 128 ASP B O 1
ATOM 3537 N N . TYR B 1 129 ? -8.087 9.669 25.251 1.00 49.16 129 TYR B N 1
ATOM 3538 C CA . TYR B 1 129 ? -6.796 10.301 25.155 1.00 46.66 129 TYR B CA 1
ATOM 3539 C C . TYR B 1 129 ? -6.959 11.777 24.804 1.00 44.61 129 TYR B C 1
ATOM 3540 O O . TYR B 1 129 ? -7.963 12.181 24.199 1.00 43.82 129 TYR B O 1
ATOM 3549 N N . ILE B 1 130 ? -5.941 12.560 25.150 1.00 42.74 130 ILE B N 1
ATOM 3550 C CA . ILE B 1 130 ? -5.880 13.961 24.782 1.00 41.24 130 ILE B CA 1
ATOM 3551 C C . ILE B 1 130 ? -4.670 14.127 23.880 1.00 39.60 130 ILE B C 1
ATOM 3552 O O . ILE B 1 130 ? -3.578 13.761 24.254 1.00 39.86 130 ILE B O 1
ATOM 3557 N N . LEU B 1 131 ? -4.867 14.689 22.699 1.00 38.63 131 LEU B N 1
ATOM 3558 C CA . LEU B 1 131 ? -3.765 15.028 21.801 1.00 37.47 131 LEU B CA 1
ATOM 3559 C C . LEU B 1 131 ? -3.465 16.518 21.842 1.00 37.46 131 LEU B C 1
ATOM 3560 O O . LEU B 1 131 ? -4.303 17.319 21.464 1.00 38.06 131 LEU B O 1
ATOM 3573 N N . ASP B 1 133 ? -0.794 19.574 20.451 1.00 37.06 133 ASP B N 1
ATOM 3574 C CA . ASP B 1 133 ? 0.096 19.883 19.350 1.00 37.56 133 ASP B CA 1
ATOM 3575 C C . ASP B 1 133 ? 1.354 20.576 19.839 1.00 37.82 133 ASP B C 1
ATOM 3576 O O . ASP B 1 133 ? 1.290 21.707 20.270 1.00 39.14 133 ASP B O 1
ATOM 3581 N N . GLY B 1 134 ? 2.488 19.895 19.776 1.00 38.06 134 GLY B N 1
ATOM 3582 C CA . GLY B 1 134 ? 3.705 20.371 20.411 1.00 38.31 134 GLY B CA 1
ATOM 3583 C C . GLY B 1 134 ? 4.274 19.425 21.456 1.00 38.86 134 GLY B C 1
ATOM 3584 O O . GLY B 1 134 ? 3.557 18.636 22.069 1.00 37.80 134 GLY B O 1
ATOM 3585 N N . SER B 1 135 ? 5.583 19.547 21.673 1.00 39.87 135 SER B N 1
ATOM 3586 C CA . SER B 1 135 ? 6.301 18.672 22.608 1.00 41.40 135 SER B CA 1
ATOM 3587 C C . SER B 1 135 ? 6.102 19.058 24.069 1.00 42.05 135 SER B C 1
ATOM 3588 O O . SER B 1 135 ? 5.871 20.219 24.396 1.00 42.62 135 SER B O 1
ATOM 3591 N N . LEU B 1 136 ? 6.259 18.079 24.951 1.00 43.26 136 LEU B N 1
ATOM 3592 C CA . LEU B 1 136 ? 6.240 18.333 26.404 1.00 44.35 136 LEU B CA 1
ATOM 3593 C C . LEU B 1 136 ? 7.279 19.399 26.775 1.00 45.92 136 LEU B C 1
ATOM 3594 O O . LEU B 1 136 ? 6.944 20.381 27.386 1.00 46.54 136 LEU B O 1
ATOM 3599 N N . SER B 1 137 ? 8.521 19.210 26.352 1.00 47.72 137 SER B N 1
ATOM 3600 C CA . SER B 1 137 ? 9.621 20.134 26.648 1.00 50.48 137 SER B CA 1
ATOM 3601 C C . SER B 1 137 ? 9.282 21.543 26.240 1.00 50.71 137 SER B C 1
ATOM 3602 O O . SER B 1 137 ? 9.498 22.441 27.007 1.00 52.48 137 SER B O 1
ATOM 3605 N N . LYS B 1 138 ? 8.729 21.746 25.051 1.00 50.34 138 LYS B N 1
ATOM 3606 C CA . LYS B 1 138 ? 8.475 23.108 24.600 1.00 51.33 138 LYS B CA 1
ATOM 3607 C C . LYS B 1 138 ? 7.301 23.781 25.328 1.00 50.76 138 LYS B C 1
ATOM 3608 O O . LYS B 1 138 ? 7.374 24.980 25.609 1.00 51.09 138 LYS B O 1
ATOM 3614 N N . LYS B 1 139 ? 6.256 23.016 25.642 1.00 50.12 139 LYS B N 1
ATOM 3615 C CA . LYS B 1 139 ? 5.072 23.524 26.363 1.00 50.10 139 LYS B CA 1
ATOM 3616 C C . LYS B 1 139 ? 5.399 23.941 27.799 1.00 52.42 139 LYS B C 1
ATOM 3617 O O . LYS B 1 139 ? 4.792 24.877 28.334 1.00 52.74 139 LYS B O 1
ATOM 3623 N N . ILE B 1 140 ? 6.335 23.226 28.419 1.00 54.04 140 ILE B N 1
ATOM 3624 C CA . ILE B 1 140 ? 6.781 23.529 29.766 1.00 56.84 140 ILE B CA 1
ATOM 3625 C C . ILE B 1 140 ? 7.566 24.837 29.816 1.00 58.77 140 ILE B C 1
ATOM 3626 O O . ILE B 1 140 ? 7.522 25.548 30.814 1.00 60.24 140 ILE B O 1
ATOM 3631 N N . GLY B 1 141 ? 8.302 25.136 28.745 1.00 59.07 141 GLY B N 1
ATOM 3632 C CA . GLY B 1 141 ? 9.063 26.374 28.665 1.00 60.75 141 GLY B CA 1
ATOM 3633 C C . GLY B 1 141 ? 10.320 26.307 29.497 1.00 63.98 141 GLY B C 1
ATOM 3634 O O . GLY B 1 141 ? 10.573 25.302 30.155 1.00 65.19 141 GLY B O 1
ATOM 3635 N N . ASN B 1 142 ? 11.106 27.382 29.479 1.00 66.36 142 ASN B N 1
ATOM 3636 C CA . ASN B 1 142 ? 12.378 27.441 30.223 1.00 69.69 142 ASN B CA 1
ATOM 3637 C C . ASN B 1 142 ? 12.156 27.687 31.697 1.00 71.03 142 ASN B C 1
ATOM 3638 O O . ASN B 1 142 ? 11.040 27.912 32.131 1.00 70.59 142 ASN B O 1
ATOM 3643 N N . LYS B 1 143 ? 13.247 27.673 32.447 1.00 73.30 143 LYS B N 1
ATOM 3644 C CA . LYS B 1 143 ? 13.237 27.897 33.882 1.00 75.51 143 LYS B CA 1
ATOM 3645 C C . LYS B 1 143 ? 12.963 29.389 34.182 1.00 74.77 143 LYS B C 1
ATOM 3646 O O . LYS B 1 143 ? 13.445 30.275 33.456 1.00 74.68 143 LYS B O 1
ATOM 3652 N N . VAL B 1 144 ? 12.189 29.661 35.243 1.00 73.77 144 VAL B N 1
ATOM 3653 C CA . VAL B 1 144 ? 11.744 31.028 35.585 1.00 72.51 144 VAL B CA 1
ATOM 3654 C C . VAL B 1 144 ? 12.166 31.578 36.964 1.00 74.79 144 VAL B C 1
ATOM 3655 O O . VAL B 1 144 ? 12.029 30.910 37.996 1.00 76.26 144 VAL B O 1
ATOM 3659 N N . ASP B 1 145 ? 12.645 32.824 36.979 1.00 74.43 145 ASP B N 1
ATOM 3660 C CA . ASP B 1 145 ? 13.062 33.455 38.220 1.00 76.75 145 ASP B CA 1
ATOM 3661 C C . ASP B 1 145 ? 11.831 33.684 39.108 1.00 76.54 145 ASP B C 1
ATOM 3662 O O . ASP B 1 145 ? 10.997 34.550 38.818 1.00 75.21 145 ASP B O 1
ATOM 3667 N N . ILE B 1 146 ? 11.740 32.921 40.202 1.00 77.75 146 ILE B N 1
ATOM 3668 C CA . ILE B 1 146 ? 10.561 32.947 41.089 1.00 77.52 146 ILE B CA 1
ATOM 3669 C C . ILE B 1 146 ? 10.712 33.941 42.218 1.00 81.43 146 ILE B C 1
ATOM 3670 O O . ILE B 1 146 ? 10.057 33.778 43.253 1.00 84.32 146 ILE B O 1
ATOM 3675 N N . GLN B 1 147 ? 11.568 34.953 42.037 1.00 82.31 147 GLN B N 1
ATOM 3676 C CA . GLN B 1 147 ? 11.982 35.838 43.137 1.00 86.13 147 GLN B CA 1
ATOM 3677 C C . GLN B 1 147 ? 11.634 37.318 42.891 1.00 86.75 147 GLN B C 1
ATOM 3678 O O . GLN B 1 147 ? 11.662 38.146 43.805 1.00 89.45 147 GLN B O 1
ATOM 3684 N N . GLN B 1 148 ? 11.331 37.646 41.643 1.00 84.55 148 GLN B N 1
ATOM 3685 C CA . GLN B 1 148 ? 10.858 38.975 41.294 1.00 85.03 148 GLN B CA 1
ATOM 3686 C C . GLN B 1 148 ? 9.355 39.069 41.598 1.00 85.68 148 GLN B C 1
ATOM 3687 O O . GLN B 1 148 ? 8.759 40.153 41.498 1.00 85.78 148 GLN B O 1
ATOM 3693 N N . PHE B 1 149 ? 8.762 37.932 41.992 1.00 87.18 149 PHE B N 1
ATOM 3694 C CA . PHE B 1 149 ? 7.320 37.824 42.246 1.00 87.49 149 PHE B CA 1
ATOM 3695 C C . PHE B 1 149 ? 6.896 37.985 43.698 1.00 94.21 149 PHE B C 1
ATOM 3696 O O . PHE B 1 149 ? 7.425 37.315 44.582 1.00 96.82 149 PHE B O 1
ATOM 3704 N N . SER B 1 150 ? 5.894 38.840 43.907 1.00 98.18 150 SER B N 1
ATOM 3705 C CA . SER B 1 150 ? 5.282 39.045 45.213 1.00 104.77 150 SER B CA 1
ATOM 3706 C C . SER B 1 150 ? 4.271 37.937 45.506 1.00 107.21 150 SER B C 1
ATOM 3707 O O . SER B 1 150 ? 4.032 37.066 44.667 1.00 104.40 150 SER B O 1
ATOM 3710 N N . ASP B 1 151 ? 3.680 37.980 46.698 1.00 114.17 151 ASP B N 1
ATOM 3711 C CA . ASP B 1 151 ? 2.609 37.054 47.059 1.00 117.09 151 ASP B CA 1
ATOM 3712 C C . ASP B 1 151 ? 1.383 37.164 46.134 1.00 115.46 151 ASP B C 1
ATOM 3713 O O . ASP B 1 151 ? 0.783 36.155 45.769 1.00 113.89 151 ASP B O 1
ATOM 3718 N N . GLU B 1 152 ? 1.029 38.383 45.745 1.00 116.93 152 GLU B N 1
ATOM 3719 C CA . GLU B 1 152 ? -0.189 38.627 44.969 1.00 116.02 152 GLU B CA 1
ATOM 3720 C C . GLU B 1 152 ? -0.090 38.034 43.561 1.00 111.43 152 GLU B C 1
ATOM 3721 O O . GLU B 1 152 ? -1.063 37.511 43.012 1.00 109.20 152 GLU B O 1
ATOM 3727 N N . GLU B 1 153 ? 1.102 38.126 42.987 1.00 110.08 153 GLU B N 1
ATOM 3728 C CA . GLU B 1 153 ? 1.335 37.707 41.622 1.00 106.17 153 GLU B CA 1
ATOM 3729 C C . GLU B 1 153 ? 1.314 36.189 41.518 1.00 103.85 153 GLU B C 1
ATOM 3730 O O . GLU B 1 153 ? 0.787 35.644 40.553 1.00 100.88 153 GLU B O 1
ATOM 3736 N N . LEU B 1 154 ? 1.874 35.507 42.513 1.00 105.04 154 LEU B N 1
ATOM 3737 C CA . LEU B 1 154 ? 1.802 34.045 42.579 1.00 103.39 154 LEU B CA 1
ATOM 3738 C C . LEU B 1 154 ? 0.353 33.550 42.638 1.00 102.48 154 LEU B C 1
ATOM 3739 O O . LEU B 1 154 ? 0.041 32.484 42.118 1.00 100.16 154 LEU B O 1
ATOM 3744 N N . LYS B 1 155 ? -0.529 34.319 43.273 1.00 104.32 155 LYS B N 1
ATOM 3745 C CA . LYS B 1 155 ? -1.937 33.921 43.378 1.00 104.52 155 LYS B CA 1
ATOM 3746 C C . LYS B 1 155 ? -2.625 33.854 41.999 1.00 99.91 155 LYS B C 1
ATOM 3747 O O . LYS B 1 155 ? -3.387 32.913 41.726 1.00 98.28 155 LYS B O 1
ATOM 3753 N N . LEU B 1 156 ? -2.359 34.858 41.155 1.00 97.67 156 LEU B N 1
ATOM 3754 C CA . LEU B 1 156 ? -2.865 34.910 39.768 1.00 93.94 156 LEU B CA 1
ATOM 3755 C C . LEU B 1 156 ? -2.604 33.618 39.005 1.00 91.82 156 LEU B C 1
ATOM 3756 O O . LEU B 1 156 ? -3.445 33.141 38.240 1.00 89.57 156 LEU B O 1
ATOM 3761 N N . ILE B 1 157 ? -1.407 33.086 39.208 1.00 92.63 157 ILE B N 1
ATOM 3762 C CA . ILE B 1 157 ? -1.053 31.760 38.751 1.00 91.82 157 ILE B CA 1
ATOM 3763 C C . ILE B 1 157 ? -2.055 30.750 39.307 1.00 93.63 157 ILE B C 1
ATOM 3764 O O . ILE B 1 157 ? -2.753 30.092 38.546 1.00 91.67 157 ILE B O 1
ATOM 3769 N N . ARG B 1 158 ? -2.139 30.662 40.636 1.00 98.03 158 ARG B N 1
ATOM 3770 C CA . ARG B 1 158 ? -2.973 29.656 41.312 1.00 100.58 158 ARG B CA 1
ATOM 3771 C C . ARG B 1 158 ? -4.438 29.703 40.866 1.00 98.88 158 ARG B C 1
ATOM 3772 O O . ARG B 1 158 ? -5.080 28.642 40.679 1.00 98.15 158 ARG B O 1
ATOM 3780 N N . ASN B 1 159 ? -4.955 30.928 40.682 1.00 98.33 159 ASN B N 1
ATOM 3781 C CA . ASN B 1 159 ? -6.370 31.112 40.378 1.00 97.73 159 ASN B CA 1
ATOM 3782 C C . ASN B 1 159 ? -6.655 31.160 38.897 1.00 93.69 159 ASN B C 1
ATOM 3783 O O . ASN B 1 159 ? -7.810 31.269 38.491 1.00 93.03 159 ASN B O 1
ATOM 3788 N N . VAL B 1 160 ? -5.591 31.090 38.102 1.00 90.94 160 VAL B N 1
ATOM 3789 C CA . VAL B 1 160 ? -5.692 31.005 36.654 1.00 87.37 160 VAL B CA 1
ATOM 3790 C C . VAL B 1 160 ? -6.406 32.230 36.120 1.00 86.31 160 VAL B C 1
ATOM 3791 O O . VAL B 1 160 ? -7.401 32.126 35.413 1.00 84.65 160 VAL B O 1
ATOM 3795 N N . ASP B 1 161 ? -5.878 33.397 36.470 1.00 86.90 161 ASP B N 1
ATOM 3796 C CA . ASP B 1 161 ? -6.503 34.666 36.124 1.00 86.95 161 ASP B CA 1
ATOM 3797 C C . ASP B 1 161 ? -5.775 35.311 34.938 1.00 84.32 161 ASP B C 1
ATOM 3798 O O . ASP B 1 161 ? -4.863 36.119 35.116 1.00 84.42 161 ASP B O 1
ATOM 3803 N N . LEU B 1 162 ? -6.179 34.949 33.722 1.00 81.88 162 LEU B N 1
ATOM 3804 C CA . LEU B 1 162 ? -5.547 35.514 32.519 1.00 79.74 162 LEU B CA 1
ATOM 3805 C C . LEU B 1 162 ? -5.727 37.016 32.445 1.00 79.96 162 LEU B C 1
ATOM 3806 O O . LEU B 1 162 ? -4.757 37.740 32.245 1.00 79.43 162 LEU B O 1
ATOM 3811 N N . ASN B 1 163 ? -6.971 37.471 32.604 1.00 80.69 163 ASN B N 1
ATOM 3812 C CA . ASN B 1 163 ? -7.290 38.909 32.596 1.00 81.55 163 ASN B CA 1
ATOM 3813 C C . ASN B 1 163 ? -6.399 39.688 33.563 1.00 82.43 163 ASN B C 1
ATOM 3814 O O . ASN B 1 163 ? -5.998 40.812 33.269 1.00 82.42 163 ASN B O 1
ATOM 3819 N N . GLY B 1 164 ? -6.087 39.073 34.705 1.00 83.21 164 GLY B N 1
ATOM 3820 C CA . GLY B 1 164 ? -5.188 39.660 35.698 1.00 84.72 164 GLY B CA 1
ATOM 3821 C C . GLY B 1 164 ? -3.732 39.718 35.270 1.00 83.43 164 GLY B C 1
ATOM 3822 O O . GLY B 1 164 ? -3.082 40.753 35.401 1.00 84.02 164 GLY B O 1
ATOM 3823 N N . ILE B 1 165 ? -3.214 38.602 34.760 1.00 81.70 165 ILE B N 1
ATOM 3824 C CA . ILE B 1 165 ? -1.825 38.542 34.312 1.00 80.71 165 ILE B CA 1
ATOM 3825 C C . ILE B 1 165 ? -1.600 39.531 33.166 1.00 80.47 165 ILE B C 1
ATOM 3826 O O . ILE B 1 165 ? -0.593 40.234 33.143 1.00 81.02 165 ILE B O 1
ATOM 3831 N N . ILE B 1 166 ? -2.554 39.600 32.241 1.00 80.28 166 ILE B N 1
ATOM 3832 C CA . ILE B 1 166 ? -2.483 40.550 31.127 1.00 80.55 166 ILE B CA 1
ATOM 3833 C C . ILE B 1 166 ? -2.403 41.993 31.600 1.00 83.68 166 ILE B C 1
ATOM 3834 O O . ILE B 1 166 ? -1.671 42.780 31.016 1.00 83.59 166 ILE B O 1
ATOM 3839 N N . SER B 1 167 ? -3.128 42.311 32.677 1.00 87.66 167 SER B N 1
ATOM 3840 C CA . SER B 1 167 ? -3.215 43.680 33.237 1.00 91.22 167 SER B CA 1
ATOM 3841 C C . SER B 1 167 ? -1.944 44.206 33.918 1.00 95.05 167 SER B C 1
ATOM 3842 O O . SER B 1 167 ? -1.890 45.375 34.290 1.00 96.89 167 SER B O 1
ATOM 3845 N N . ILE B 1 168 ? -0.940 43.350 34.098 1.00 97.72 168 ILE B N 1
ATOM 3846 C CA . ILE B 1 168 ? 0.342 43.758 34.691 1.00 101.84 168 ILE B CA 1
ATOM 3847 C C . ILE B 1 168 ? 0.932 44.974 33.974 1.00 104.03 168 ILE B C 1
ATOM 3848 O O . ILE B 1 168 ? 0.702 45.188 32.785 1.00 102.41 168 ILE B O 1
ATOM 3853 N N . LYS B 1 169 ? 1.691 45.764 34.721 1.00 108.99 169 LYS B N 1
ATOM 3854 C CA . LYS B 1 169 ? 2.362 46.930 34.173 1.00 111.64 169 LYS B CA 1
ATOM 3855 C C . LYS B 1 169 ? 3.612 46.472 33.421 1.00 110.85 169 LYS B C 1
ATOM 3856 O O . LYS B 1 169 ? 3.710 46.652 32.208 1.00 109.49 169 LYS B O 1
ATOM 3862 N N . ASP B 1 170 ? 4.529 45.828 34.138 1.00 112.24 170 ASP B N 1
ATOM 3863 C CA . ASP B 1 170 ? 5.870 45.535 33.621 1.00 112.25 170 ASP B CA 1
ATOM 3864 C C . ASP B 1 170 ? 5.900 44.397 32.602 1.00 108.64 170 ASP B C 1
ATOM 3865 O O . ASP B 1 170 ? 5.107 43.477 32.671 1.00 107.10 170 ASP B O 1
ATOM 3870 N N . GLU B 1 171 ? 6.850 44.466 31.676 1.00 107.35 171 GLU B N 1
ATOM 3871 C CA . GLU B 1 171 ? 6.918 43.531 30.551 1.00 104.30 171 GLU B CA 1
ATOM 3872 C C . GLU B 1 171 ? 7.591 42.203 30.902 1.00 102.79 171 GLU B C 1
ATOM 3873 O O . GLU B 1 171 ? 7.086 41.133 30.533 1.00 100.45 171 GLU B O 1
ATOM 3879 N N . ARG B 1 172 ? 8.749 42.275 31.565 1.00 103.15 172 ARG B N 1
ATOM 3880 C CA . ARG B 1 172 ? 9.516 41.062 31.889 1.00 102.01 172 ARG B CA 1
ATOM 3881 C C . ARG B 1 172 ? 8.692 40.180 32.818 1.00 98.88 172 ARG B C 1
ATOM 3882 O O . ARG B 1 172 ? 8.631 38.953 32.639 1.00 96.83 172 ARG B O 1
ATOM 3890 N N . LYS B 1 173 ? 8.053 40.829 33.793 1.00 96.78 173 LYS B N 1
ATOM 3891 C CA . LYS B 1 173 ? 7.144 40.152 34.696 1.00 94.04 173 LYS B CA 1
ATOM 3892 C C . LYS B 1 173 ? 5.963 39.512 33.983 1.00 87.37 173 LYS B C 1
ATOM 3893 O O . LYS B 1 173 ? 5.560 38.433 34.378 1.00 86.53 173 LYS B O 1
ATOM 3907 N N . ARG B 1 175 ? 5.762 38.293 30.701 1.00 70.43 175 ARG B N 1
ATOM 3908 C CA . ARG B 1 175 ? 6.298 37.120 30.043 1.00 68.17 175 ARG B CA 1
ATOM 3909 C C . ARG B 1 175 ? 6.533 36.037 31.083 1.00 67.29 17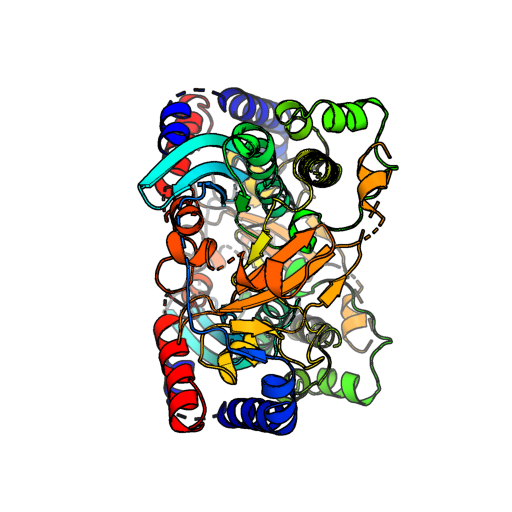5 ARG B C 1
ATOM 3910 O O . ARG B 1 175 ? 6.130 34.902 30.884 1.00 65.44 175 ARG B O 1
ATOM 3918 N N . ASP B 1 176 ? 7.177 36.403 32.185 1.00 68.16 176 ASP B N 1
ATOM 3919 C CA . ASP B 1 176 ? 7.552 35.438 33.227 1.00 68.56 176 ASP B CA 1
ATOM 3920 C C . ASP B 1 176 ? 6.346 34.873 33.998 1.00 67.62 176 ASP B C 1
ATOM 3921 O O . ASP B 1 176 ? 6.299 33.676 34.276 1.00 67.25 176 ASP B O 1
ATOM 3926 N N . LEU B 1 177 ? 5.367 35.711 34.319 1.00 66.72 177 LEU B N 1
ATOM 3927 C CA . LEU B 1 177 ? 4.125 35.200 34.877 1.00 65.70 177 LEU B CA 1
ATOM 3928 C C . LEU B 1 177 ? 3.416 34.237 33.935 1.00 62.40 177 LEU B C 1
ATOM 3929 O O . LEU B 1 177 ? 2.855 33.252 34.391 1.00 62.36 177 LEU B O 1
ATOM 3934 N N . LEU B 1 178 ? 3.405 34.529 32.637 1.00 59.48 178 LEU B N 1
ATOM 3935 C CA . LEU B 1 178 ? 2.744 33.631 31.676 1.00 56.58 178 LEU B CA 1
ATOM 3936 C C . LEU B 1 178 ? 3.488 32.301 31.547 1.00 56.00 178 LEU B C 1
ATOM 3937 O O . LEU B 1 178 ? 2.878 31.271 31.378 1.00 54.84 178 LEU B O 1
ATOM 3958 N N . LEU B 1 180 ? 5.161 30.849 33.990 1.00 60.35 180 LEU B N 1
ATOM 3959 C CA . LEU B 1 180 ? 4.735 30.133 35.209 1.00 61.38 180 LEU B CA 1
ATOM 3960 C C . LEU B 1 180 ? 3.352 29.514 35.039 1.00 59.00 180 LEU B C 1
ATOM 3961 O O . LEU B 1 180 ? 3.168 28.333 35.298 1.00 58.41 180 LEU B O 1
ATOM 3966 N N . LEU B 1 181 ? 2.402 30.314 34.566 1.00 57.03 181 LEU B N 1
ATOM 3967 C CA . LEU B 1 181 ? 1.038 29.845 34.340 1.00 55.53 181 LEU B CA 1
ATOM 3968 C C . LEU B 1 181 ? 1.011 28.569 33.521 1.00 53.34 181 LEU B C 1
ATOM 3969 O O . LEU B 1 181 ? 0.352 27.601 33.899 1.00 53.42 181 LEU B O 1
ATOM 3974 N N . ASN B 1 182 ? 1.726 28.568 32.405 1.00 50.96 182 ASN B N 1
ATOM 3975 C CA . ASN B 1 182 ? 1.810 27.369 31.609 1.00 49.34 182 ASN B CA 1
ATOM 3976 C C . ASN B 1 182 ? 2.368 26.157 32.360 1.00 50.23 182 ASN B C 1
ATOM 3977 O O . ASN B 1 182 ? 1.846 25.059 32.201 1.00 49.50 182 ASN B O 1
ATOM 3982 N N . GLN B 1 183 ? 3.411 26.356 33.171 1.00 51.94 183 GLN B N 1
ATOM 3983 C CA . GLN B 1 183 ? 4.016 25.250 33.939 1.00 53.13 183 GLN B CA 1
ATOM 3984 C C . GLN B 1 183 ? 3.013 24.678 34.933 1.00 54.07 183 GLN B C 1
ATOM 3985 O O . GLN B 1 183 ? 2.929 23.466 35.128 1.00 54.49 183 GLN B O 1
ATOM 3991 N N . PHE B 1 184 ? 2.229 25.556 35.536 1.00 55.25 184 PHE B N 1
ATOM 3992 C CA . PHE B 1 184 ? 1.218 25.160 36.508 1.00 56.80 184 PHE B CA 1
ATOM 3993 C C . PHE B 1 184 ? 0.090 24.440 35.780 1.00 54.97 184 PHE B C 1
ATOM 3994 O O . PHE B 1 184 ? -0.392 23.393 36.233 1.00 56.45 184 PHE B O 1
ATOM 4002 N N . LEU B 1 185 ? -0.300 24.962 34.625 1.00 52.24 185 LEU B N 1
ATOM 4003 C CA . LEU B 1 185 ? -1.321 24.304 33.810 1.00 50.25 185 LEU B CA 1
ATOM 4004 C C . LEU B 1 185 ? -0.914 22.915 33.255 1.00 49.35 185 LEU B C 1
ATOM 4005 O O . LEU B 1 185 ? -1.730 21.978 33.228 1.00 49.14 185 LEU B O 1
ATOM 4010 N N . VAL B 1 186 ? 0.326 22.768 32.797 1.00 48.71 186 VAL B N 1
ATOM 4011 C CA . VAL B 1 186 ? 0.798 21.438 32.412 1.00 48.14 186 VAL B CA 1
ATOM 4012 C C . VAL B 1 186 ? 0.712 20.526 33.602 1.00 50.71 186 VAL B C 1
ATOM 4013 O O . VAL B 1 186 ? 0.263 19.402 33.487 1.00 50.15 186 VAL B O 1
ATOM 4017 N N . SER B 1 187 ? 1.131 21.028 34.754 1.00 53.68 187 SER B N 1
ATOM 4018 C CA . SER B 1 187 ? 1.188 20.199 35.944 1.00 57.02 187 SER B CA 1
ATOM 4019 C C . SER B 1 187 ? -0.164 19.651 36.336 1.00 57.73 187 SER B C 1
ATOM 4020 O O . SER B 1 187 ? -0.231 18.548 36.846 1.00 58.68 187 SER B O 1
ATOM 4023 N N . LYS B 1 188 ? -1.224 20.432 36.134 1.00 57.65 188 LYS B N 1
ATOM 4024 C CA . LYS B 1 188 ? -2.563 20.000 36.513 1.00 59.10 188 LYS B CA 1
ATOM 4025 C C . LYS B 1 188 ? -3.012 18.919 35.555 1.00 56.71 188 LYS B C 1
ATOM 4026 O O . LYS B 1 188 ? -3.620 17.934 35.962 1.00 57.52 188 LYS B O 1
ATOM 4032 N N . ILE B 1 189 ? -2.678 19.105 34.279 1.00 53.82 189 ILE B N 1
ATOM 4033 C CA . ILE B 1 189 ? -3.042 18.163 33.222 1.00 51.37 189 ILE B CA 1
ATOM 4034 C C . ILE B 1 189 ? -2.394 16.794 33.460 1.00 51.80 189 ILE B C 1
ATOM 4035 O O . ILE B 1 189 ? -3.060 15.782 33.410 1.00 50.44 189 ILE B O 1
ATOM 4040 N N . ILE B 1 190 ? -1.108 16.806 33.763 1.00 53.12 190 ILE B N 1
ATOM 4041 C CA . ILE B 1 190 ? -0.372 15.606 34.080 1.00 55.32 190 ILE B CA 1
ATOM 4042 C C . ILE B 1 190 ? -0.996 14.888 35.259 1.00 59.22 190 ILE B C 1
ATOM 4043 O O . ILE B 1 190 ? -1.196 13.680 35.200 1.00 59.98 190 ILE B O 1
ATOM 4048 N N . GLU B 1 191 ? -1.314 15.595 36.330 1.00 62.73 191 GLU B N 1
ATOM 4049 C CA . GLU B 1 191 ? -1.871 14.891 37.483 1.00 67.57 191 GLU B CA 1
ATOM 4050 C C . GLU B 1 191 ? -3.315 14.407 37.276 1.00 67.64 191 GLU B C 1
ATOM 4051 O O . GLU B 1 191 ? -3.707 13.410 37.865 1.00 70.01 191 GLU B O 1
ATOM 4057 N N . GLU B 1 192 ? -4.085 15.090 36.442 1.00 65.84 192 GLU B N 1
ATOM 4058 C CA . GLU B 1 192 ? -5.455 14.691 36.168 1.00 66.07 192 GLU B CA 1
ATOM 4059 C C . GLU B 1 192 ? -5.506 13.564 35.121 1.00 64.26 192 GLU B C 1
ATOM 4060 O O . GLU B 1 192 ? -6.395 12.685 35.140 1.00 65.60 192 GLU B O 1
ATOM 4066 N N . TYR B 1 193 ? -4.564 13.587 34.192 1.00 61.28 193 TYR B N 1
ATOM 4067 C CA . TYR B 1 193 ? -4.671 12.723 33.041 1.00 59.07 193 TYR B CA 1
ATOM 4068 C C . TYR B 1 193 ? -3.479 11.820 32.807 1.00 58.33 193 TYR B C 1
ATOM 4069 O O . TYR B 1 193 ? -3.427 11.183 31.770 1.00 56.41 193 TYR B O 1
ATOM 4078 N N . ASP B 1 194 ? -2.554 11.747 33.768 1.00 59.86 194 ASP B N 1
ATOM 4079 C CA . ASP B 1 194 ? -1.494 10.699 33.809 1.00 60.33 194 ASP B CA 1
ATOM 4080 C C . ASP B 1 194 ? -0.993 10.399 32.391 1.00 56.84 194 ASP B C 1
ATOM 4081 O O . ASP B 1 194 ? -0.689 11.343 31.650 1.00 54.99 194 ASP B O 1
ATOM 4086 N N . GLY B 1 195 ? -0.961 9.129 31.983 1.00 55.02 195 GLY B N 1
ATOM 4087 C CA . GLY B 1 195 ? -0.505 8.790 30.644 1.00 51.75 195 GLY B CA 1
ATOM 4088 C C . GLY B 1 195 ? -1.490 9.022 29.511 1.00 48.97 195 GLY B C 1
ATOM 4089 O O . GLY B 1 195 ? -1.207 8.711 28.409 1.00 47.07 195 GLY B O 1
ATOM 4090 N N . ASN B 1 196 ? -2.656 9.582 29.774 1.00 48.93 196 ASN B N 1
ATOM 4091 C CA . ASN B 1 196 ? -3.678 9.737 28.733 1.00 47.37 196 ASN B CA 1
ATOM 4092 C C . ASN B 1 196 ? -3.437 10.947 27.806 1.00 45.09 196 ASN B C 1
ATOM 4093 O O . ASN B 1 196 ? -4.190 11.186 26.870 1.00 44.44 196 ASN B O 1
ATOM 4098 N N . VAL B 1 197 ? -2.399 11.721 28.080 1.00 44.02 197 VAL B N 1
ATOM 4099 C CA . VAL B 1 197 ? -2.073 12.860 27.242 1.00 42.05 197 VAL B CA 1
ATOM 4100 C C . VAL B 1 197 ? -0.932 12.483 26.286 1.00 40.81 197 VAL B C 1
ATOM 4101 O O . VAL B 1 197 ? 0.126 12.003 26.705 1.00 42.10 197 VAL B O 1
ATOM 4105 N N . LEU B 1 198 ? -1.162 12.714 25.005 1.00 38.99 198 LEU B N 1
ATOM 4106 C CA . LEU B 1 198 ? -0.159 12.477 23.976 1.00 36.93 198 LEU B CA 1
ATOM 4107 C C . LEU B 1 198 ? 0.219 13.813 23.408 1.00 35.50 198 LEU B C 1
ATOM 4108 O O . LEU B 1 198 ? -0.619 14.518 22.856 1.00 34.63 198 LEU B O 1
ATOM 4113 N N . TRP B 1 199 ? 1.497 14.131 23.535 1.00 35.06 199 TRP B N 1
ATOM 4114 C CA . TRP B 1 199 ? 2.043 15.380 23.090 1.00 34.35 199 TRP B CA 1
ATOM 4115 C C . TRP B 1 199 ? 2.754 15.171 21.754 1.00 33.78 199 TRP B C 1
ATOM 4116 O O . TRP B 1 199 ? 3.910 14.720 21.698 1.00 34.97 199 TRP B O 1
ATOM 4127 N N . ILE B 1 200 ? 2.088 15.530 20.671 1.00 32.53 200 ILE B N 1
ATOM 4128 C CA . ILE B 1 200 ? 2.557 15.141 19.344 1.00 32.17 200 ILE B CA 1
ATOM 4129 C C . ILE B 1 200 ? 3.174 16.297 18.574 1.00 32.89 200 ILE B C 1
ATOM 4130 O O . ILE B 1 200 ? 2.606 17.391 18.569 1.00 32.68 200 ILE B O 1
ATOM 4135 N N . SER B 1 201 ? 4.337 16.056 17.949 1.00 33.68 201 SER B N 1
ATOM 4136 C CA . SER B 1 201 ? 4.934 17.051 17.084 1.00 35.26 201 SER B CA 1
ATOM 4137 C C . SER B 1 201 ? 5.455 16.515 15.743 1.00 35.86 201 SER B C 1
ATOM 4138 O O . SER B 1 201 ? 6.003 15.431 15.656 1.00 35.50 201 SER B O 1
ATOM 4141 N N . LYS B 1 202 ? 5.271 17.345 14.712 1.00 37.09 202 LYS B N 1
ATOM 4142 C CA . LYS B 1 202 ? 5.759 17.114 13.380 1.00 38.02 202 LYS B CA 1
ATOM 4143 C C . LYS B 1 202 ? 7.237 17.478 13.277 1.00 39.62 202 LYS B C 1
ATOM 4144 O O . LYS B 1 202 ? 7.943 16.970 12.413 1.00 41.39 202 LYS B O 1
ATOM 4150 N N . VAL B 1 203 ? 7.715 18.320 14.176 1.00 40.64 203 VAL B N 1
ATOM 4151 C CA . VAL B 1 203 ? 9.103 18.831 14.161 1.00 42.76 203 VAL B CA 1
ATOM 4152 C C . VAL B 1 203 ? 9.796 18.519 15.486 1.00 43.86 203 VAL B C 1
ATOM 4153 O O . VAL B 1 203 ? 9.141 18.401 16.520 1.00 44.05 203 VAL B O 1
ATOM 4157 N N . SER B 1 204 ? 11.108 18.345 15.474 1.00 46.30 204 SER B N 1
ATOM 4158 C CA . SER B 1 204 ? 11.853 18.141 16.714 1.00 47.38 204 SER B CA 1
ATOM 4159 C C . SER B 1 204 ? 13.359 18.238 16.519 1.00 49.74 204 SER B C 1
ATOM 4160 O O . SER B 1 204 ? 13.860 17.930 15.448 1.00 50.60 204 SER B O 1
ATOM 4163 N N . ARG B 1 205 ? 14.055 18.660 17.580 1.00 51.78 205 ARG B N 1
ATOM 4164 C CA . ARG B 1 205 ? 15.513 18.860 17.590 1.00 54.46 205 ARG B CA 1
ATOM 4165 C C . ARG B 1 205 ? 16.185 17.783 18.428 1.00 55.62 205 ARG B C 1
ATOM 4166 O O . ARG B 1 205 ? 17.356 17.913 18.793 1.00 57.17 205 ARG B O 1
ATOM 4174 N N . GLY B 1 206 ? 15.437 16.732 18.751 1.00 55.13 206 GLY B N 1
ATOM 4175 C CA . GLY B 1 206 ? 15.966 15.634 19.550 1.00 56.58 206 GLY B CA 1
ATOM 4176 C C . GLY B 1 206 ? 17.078 14.885 18.838 1.00 58.58 206 GLY B C 1
ATOM 4177 O O . GLY B 1 206 ? 17.040 14.712 17.619 1.00 57.53 206 GLY B O 1
ATOM 4178 N N . ARG B 1 207 ? 18.066 14.458 19.626 1.00 61.83 207 ARG B N 1
ATOM 4179 C CA . ARG B 1 207 ? 19.214 13.680 19.168 1.00 64.66 207 ARG B CA 1
ATOM 4180 C C . ARG B 1 207 ? 19.523 12.557 20.142 1.00 66.31 207 ARG B C 1
ATOM 4181 O O . ARG B 1 207 ? 20.557 11.874 20.012 1.00 68.46 207 ARG B O 1
ATOM 4189 N N . ASP B 1 208 ? 18.605 12.339 21.086 1.00 65.84 208 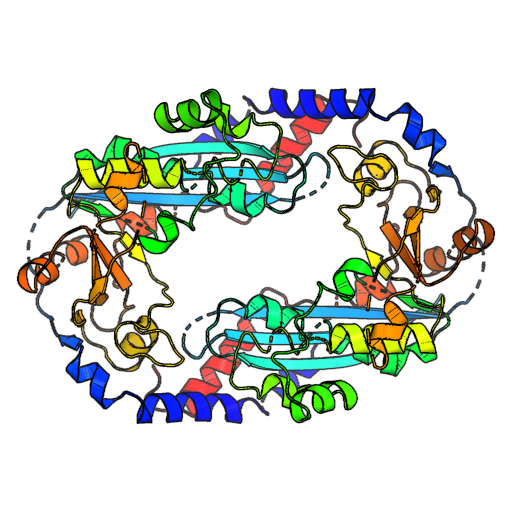ASP B N 1
ATOM 4190 C CA . ASP B 1 208 ? 18.741 11.286 22.069 1.00 67.67 208 ASP B CA 1
ATOM 4191 C C . ASP B 1 208 ? 19.105 9.998 21.407 1.00 68.06 208 ASP B C 1
ATOM 4192 O O . ASP B 1 208 ? 19.925 9.272 21.929 1.00 70.55 208 ASP B O 1
ATOM 4197 N N . LEU B 1 209 ? 18.492 9.698 20.264 1.00 66.65 209 LEU B N 1
ATOM 4198 C CA . LEU B 1 209 ? 18.700 8.391 19.644 1.00 66.80 209 LEU B CA 1
ATOM 4199 C C . LEU B 1 209 ? 20.067 8.265 19.016 1.00 68.75 209 LEU B C 1
ATOM 4200 O O . LEU B 1 209 ? 20.875 7.471 19.473 1.00 70.75 209 LEU B O 1
ATOM 4205 N N . PHE B 1 210 ? 20.308 9.048 17.973 1.00 68.62 210 PHE B N 1
ATOM 4206 C CA . PHE B 1 210 ? 21.451 8.838 17.100 1.00 70.48 210 PHE B CA 1
ATOM 4207 C C . PHE B 1 210 ? 22.610 9.770 17.362 1.00 72.75 210 PHE B C 1
ATOM 4208 O O . PHE B 1 210 ? 23.723 9.450 16.978 1.00 75.88 210 PHE B O 1
ATOM 4216 N N . GLY B 1 211 ? 22.364 10.911 17.997 1.00 72.31 211 GLY B N 1
ATOM 4217 C CA . GLY B 1 211 ? 23.442 11.827 18.371 1.00 74.71 211 GLY B CA 1
ATOM 4218 C C . GLY B 1 211 ? 24.256 12.324 17.184 1.00 76.12 211 GLY B C 1
ATOM 4219 O O . GLY B 1 211 ? 25.479 12.218 17.182 1.00 78.73 211 GLY B O 1
ATOM 4220 N N . THR B 1 212 ? 23.566 12.866 16.182 1.00 74.18 212 THR B N 1
ATOM 4221 C CA . THR B 1 212 ? 24.191 13.337 14.963 1.00 75.26 212 THR B CA 1
ATOM 4222 C C . THR B 1 212 ? 23.944 14.837 14.794 1.00 74.86 212 THR B C 1
ATOM 4223 O O . THR B 1 212 ? 23.307 15.467 15.638 1.00 73.31 212 THR B O 1
ATOM 4227 N N . ASP B 1 213 ? 24.464 15.405 13.706 1.00 76.00 213 ASP B N 1
ATOM 4228 C CA . ASP B 1 213 ? 24.281 16.821 13.411 1.00 75.74 213 ASP B CA 1
ATOM 4229 C C . ASP B 1 213 ? 22.854 17.131 13.021 1.00 72.23 213 ASP B C 1
ATOM 4230 O O . ASP B 1 213 ? 22.450 18.278 13.076 1.00 71.69 213 ASP B O 1
ATOM 4235 N N . TYR B 1 214 ? 22.102 16.117 12.604 1.00 69.98 214 TYR B N 1
ATOM 4236 C CA . TYR B 1 214 ? 20.703 16.282 12.205 1.00 66.85 214 TYR B CA 1
ATOM 4237 C C . TYR B 1 214 ? 19.762 15.700 13.265 1.00 63.43 214 TYR B C 1
ATOM 4238 O O . TYR B 1 214 ? 20.172 14.883 14.079 1.00 64.23 214 TYR B O 1
ATOM 4247 N N . PRO B 1 215 ? 18.500 16.151 13.293 1.00 59.74 215 PRO B N 1
ATOM 4248 C CA . PRO B 1 215 ? 17.637 15.543 14.304 1.00 56.82 215 PRO B CA 1
ATOM 4249 C C . PRO B 1 215 ? 17.170 14.125 13.949 1.00 54.95 215 PRO B C 1
ATOM 4250 O O . PRO B 1 215 ? 17.077 13.759 12.776 1.00 54.29 215 PRO B O 1
ATOM 4254 N N . ASP B 1 216 ? 16.874 13.357 14.993 1.00 53.61 216 ASP B N 1
ATOM 4255 C CA . ASP B 1 216 ? 16.478 11.939 14.899 1.00 52.57 216 ASP B CA 1
ATOM 4256 C C . ASP B 1 216 ? 15.301 11.712 13.977 1.00 50.44 216 ASP B C 1
ATOM 4257 O O . ASP B 1 216 ? 15.256 10.717 13.238 1.00 50.04 216 ASP B O 1
ATOM 4262 N N . ILE B 1 217 ? 14.346 12.637 14.064 1.00 48.65 217 ILE B N 1
ATOM 4263 C CA . ILE B 1 217 ? 13.099 12.571 13.324 1.00 46.93 217 ILE B CA 1
ATOM 4264 C C . ILE B 1 217 ? 13.377 12.675 11.848 1.00 47.71 217 ILE B C 1
ATOM 4265 O O . ILE B 1 217 ? 12.697 12.041 11.079 1.00 48.18 217 ILE B O 1
ATOM 4270 N N . THR B 1 218 ? 14.393 13.443 11.468 1.00 48.68 218 THR B N 1
ATOM 4271 C CA . THR B 1 218 ? 14.831 13.542 10.086 1.00 49.75 218 THR B CA 1
ATOM 4272 C C . THR B 1 218 ? 15.585 12.300 9.650 1.00 50.86 218 THR B C 1
ATOM 4273 O O . THR B 1 218 ? 15.448 11.847 8.508 1.00 51.46 218 THR B O 1
ATOM 4277 N N . VAL B 1 219 ? 16.412 11.772 10.547 1.00 51.16 219 VAL B N 1
ATOM 4278 C CA . VAL B 1 219 ? 17.113 10.506 10.304 1.00 52.21 219 VAL B CA 1
ATOM 4279 C C . VAL B 1 219 ? 16.125 9.373 9.974 1.00 50.75 219 VAL B C 1
ATOM 4280 O O . VAL B 1 219 ? 16.316 8.651 9.005 1.00 51.50 219 VAL B O 1
ATOM 4284 N N . LEU B 1 220 ? 15.048 9.260 10.731 1.00 48.85 220 LEU B N 1
ATOM 4285 C CA . LEU B 1 220 ? 14.064 8.192 10.489 1.00 48.51 220 LEU B CA 1
ATOM 4286 C C . LEU B 1 220 ? 13.239 8.331 9.214 1.00 48.45 220 LEU B C 1
ATOM 4287 O O . LEU B 1 220 ? 12.712 7.332 8.690 1.00 48.54 220 LEU B O 1
ATOM 4292 N N . GLU B 1 221 ? 13.089 9.560 8.741 1.00 48.71 221 GLU B N 1
ATOM 4293 C CA . GLU B 1 221 ? 12.306 9.832 7.543 1.00 49.28 221 GLU B CA 1
ATOM 4294 C C . GLU B 1 221 ? 13.141 9.523 6.324 1.00 50.93 221 GLU B C 1
ATOM 4295 O O . GLU B 1 221 ? 12.625 9.107 5.284 1.00 51.73 221 GLU B O 1
ATOM 4301 N N . LEU B 1 222 ? 14.443 9.704 6.455 1.00 51.85 222 LEU B N 1
ATOM 4302 C CA . LEU B 1 222 ? 15.335 9.405 5.350 1.00 54.07 222 LEU B CA 1
ATOM 4303 C C . LEU B 1 222 ? 15.523 7.906 5.184 1.00 54.78 222 LEU B C 1
ATOM 4304 O O . LEU B 1 222 ? 15.423 7.395 4.049 1.00 56.91 222 LEU B O 1
ATOM 4309 N N . PHE B 1 223 ? 15.741 7.193 6.295 1.00 53.38 223 PHE B N 1
ATOM 4310 C CA . PHE B 1 223 ? 16.210 5.789 6.225 1.00 54.17 223 PHE B CA 1
ATOM 4311 C C . PHE B 1 223 ? 15.235 4.678 6.612 1.00 52.91 223 PHE B C 1
ATOM 4312 O O . PHE B 1 223 ? 15.647 3.529 6.699 1.00 53.86 223 PHE B O 1
ATOM 4320 N N . THR B 1 224 ? 13.966 5.012 6.850 1.00 51.06 224 THR B N 1
ATOM 4321 C CA . THR B 1 224 ? 12.909 4.012 6.989 1.00 49.56 224 THR B CA 1
ATOM 4322 C C . THR B 1 224 ? 11.713 4.480 6.178 1.00 50.04 224 THR B C 1
ATOM 4323 O O . THR B 1 224 ? 11.534 5.687 5.984 1.00 50.14 224 THR B O 1
ATOM 4327 N N . GLU B 1 225 ? 10.912 3.531 5.703 1.00 51.09 225 GLU B N 1
ATOM 4328 C CA . GLU B 1 225 ? 9.718 3.824 4.914 1.00 51.93 225 GLU B CA 1
ATOM 4329 C C . GLU B 1 225 ? 8.464 3.312 5.558 1.00 49.71 225 GLU B C 1
ATOM 4330 O O . GLU B 1 225 ? 7.430 3.929 5.422 1.00 48.33 225 GLU B O 1
ATOM 4336 N N . LYS B 1 226 ? 8.550 2.172 6.233 1.00 49.16 226 LYS B N 1
ATOM 4337 C CA . LYS B 1 226 ? 7.368 1.451 6.634 1.00 48.85 226 LYS B CA 1
ATOM 4338 C C . LYS B 1 226 ? 6.789 1.952 7.971 1.00 46.90 226 LYS B C 1
ATOM 4339 O O . LYS B 1 226 ? 7.488 2.516 8.813 1.00 46.12 226 LYS B O 1
ATOM 4345 N N . ARG B 1 227 ? 5.489 1.766 8.133 1.00 45.57 227 ARG B N 1
ATOM 4346 C CA . ARG B 1 227 ? 4.814 2.115 9.377 1.00 44.02 227 ARG B CA 1
ATOM 4347 C C . ARG B 1 227 ? 5.504 1.466 10.598 1.00 42.40 227 ARG B C 1
ATOM 4348 O O . ARG B 1 227 ? 5.872 0.277 10.569 1.00 42.72 227 ARG B O 1
ATOM 4356 N N . GLY B 1 228 ? 5.698 2.248 11.654 1.00 39.78 228 GLY B N 1
ATOM 4357 C CA . GLY B 1 228 ? 6.409 1.731 12.814 1.00 39.53 228 GLY B CA 1
ATOM 4358 C C . GLY B 1 228 ? 6.741 2.701 13.936 1.00 38.08 228 GLY B C 1
ATOM 4359 O O . GLY B 1 228 ? 6.103 3.719 14.110 1.00 36.42 228 GLY B O 1
ATOM 4360 N N . PHE B 1 229 ? 7.737 2.335 14.729 1.00 38.97 229 PHE B N 1
ATOM 4361 C CA . PHE B 1 229 ? 8.067 3.067 15.937 1.00 39.23 229 PHE B CA 1
ATOM 4362 C C . PHE B 1 229 ? 9.491 2.847 16.332 1.00 41.18 229 PHE B C 1
ATOM 4363 O O . PHE B 1 229 ? 10.090 1.817 16.051 1.00 42.82 229 PHE B O 1
ATOM 4371 N N . SER B 1 230 ? 10.038 3.821 17.018 1.00 42.39 230 SER B N 1
ATOM 4372 C CA . SER B 1 230 ? 11.427 3.768 17.358 1.00 44.59 230 SER B CA 1
ATOM 4373 C C . SER B 1 230 ? 11.645 3.146 18.713 1.00 46.74 230 SER B C 1
ATOM 4374 O O . SER B 1 230 ? 10.728 3.044 19.510 1.00 46.63 230 SER B O 1
ATOM 4377 N N . LYS B 1 231 ? 12.891 2.814 18.994 1.00 49.77 231 LYS B N 1
ATOM 4378 C CA . LYS B 1 231 ? 13.334 2.671 20.360 1.00 52.53 231 LYS B CA 1
ATOM 4379 C C . LYS B 1 231 ? 12.735 3.785 21.251 1.00 52.59 231 LYS B C 1
ATOM 4380 O O . LYS B 1 231 ? 12.665 4.965 20.873 1.00 51.34 231 LYS B O 1
ATOM 4386 N N . LEU B 1 232 ? 12.317 3.374 22.441 1.00 54.48 232 LEU B N 1
ATOM 4387 C CA . LEU B 1 232 ? 11.726 4.258 23.428 1.00 55.48 232 LEU B CA 1
ATOM 4388 C C . LEU B 1 232 ? 12.828 4.931 24.168 1.00 57.68 232 LEU B C 1
ATOM 4389 O O . LEU B 1 232 ? 13.828 4.308 24.465 1.00 59.39 232 LEU B O 1
ATOM 4394 N N . ILE B 1 233 ? 12.643 6.221 24.416 1.00 58.66 233 ILE B N 1
ATOM 4395 C CA . ILE B 1 233 ? 13.605 7.044 25.091 1.00 61.26 233 ILE B CA 1
ATOM 4396 C C . ILE B 1 233 ? 12.933 7.516 26.341 1.00 63.08 233 ILE B C 1
ATOM 4397 O O . ILE B 1 233 ? 11.785 7.961 26.284 1.00 61.49 233 ILE B O 1
ATOM 4402 N N . ILE B 1 234 ? 13.660 7.444 27.457 1.00 67.23 234 ILE B N 1
ATOM 4403 C CA . ILE B 1 234 ? 13.155 7.849 28.761 1.00 69.65 234 ILE B CA 1
ATOM 4404 C C . ILE B 1 234 ? 13.919 9.094 29.168 1.00 72.40 234 ILE B C 1
ATOM 4405 O O . ILE B 1 234 ? 15.131 9.070 29.261 1.00 74.15 234 ILE B O 1
ATOM 4410 N N . LYS B 1 235 ? 13.188 10.187 29.368 1.00 73.76 235 LYS B N 1
ATOM 4411 C CA . LYS B 1 235 ? 13.754 11.525 29.558 1.00 76.12 235 LYS B CA 1
ATOM 4412 C C . LYS B 1 235 ? 13.303 12.119 30.885 1.00 78.57 235 LYS B C 1
ATOM 4413 O O . LYS B 1 235 ? 12.392 11.596 31.519 1.00 79.01 235 LYS B O 1
ATOM 4419 N N . ASN B 1 236 ? 13.925 13.217 31.305 1.00 81.01 236 ASN B N 1
ATOM 4420 C CA . ASN B 1 236 ? 13.502 13.892 32.531 1.00 83.50 236 ASN B CA 1
ATOM 4421 C C . ASN B 1 236 ? 13.400 15.398 32.315 1.00 82.85 236 ASN B C 1
ATOM 4422 O O . ASN B 1 236 ? 13.594 15.872 31.206 1.00 81.47 236 ASN B O 1
ATOM 4427 N N . ILE B 1 237 ? 13.061 16.142 33.359 1.00 84.48 237 ILE B N 1
ATOM 4428 C CA . ILE B 1 237 ? 12.899 17.580 33.248 1.00 84.19 237 ILE B CA 1
ATOM 4429 C C . ILE B 1 237 ? 13.745 18.304 34.282 1.00 87.53 237 ILE B C 1
ATOM 4430 O O . ILE B 1 237 ? 14.337 19.341 33.991 1.00 88.42 237 ILE B O 1
ATOM 4435 N N . PRO B 1 246 ? 5.118 25.125 44.651 1.00 125.92 246 PRO B N 1
ATOM 4436 C CA . PRO B 1 246 ? 3.801 24.558 44.906 1.00 125.87 246 PRO B CA 1
ATOM 4437 C C . PRO B 1 246 ? 3.582 23.225 44.150 1.00 123.56 246 PRO B C 1
ATOM 4438 O O . PRO B 1 246 ? 4.218 22.234 44.499 1.00 124.59 246 PRO B O 1
ATOM 4442 N N . GLU B 1 247 ? 2.708 23.200 43.136 1.00 120.58 247 GLU B N 1
ATOM 4443 C CA . GLU B 1 247 ? 2.429 21.988 42.330 1.00 118.39 247 GLU B CA 1
ATOM 4444 C C . GLU B 1 247 ? 3.470 21.801 41.237 1.00 115.13 247 GLU B C 1
ATOM 4445 O O . GLU B 1 247 ? 3.788 20.680 40.858 1.00 114.33 247 GLU B O 1
ATOM 4451 N N . ILE B 1 248 ? 3.967 22.914 40.709 1.00 113.28 248 ILE B N 1
ATOM 4452 C CA . ILE B 1 248 ? 5.020 22.903 39.710 1.00 110.78 248 ILE B CA 1
ATOM 4453 C C . ILE B 1 248 ? 6.172 22.025 40.159 1.00 112.39 248 ILE B C 1
ATOM 4454 O O . ILE B 1 248 ? 6.669 21.200 39.396 1.00 110.56 248 ILE B O 1
ATOM 4459 N N . GLU B 1 249 ? 6.587 22.197 41.409 1.00 115.86 249 GLU B N 1
ATOM 4460 C CA . GLU B 1 249 ? 7.634 21.357 41.982 1.00 118.06 249 GLU B CA 1
ATOM 4461 C C . GLU B 1 249 ? 7.322 19.864 41.825 1.00 116.47 249 GLU B C 1
ATOM 4462 O O . GLU B 1 249 ? 8.243 19.100 41.595 1.00 116.52 249 GLU B O 1
ATOM 4468 N N . VAL B 1 250 ? 6.044 19.463 41.866 1.00 114.75 250 VAL B N 1
ATOM 4469 C CA . VAL B 1 250 ? 5.653 18.052 41.589 1.00 113.25 250 VAL B CA 1
ATOM 4470 C C . VAL B 1 250 ? 5.877 17.599 40.106 1.00 109.09 250 VAL B C 1
ATOM 4471 O O . VAL B 1 250 ? 5.651 16.451 39.743 1.00 108.14 250 VAL B O 1
ATOM 4475 N N . LEU B 1 251 ? 6.341 18.511 39.267 1.00 106.98 251 LEU B N 1
ATOM 4476 C CA . LEU B 1 251 ? 6.661 18.225 37.881 1.00 103.53 251 LEU B CA 1
ATOM 4477 C C . LEU B 1 251 ? 8.162 18.073 37.669 1.00 104.49 251 LEU B C 1
ATOM 4478 O O . LEU B 1 251 ? 8.604 17.742 36.580 1.00 101.77 251 LEU B O 1
ATOM 4483 N N . ARG B 1 252 ? 8.949 18.322 38.711 1.00 108.40 252 ARG B N 1
ATOM 4484 C CA . ARG B 1 252 ? 10.406 18.264 38.588 1.00 110.48 252 ARG B CA 1
ATOM 4485 C C . ARG B 1 252 ? 10.920 16.818 38.483 1.00 109.97 252 ARG B C 1
ATOM 4486 O O . ARG B 1 252 ? 11.831 16.558 37.700 1.00 109.34 252 ARG B O 1
ATOM 4494 N N . LYS B 1 253 ? 10.334 15.873 39.226 1.00 110.23 253 LYS B N 1
ATOM 4495 C CA . LYS B 1 253 ? 10.639 14.434 38.999 1.00 109.67 253 LYS B CA 1
ATOM 4496 C C . LYS B 1 253 ? 9.598 13.791 38.097 1.00 104.82 253 LYS B C 1
ATOM 4497 O O . LYS B 1 253 ? 9.170 12.655 38.359 1.00 105.44 253 LYS B O 1
ATOM 4511 N N . GLU B 1 255 ? 9.356 11.934 34.893 1.00 87.57 255 GLU B N 1
ATOM 4512 C CA . GLU B 1 255 ? 10.072 11.240 33.845 1.00 83.67 255 GLU B CA 1
ATOM 4513 C C . GLU B 1 255 ? 9.036 10.875 32.801 1.00 77.82 255 GLU B C 1
ATOM 4514 O O . GLU B 1 255 ? 7.951 10.382 33.129 1.00 77.68 255 GLU B O 1
ATOM 4520 N N . TYR B 1 256 ? 9.358 11.141 31.547 1.00 72.05 256 TYR B N 1
ATOM 4521 C CA . TYR B 1 256 ? 8.453 10.824 30.469 1.00 66.76 256 TYR B CA 1
ATOM 4522 C C . TYR B 1 256 ? 9.137 9.987 29.422 1.00 63.66 256 TYR B C 1
ATOM 4523 O O . TYR B 1 256 ? 10.352 9.785 29.472 1.00 64.56 256 TYR B O 1
ATOM 4532 N N . THR B 1 257 ? 8.332 9.475 28.499 1.00 58.97 257 THR B N 1
ATOM 4533 C CA . THR B 1 257 ? 8.823 8.650 27.428 1.00 56.03 257 THR B CA 1
ATOM 4534 C C . THR B 1 257 ? 8.608 9.324 26.081 1.00 51.93 257 THR B C 1
ATOM 4535 O O . THR B 1 257 ? 7.556 9.903 25.819 1.00 49.60 257 THR B O 1
ATOM 4539 N N . THR B 1 258 ? 9.624 9.239 25.233 1.00 49.49 258 THR B N 1
ATOM 4540 C CA . THR B 1 258 ? 9.486 9.671 23.872 1.00 46.48 258 THR B CA 1
ATOM 4541 C C . THR B 1 258 ? 9.627 8.472 22.954 1.00 45.14 258 THR B C 1
ATOM 4542 O O . THR B 1 258 ? 10.451 7.607 23.181 1.00 46.01 258 THR B O 1
ATOM 4546 N N . PHE B 1 259 ? 8.781 8.402 21.938 1.00 42.48 259 PHE B N 1
ATOM 4547 C CA . PHE B 1 259 ? 9.085 7.579 20.779 1.00 41.26 259 PHE B CA 1
ATOM 4548 C C . PHE B 1 259 ? 8.720 8.346 19.498 1.00 39.74 259 PHE B C 1
ATOM 4549 O O . PHE B 1 259 ? 8.037 9.363 19.541 1.00 39.71 259 PHE B O 1
ATOM 4557 N N . TYR B 1 260 ? 9.243 7.875 18.381 1.00 38.53 260 TYR B N 1
ATOM 4558 C CA . TYR B 1 260 ? 8.892 8.350 17.059 1.00 36.32 260 TYR B CA 1
ATOM 4559 C C . TYR B 1 260 ? 8.102 7.272 16.366 1.00 36.39 260 TYR B C 1
ATOM 4560 O O . TYR B 1 260 ? 8.425 6.082 16.449 1.00 38.14 260 TYR B O 1
ATOM 4569 N N . THR B 1 261 ? 7.026 7.656 15.716 1.00 35.61 261 THR B N 1
ATOM 4570 C CA . THR B 1 261 ? 6.212 6.684 15.044 1.00 34.98 261 THR B CA 1
ATOM 4571 C C . THR B 1 261 ? 5.869 7.227 13.690 1.00 34.38 261 THR B C 1
ATOM 4572 O O . THR B 1 261 ? 5.846 8.445 13.482 1.00 34.22 261 THR B O 1
ATOM 4576 N N . ARG B 1 262 ? 5.651 6.297 12.775 1.00 34.35 262 ARG B N 1
ATOM 4577 C CA . ARG B 1 262 ? 5.035 6.554 11.500 1.00 34.26 262 ARG B CA 1
ATOM 4578 C C . ARG B 1 262 ? 3.778 5.737 11.529 1.00 33.88 262 ARG B C 1
ATOM 4579 O O . ARG B 1 262 ? 3.863 4.544 11.663 1.00 35.98 262 ARG B O 1
ATOM 4587 N N . LEU B 1 263 ? 2.623 6.358 11.351 1.00 33.67 263 LEU B N 1
ATOM 4588 C CA . LEU B 1 263 ? 1.334 5.670 11.446 1.00 34.12 263 LEU B CA 1
ATOM 4589 C C . LEU B 1 263 ? 0.899 4.974 10.179 1.00 36.54 263 LEU B C 1
ATOM 4590 O O . LEU B 1 263 ? -0.003 4.154 10.234 1.00 37.07 263 LEU B O 1
ATOM 4595 N N . ASP B 1 264 ? 1.560 5.271 9.060 1.00 38.53 264 ASP B N 1
ATOM 4596 C CA . ASP B 1 264 ? 1.118 4.841 7.740 1.00 40.66 264 ASP B CA 1
ATOM 4597 C C . ASP B 1 264 ? 2.323 4.784 6.814 1.00 41.94 264 ASP B C 1
ATOM 4598 O O . ASP B 1 264 ? 3.127 5.712 6.769 1.00 41.57 264 ASP B O 1
ATOM 4603 N N . ASN B 1 265 ? 2.458 3.664 6.101 1.00 43.92 265 ASN B N 1
ATOM 4604 C CA . ASN B 1 265 ? 3.562 3.421 5.194 1.00 45.20 265 ASN B CA 1
ATOM 4605 C C . ASN B 1 265 ? 3.842 4.634 4.307 1.00 46.23 265 ASN B C 1
ATOM 4606 O O . ASN B 1 265 ? 2.940 5.137 3.664 1.00 47.36 265 ASN B O 1
ATOM 4611 N N . GLY B 1 266 ? 5.079 5.113 4.290 1.00 46.89 266 GLY B N 1
ATOM 4612 C CA . GLY B 1 266 ? 5.500 6.132 3.342 1.00 48.52 266 GLY B CA 1
ATOM 4613 C C . GLY B 1 266 ? 5.255 7.559 3.791 1.00 48.17 266 GLY B C 1
ATOM 4614 O O . GLY B 1 266 ? 5.622 8.525 3.108 1.00 48.89 266 GLY B O 1
ATOM 4615 N N . LYS B 1 267 ? 4.647 7.712 4.960 1.00 47.30 267 LYS B N 1
ATOM 4616 C CA . LYS B 1 267 ? 4.245 9.035 5.440 1.00 46.07 267 LYS B CA 1
ATOM 4617 C C . LYS B 1 267 ? 5.194 9.596 6.505 1.00 44.85 267 LYS B C 1
ATOM 4618 O O . LYS B 1 267 ? 6.248 9.040 6.790 1.00 45.60 267 LYS B O 1
ATOM 4624 N N . ARG B 1 268 ? 4.839 10.741 7.049 1.00 43.72 268 ARG B N 1
ATOM 4625 C CA . ARG B 1 268 ? 5.722 11.484 7.919 1.00 43.18 268 ARG B CA 1
ATOM 4626 C C . ARG B 1 268 ? 5.922 10.714 9.203 1.00 41.14 268 ARG B C 1
ATOM 4627 O O . ARG B 1 268 ? 5.101 9.879 9.556 1.00 41.96 268 ARG B O 1
ATOM 4635 N N . VAL B 1 269 ? 7.009 10.994 9.900 1.00 39.55 269 VAL B N 1
ATOM 4636 C CA . VAL B 1 269 ? 7.232 10.481 11.218 1.00 37.37 269 VAL B CA 1
ATOM 4637 C C . VAL B 1 269 ? 6.884 11.622 12.165 1.00 36.94 269 VAL B C 1
ATOM 4638 O O . VAL B 1 269 ? 7.236 12.810 11.919 1.00 37.05 269 VAL B O 1
ATOM 4642 N N . ILE B 1 270 ? 6.225 11.271 13.263 1.00 35.51 270 ILE B N 1
ATOM 4643 C CA . ILE B 1 270 ? 5.917 12.225 14.305 1.00 34.00 270 ILE B CA 1
ATOM 4644 C C . ILE B 1 270 ? 6.588 11.787 15.615 1.00 34.93 270 ILE B C 1
ATOM 4645 O O . ILE B 1 270 ? 6.895 10.613 15.802 1.00 34.94 270 ILE B O 1
ATOM 4650 N N . ARG B 1 271 ? 6.814 12.749 16.510 1.00 34.91 271 ARG B N 1
ATOM 4651 C CA . ARG B 1 271 ? 7.294 12.491 17.854 1.00 35.11 271 ARG B CA 1
ATOM 4652 C C . ARG B 1 271 ? 6.111 12.408 18.821 1.00 35.05 271 ARG B C 1
ATOM 4653 O O . ARG B 1 271 ? 5.207 13.256 18.777 1.00 34.35 271 ARG B O 1
ATOM 4661 N N . VAL B 1 272 ? 6.124 11.429 19.718 1.00 35.21 272 VAL B N 1
ATOM 4662 C CA . VAL B 1 272 ? 5.102 11.360 20.751 1.00 35.18 272 VAL B CA 1
ATOM 4663 C C . VAL B 1 272 ? 5.767 11.347 22.105 1.00 36.77 272 VAL B C 1
ATOM 4664 O O . VAL B 1 272 ? 6.644 10.528 22.342 1.00 38.11 272 VAL B O 1
ATOM 4668 N N . ASP B 1 273 ? 5.346 12.250 22.984 1.00 37.77 273 ASP B N 1
ATOM 4669 C CA . ASP B 1 273 ? 5.752 12.239 24.375 1.00 39.31 273 ASP B CA 1
ATOM 4670 C C . ASP B 1 273 ? 4.562 11.859 25.214 1.00 41.15 273 ASP B C 1
ATOM 4671 O O . ASP B 1 273 ? 3.494 12.426 25.087 1.00 40.66 273 ASP B O 1
ATOM 4676 N N . ILE B 1 274 ? 4.769 10.929 26.123 1.00 44.49 274 ILE B N 1
ATOM 4677 C CA . ILE B 1 274 ? 3.710 10.487 27.010 1.00 46.76 274 ILE B CA 1
ATOM 4678 C C . ILE B 1 274 ? 4.320 10.424 28.410 1.00 50.01 274 ILE B C 1
ATOM 4679 O O . ILE B 1 274 ? 5.357 9.836 28.577 1.00 51.24 274 ILE B O 1
ATOM 4684 N N . VAL B 1 275 ? 3.714 11.084 29.390 1.00 53.26 275 VAL B N 1
ATOM 4685 C CA . VAL B 1 275 ? 4.220 11.049 30.778 1.00 57.55 275 VAL B CA 1
ATOM 4686 C C . VAL B 1 275 ? 3.856 9.751 31.490 1.00 61.40 275 VAL B C 1
ATOM 4687 O O . VAL B 1 275 ? 2.668 9.464 31.740 1.00 61.90 275 VAL B O 1
ATOM 4691 N N . GLY B 1 276 ? 4.890 9.004 31.859 1.00 65.15 276 GLY B N 1
ATOM 4692 C CA . GLY B 1 276 ? 4.740 7.678 32.462 1.00 68.58 276 GLY B CA 1
ATOM 4693 C C . GLY B 1 276 ? 5.732 6.708 31.843 1.00 70.05 276 GLY B C 1
ATOM 4694 O O . GLY B 1 276 ? 6.518 7.085 30.958 1.00 68.60 276 GLY B O 1
ATOM 4695 N N . ARG B 1 277 ? 5.709 5.463 32.319 1.00 73.47 277 ARG B N 1
ATOM 4696 C CA . ARG B 1 277 ? 6.414 4.377 31.626 1.00 75.08 277 ARG B CA 1
ATOM 4697 C C . ARG B 1 277 ? 5.462 3.685 30.678 1.00 72.41 277 ARG B C 1
ATOM 4698 O O . ARG B 1 277 ? 4.270 3.515 30.959 1.00 72.22 277 ARG B O 1
ATOM 4706 N N . VAL B 1 278 ? 6.031 3.294 29.549 1.00 70.10 278 VAL B N 1
ATOM 4707 C CA . VAL B 1 278 ? 5.278 2.815 28.421 1.00 67.61 278 VAL B CA 1
ATOM 4708 C C . VAL B 1 278 ? 6.096 1.710 27.810 1.00 66.65 278 VAL B C 1
ATOM 4709 O O . VAL B 1 278 ? 7.305 1.749 27.882 1.00 66.94 278 VAL B O 1
ATOM 4713 N N . ASP B 1 279 ? 5.451 0.705 27.243 1.00 65.44 279 ASP B N 1
ATOM 4714 C CA . ASP B 1 279 ? 6.190 -0.421 26.655 1.00 65.34 279 ASP B CA 1
ATOM 4715 C C . ASP B 1 279 ? 5.807 -0.641 25.181 1.00 62.90 279 ASP B C 1
ATOM 4716 O O . ASP B 1 279 ? 5.054 0.149 24.612 1.00 61.61 279 ASP B O 1
ATOM 4721 N N . GLU B 1 280 ? 6.364 -1.669 24.548 1.00 62.45 280 GLU B N 1
ATOM 4722 C CA . GLU B 1 280 ? 6.017 -1.955 23.161 1.00 60.84 280 GLU B CA 1
ATOM 4723 C C . GLU B 1 280 ? 4.521 -2.131 23.010 1.00 59.96 280 GLU B C 1
ATOM 4724 O O . GLU B 1 280 ? 3.934 -1.584 22.090 1.00 59.22 280 GLU B O 1
ATOM 4730 N N . LYS B 1 281 ? 3.898 -2.911 23.884 1.00 60.26 281 LYS B N 1
ATOM 4731 C CA . LYS B 1 281 ? 2.485 -3.180 23.722 1.00 60.03 281 LYS B CA 1
ATOM 4732 C C . LYS B 1 281 ? 1.703 -1.866 23.730 1.00 57.63 281 LYS B C 1
ATOM 4733 O O . LYS B 1 281 ? 0.884 -1.619 22.842 1.00 57.52 281 LYS B O 1
ATOM 4739 N N . ILE B 1 282 ? 1.969 -1.015 24.713 1.00 55.67 282 ILE B N 1
ATOM 4740 C CA . ILE B 1 282 ? 1.277 0.268 24.794 1.00 53.40 282 ILE B CA 1
ATOM 4741 C C . ILE B 1 282 ? 1.485 1.087 23.530 1.00 50.56 282 ILE B C 1
ATOM 4742 O O . ILE B 1 282 ? 0.518 1.609 22.961 1.00 50.09 282 ILE B O 1
ATOM 4747 N N . VAL B 1 283 ? 2.733 1.175 23.084 1.00 48.56 283 VAL B N 1
ATOM 4748 C CA . VAL B 1 283 ? 3.066 1.885 21.860 1.00 46.19 283 VAL B CA 1
ATOM 4749 C C . VAL B 1 283 ? 2.266 1.393 20.63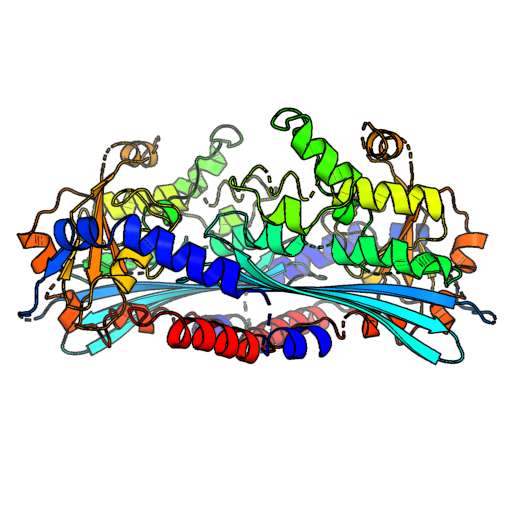7 1.00 45.14 283 VAL B C 1
ATOM 4750 O O . VAL B 1 283 ? 1.704 2.210 19.883 1.00 44.58 283 VAL B O 1
ATOM 4754 N N . LYS B 1 284 ? 2.204 0.079 20.449 1.00 44.48 284 LYS B N 1
ATOM 4755 C CA . LYS B 1 284 ? 1.425 -0.514 19.357 1.00 43.99 284 LYS B CA 1
ATOM 4756 C C . LYS B 1 284 ? -0.077 -0.270 19.538 1.00 44.27 284 LYS B C 1
ATOM 4757 O O . LYS B 1 284 ? -0.814 -0.084 18.544 1.00 44.01 284 LYS B O 1
ATOM 4763 N N . GLU B 1 285 ? -0.549 -0.268 20.787 1.00 44.48 285 GLU B N 1
ATOM 4764 C CA . GLU B 1 285 ? -1.947 0.073 21.027 1.00 45.12 285 GLU B CA 1
ATOM 4765 C C . GLU B 1 285 ? -2.214 1.537 20.676 1.00 43.18 285 GLU B C 1
ATOM 4766 O O . GLU B 1 285 ? -3.252 1.849 20.084 1.00 42.71 285 GLU B O 1
ATOM 4772 N N . ILE B 1 286 ? -1.284 2.427 21.041 1.00 41.72 286 ILE B N 1
ATOM 4773 C CA . ILE B 1 286 ? -1.442 3.845 20.747 1.00 40.37 286 ILE B CA 1
ATOM 4774 C C . ILE B 1 286 ? -1.375 4.094 19.232 1.00 39.77 286 ILE B C 1
ATOM 4775 O O . ILE B 1 286 ? -2.135 4.909 18.701 1.00 39.81 286 ILE B O 1
ATOM 4788 N N . ASP B 1 288 ? -2.230 1.961 16.842 1.00 41.30 288 ASP B N 1
ATOM 4789 C CA . ASP B 1 288 ? -3.394 1.320 16.227 1.00 42.54 288 ASP B CA 1
ATOM 4790 C C . ASP B 1 288 ? -4.610 2.183 16.411 1.00 42.86 288 ASP B C 1
ATOM 4791 O O . ASP B 1 288 ? -5.350 2.431 15.467 1.00 43.86 288 ASP B O 1
ATOM 4796 N N . ARG B 1 289 ? -4.792 2.676 17.628 1.00 42.73 289 ARG B N 1
ATOM 4797 C CA . ARG B 1 289 ? -5.859 3.632 17.921 1.00 42.61 289 ARG B CA 1
ATOM 4798 C C . ARG B 1 289 ? -5.730 4.977 17.173 1.00 40.75 289 ARG B C 1
ATOM 4799 O O . ARG B 1 289 ? -6.712 5.492 16.636 1.00 40.22 289 ARG B O 1
ATOM 4807 N N . LEU B 1 290 ? -4.532 5.556 17.149 1.00 39.46 290 LEU B N 1
ATOM 4808 C CA . LEU B 1 290 ? -4.340 6.815 16.404 1.00 38.55 290 LEU B CA 1
ATOM 4809 C C . LEU B 1 290 ? -4.602 6.626 14.919 1.00 39.66 290 LEU B C 1
ATOM 4810 O O . LEU B 1 290 ? -5.164 7.515 14.284 1.00 40.02 290 LEU B O 1
ATOM 4815 N N . SER B 1 291 ? -4.180 5.485 14.373 1.00 40.02 291 SER B N 1
ATOM 4816 C CA . SER B 1 291 ? -4.373 5.192 12.958 1.00 41.17 291 SER B CA 1
ATOM 4817 C C . SER B 1 291 ? -5.855 5.250 12.557 1.00 42.43 291 SER B C 1
ATOM 4818 O O . SER B 1 291 ? -6.194 5.564 11.414 1.00 44.08 291 SER B O 1
ATOM 4821 N N . GLY B 1 292 ? -6.747 4.965 13.491 1.00 42.54 292 GLY B N 1
ATOM 4822 C CA . GLY B 1 292 ? -8.181 5.010 13.210 1.00 42.97 292 GLY B CA 1
ATOM 4823 C C . GLY B 1 292 ? -8.789 6.396 13.102 1.00 42.81 292 GLY B C 1
ATOM 4824 O O . GLY B 1 292 ? -9.941 6.528 12.664 1.00 45.19 292 GLY B O 1
ATOM 4825 N N . VAL B 1 293 ? -8.066 7.439 13.495 1.00 40.80 293 VAL B N 1
ATOM 4826 C CA . VAL B 1 293 ? -8.575 8.810 13.345 1.00 39.99 293 VAL B CA 1
ATOM 4827 C C . VAL B 1 293 ? -7.567 9.650 12.560 1.00 39.30 293 VAL B C 1
ATOM 4828 O O . VAL B 1 293 ? -7.584 10.879 12.630 1.00 39.29 293 VAL B O 1
ATOM 4832 N N . SER B 1 294 ? -6.694 8.963 11.822 1.00 39.16 294 SER B N 1
ATOM 4833 C CA . SER B 1 294 ? -5.564 9.580 11.142 1.00 38.24 294 SER B CA 1
ATOM 4834 C C . SER B 1 294 ? -5.808 9.609 9.677 1.00 39.42 294 SER B C 1
ATOM 4835 O O . SER B 1 294 ? -6.406 8.698 9.116 1.00 41.84 294 SER B O 1
ATOM 4838 N N . ILE B 1 295 ? -5.331 10.673 9.058 1.00 39.28 295 ILE B N 1
ATOM 4839 C CA . ILE B 1 295 ? -5.280 10.770 7.602 1.00 40.71 295 ILE B CA 1
ATOM 4840 C C . ILE B 1 295 ? -3.853 11.016 7.165 1.00 39.73 295 ILE B C 1
ATOM 4841 O O . ILE B 1 295 ? -3.142 11.839 7.768 1.00 37.69 295 ILE B O 1
ATOM 4846 N N . LYS B 1 296 ? -3.424 10.252 6.162 1.00 40.89 296 LYS B N 1
ATOM 4847 C CA . LYS B 1 296 ? -2.063 10.370 5.612 1.00 41.70 296 LYS B CA 1
ATOM 4848 C C . LYS B 1 296 ? -1.022 10.494 6.700 1.00 39.80 296 LYS B C 1
ATOM 4849 O O . LYS B 1 296 ? -0.140 11.313 6.595 1.00 39.46 296 LYS B O 1
ATOM 4855 N N . GLY B 1 297 ? -1.145 9.675 7.748 1.00 38.69 297 GLY B N 1
ATOM 4856 C CA . GLY B 1 297 ? -0.110 9.547 8.735 1.00 36.92 297 GLY B CA 1
ATOM 4857 C C . GLY B 1 297 ? -0.253 10.491 9.900 1.00 35.73 297 GLY B C 1
ATOM 4858 O O . GLY B 1 297 ? 0.591 10.453 10.777 1.00 35.78 297 GLY B O 1
ATOM 4859 N N . TYR B 1 298 ? -1.302 11.328 9.939 1.00 35.08 298 TYR B N 1
ATOM 4860 C CA . TYR B 1 298 ? -1.483 12.293 11.042 1.00 33.11 298 TYR B CA 1
ATOM 4861 C C . TYR B 1 298 ? -2.913 12.369 11.575 1.00 32.98 298 TYR B C 1
ATOM 4862 O O . TYR B 1 298 ? -3.853 12.327 10.782 1.00 32.70 298 TYR B O 1
ATOM 4871 N N . PRO B 1 299 ? -3.080 12.529 12.916 1.00 32.44 299 PRO B N 1
ATOM 4872 C CA . PRO B 1 299 ? -4.436 12.463 13.502 1.00 32.72 299 PRO B CA 1
ATOM 4873 C C . PRO B 1 299 ? -5.304 13.623 13.069 1.00 32.93 299 PRO B C 1
ATOM 4874 O O . PRO B 1 299 ? -4.938 14.775 13.282 1.00 31.71 299 PRO B O 1
ATOM 4878 N N . PHE B 1 300 ? -6.438 13.294 12.433 1.00 34.33 300 PHE B N 1
ATOM 4879 C CA . PHE B 1 300 ? -7.299 14.303 11.868 1.00 35.02 300 PHE B CA 1
ATOM 4880 C C . PHE B 1 300 ? -7.796 15.286 12.917 1.00 35.17 300 PHE B C 1
ATOM 4881 O O . PHE B 1 300 ? -7.846 16.474 12.630 1.00 36.27 300 PHE B O 1
ATOM 4889 N N . PRO B 1 301 ? -8.136 14.813 14.130 1.00 35.17 301 PRO B N 1
ATOM 4890 C CA . PRO B 1 301 ? -8.571 15.743 15.168 1.00 34.84 301 PRO B CA 1
ATOM 4891 C C . PRO B 1 301 ? -7.647 16.930 15.343 1.00 34.09 301 PRO B C 1
ATOM 4892 O O . PRO B 1 301 ? -8.108 18.065 15.402 1.00 35.14 301 PRO B O 1
ATOM 4896 N N . LEU B 1 302 ? -6.346 16.687 15.391 1.00 33.05 302 LEU B N 1
ATOM 4897 C CA . LEU B 1 302 ? -5.387 17.765 15.459 1.00 31.92 302 LEU B CA 1
ATOM 4898 C C . LEU B 1 302 ? -5.393 18.614 14.211 1.00 32.13 302 LEU B C 1
ATOM 4899 O O . LEU B 1 302 ? -5.538 19.816 14.308 1.00 33.30 302 LEU B O 1
ATOM 4904 N N . LEU B 1 303 ? -5.228 18.016 13.036 1.00 32.34 303 LEU B N 1
ATOM 4905 C CA . LEU B 1 303 ? -5.232 18.786 11.793 1.00 32.31 303 LEU B CA 1
ATOM 4906 C C . LEU B 1 303 ? -6.435 19.726 11.745 1.00 32.71 303 LEU B C 1
ATOM 4907 O O . LEU B 1 303 ? -6.315 20.871 11.358 1.00 33.67 303 LEU B O 1
ATOM 4912 N N . LYS B 1 304 ? -7.579 19.253 12.189 1.00 33.36 304 LYS B N 1
ATOM 4913 C CA . LYS B 1 304 ? -8.779 20.056 12.183 1.00 34.94 304 LYS B CA 1
ATOM 4914 C C . LYS B 1 304 ? -8.654 21.180 13.168 1.00 33.91 304 LYS B C 1
ATOM 4915 O O . LYS B 1 304 ? -8.986 22.305 12.844 1.00 34.64 304 LYS B O 1
ATOM 4921 N N . ALA B 1 305 ? -8.232 20.866 14.382 1.00 33.51 305 ALA B N 1
ATOM 4922 C CA . ALA B 1 305 ? -8.110 21.884 15.411 1.00 33.96 305 ALA B CA 1
ATOM 4923 C C . ALA B 1 305 ? -7.185 22.963 14.878 1.00 34.59 305 ALA B C 1
ATOM 4924 O O . ALA B 1 305 ? -7.493 24.175 14.920 1.00 35.16 305 ALA B O 1
ATOM 4926 N N . HIS B 1 306 ? -6.089 22.510 14.281 1.00 35.37 306 HIS B N 1
ATOM 4927 C CA . HIS B 1 306 ? -5.102 23.421 13.758 1.00 36.13 306 HIS B CA 1
ATOM 4928 C C . HIS B 1 306 ? -5.709 24.263 12.672 1.00 38.28 306 HIS B C 1
ATOM 4929 O O . HIS B 1 306 ? -5.493 25.463 12.626 1.00 40.00 306 HIS B O 1
ATOM 4944 N N . ASP B 1 308 ? -8.682 25.244 12.077 1.00 42.40 308 ASP B N 1
ATOM 4945 C CA . ASP B 1 308 ? -9.705 26.191 12.473 1.00 43.06 308 ASP B CA 1
ATOM 4946 C C . ASP B 1 308 ? -9.134 27.411 13.186 1.00 43.10 308 ASP B C 1
ATOM 4947 O O . ASP B 1 308 ? -9.642 28.500 13.011 1.00 43.29 308 ASP B O 1
ATOM 4952 N N . VAL B 1 309 ? -8.092 27.228 13.999 1.00 42.69 309 VAL B N 1
ATOM 4953 C CA . VAL B 1 309 ? -7.559 28.344 14.762 1.00 43.27 309 VAL B CA 1
ATOM 4954 C C . VAL B 1 309 ? -6.582 29.205 13.957 1.00 43.82 309 VAL B C 1
ATOM 4955 O O . VAL B 1 309 ? -6.265 30.308 14.345 1.00 43.21 309 VAL B O 1
ATOM 4959 N N . ARG B 1 310 ? -6.084 28.683 12.853 1.00 45.35 310 ARG B N 1
ATOM 4960 C CA . ARG B 1 310 ? -5.093 29.407 12.058 1.00 46.86 310 ARG B CA 1
ATOM 4961 C C . ARG B 1 310 ? -5.635 30.768 11.692 1.00 47.65 310 ARG B C 1
ATOM 4962 O O . ARG B 1 310 ? -6.828 30.900 11.417 1.00 48.25 310 ARG B O 1
ATOM 4970 N N . PHE B 1 311 ? -4.760 31.772 11.700 1.00 47.44 311 PHE B N 1
ATOM 4971 C CA . PHE B 1 311 ? -5.119 33.071 11.241 1.00 48.29 311 PHE B CA 1
ATOM 4972 C C . PHE B 1 311 ? -4.598 33.222 9.819 1.00 50.17 311 PHE B C 1
ATOM 4973 O O . PHE B 1 311 ? -3.410 33.455 9.592 1.00 50.34 311 PHE B O 1
ATOM 4981 N N . SER B 1 312 ? -5.501 33.070 8.858 1.00 51.96 312 SER B N 1
ATOM 4982 C CA . SER B 1 312 ? -5.209 33.403 7.462 1.00 54.09 312 SER B CA 1
ATOM 4983 C C . SER B 1 312 ? -4.705 34.856 7.311 1.00 56.22 312 SER B C 1
ATOM 4984 O O . SER B 1 312 ? -5.047 35.738 8.113 1.00 55.64 312 SER B O 1
ATOM 4987 N N . ALA B 1 313 ? -3.915 35.101 6.270 1.00 58.34 313 ALA B N 1
ATOM 4988 C CA . ALA B 1 313 ? -3.603 36.459 5.863 1.00 60.60 313 ALA B CA 1
ATOM 4989 C C . ALA B 1 313 ? -4.867 37.330 5.853 1.00 62.64 313 ALA B C 1
ATOM 4990 O O . ALA B 1 313 ? -4.858 38.479 6.307 1.00 63.13 313 ALA B O 1
ATOM 5000 N N . ASP B 1 315 ? -7.714 36.782 7.570 1.00 63.54 315 ASP B N 1
ATOM 5001 C CA . ASP B 1 315 ? -8.152 36.993 8.968 1.00 62.30 315 ASP B CA 1
ATOM 5002 C C . ASP B 1 315 ? -7.453 38.202 9.580 1.00 62.31 315 ASP B C 1
ATOM 5003 O O . ASP B 1 315 ? -8.083 39.087 10.149 1.00 62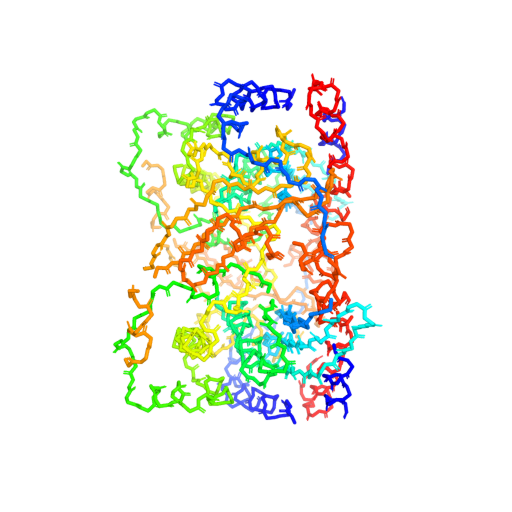.21 315 ASP B O 1
ATOM 5008 N N . ARG B 1 316 ? -6.137 38.221 9.438 1.00 62.55 316 ARG B N 1
ATOM 5009 C CA . ARG B 1 316 ? -5.324 39.321 9.895 1.00 63.77 316 ARG B CA 1
ATOM 5010 C C . ARG B 1 316 ? -5.785 40.674 9.329 1.00 66.35 316 ARG B C 1
ATOM 5011 O O . ARG B 1 316 ? -5.824 41.656 10.047 1.00 66.60 316 ARG B O 1
ATOM 5019 N N . GLU B 1 317 ? -6.100 40.706 8.034 1.00 68.63 317 GLU B N 1
ATOM 5020 C CA . GLU B 1 317 ? -6.562 41.907 7.364 1.00 71.39 317 GLU B CA 1
ATOM 5021 C C . GLU B 1 317 ? -7.824 42.413 8.058 1.00 71.53 317 GLU B C 1
ATOM 5022 O O . GLU B 1 317 ? -7.906 43.576 8.429 1.00 71.98 317 GLU B O 1
ATOM 5028 N N . LYS B 1 318 ? -8.788 41.524 8.254 1.00 71.33 318 LYS B N 1
ATOM 5029 C CA . LYS B 1 318 ? -10.066 41.882 8.869 1.00 72.37 318 LYS B CA 1
ATOM 5030 C C . LYS B 1 318 ? -9.887 42.505 10.249 1.00 70.33 318 LYS B C 1
ATOM 5031 O O . LYS B 1 318 ? -10.491 43.537 10.565 1.00 71.28 318 LYS B O 1
ATOM 5037 N N . ILE B 1 319 ? -9.065 41.846 11.062 1.00 67.81 319 ILE B N 1
ATOM 5038 C CA . ILE B 1 319 ? -8.866 42.207 12.461 1.00 66.24 319 ILE B CA 1
ATOM 5039 C C . ILE B 1 319 ? -8.338 43.638 12.523 1.00 67.02 319 ILE B C 1
ATOM 5040 O O . ILE B 1 319 ? -8.924 44.477 13.207 1.00 67.32 319 ILE B O 1
ATOM 5045 N N . ILE B 1 320 ? -7.259 43.907 11.781 1.00 67.12 320 ILE B N 1
ATOM 5046 C CA . ILE B 1 320 ? -6.636 45.243 11.741 1.00 68.52 320 ILE B CA 1
ATOM 5047 C C . ILE B 1 320 ? -7.623 46.333 11.321 1.00 71.12 320 ILE B C 1
ATOM 5048 O O . ILE B 1 320 ? -7.748 47.363 11.980 1.00 71.18 320 ILE B O 1
ATOM 5053 N N . LYS B 1 321 ? -8.312 46.082 10.217 1.00 73.52 321 LYS B N 1
ATOM 5054 C CA . LYS B 1 321 ? -9.376 46.942 9.772 1.00 77.25 321 LYS B CA 1
ATOM 5055 C C . LYS B 1 321 ? -10.350 47.246 10.899 1.00 77.68 321 LYS B C 1
ATOM 5056 O O . LYS B 1 321 ? -10.704 48.410 11.103 1.00 78.64 321 LYS B O 1
ATOM 5062 N N . LEU B 1 322 ? -10.772 46.222 11.641 1.00 77.36 322 LEU B N 1
ATOM 5063 C CA . LEU B 1 322 ? -11.725 46.458 12.744 1.00 78.36 322 LEU B CA 1
ATOM 5064 C C . LEU B 1 322 ? -11.138 47.375 13.812 1.00 78.52 322 LEU B C 1
ATOM 5065 O O . LEU B 1 322 ? -11.743 48.379 14.191 1.00 79.53 322 LEU B O 1
ATOM 5070 N N . VAL B 1 323 ? -9.950 47.015 14.277 1.00 77.93 323 VAL B N 1
ATOM 5071 C CA . VAL B 1 323 ? -9.271 47.754 15.333 1.00 78.47 323 VAL B CA 1
ATOM 5072 C C . VAL B 1 323 ? -9.005 49.190 14.927 1.00 80.97 323 VAL B C 1
ATOM 5073 O O . VAL B 1 323 ? -9.219 50.090 15.715 1.00 81.68 323 VAL B O 1
ATOM 5077 N N . GLY B 1 324 ? -8.561 49.393 13.694 1.00 83.24 324 GLY B N 1
ATOM 5078 C CA . GLY B 1 324 ? -8.309 50.737 13.172 1.00 86.29 324 GLY B CA 1
ATOM 5079 C C . GLY B 1 324 ? -9.552 51.580 12.986 1.00 89.26 324 GLY B C 1
ATOM 5080 O O . GLY B 1 324 ? -9.456 52.790 12.923 1.00 90.62 324 GLY B O 1
ATOM 5081 N N . SER B 1 325 ? -10.709 50.939 12.869 1.00 91.40 325 SER B N 1
ATOM 5082 C CA . SER B 1 325 ? -11.984 51.642 12.836 1.00 95.04 325 SER B CA 1
ATOM 5083 C C . SER B 1 325 ? -12.366 52.103 14.235 1.00 97.05 325 SER B C 1
ATOM 5084 O O . SER B 1 325 ? -12.809 53.231 14.415 1.00 98.78 325 SER B O 1
ATOM 5087 N N . LYS B 1 326 ? -12.195 51.230 15.225 1.00 98.04 326 LYS B N 1
ATOM 5088 C CA . LYS B 1 326 ? -12.532 51.570 16.611 1.00 100.29 326 LYS B CA 1
ATOM 5089 C C . LYS B 1 326 ? -11.609 52.636 17.175 1.00 101.61 326 LYS B C 1
ATOM 5090 O O . LYS B 1 326 ? -11.968 53.303 18.127 1.00 102.48 326 LYS B O 1
ATOM 5096 N N . LEU B 1 327 ? -10.421 52.774 16.597 1.00 102.77 327 LEU B N 1
ATOM 5097 C CA . LEU B 1 327 ? -9.554 53.919 16.871 1.00 105.25 327 LEU B CA 1
ATOM 5098 C C . LEU B 1 327 ? -10.124 55.198 16.282 1.00 108.93 327 LEU B C 1
ATOM 5099 O O . LEU B 1 327 ? -10.332 56.190 16.981 1.00 110.02 327 LEU B O 1
ATOM 5104 N N . HIS B 1 328 ? -10.365 55.154 14.976 1.00 111.58 328 HIS B N 1
ATOM 5105 C CA . HIS B 1 328 ? -10.783 56.321 14.219 1.00 115.57 328 HIS B CA 1
ATOM 5106 C C . HIS B 1 328 ? -12.176 56.800 14.619 1.00 118.13 328 HIS B C 1
ATOM 5107 O O . HIS B 1 328 ? -12.553 57.932 14.313 1.00 120.19 328 HIS B O 1
ATOM 5114 N N . LYS B 1 329 ? -12.921 55.931 15.306 1.00 118.81 329 LYS B N 1
ATOM 5115 C CA . LYS B 1 329 ? -14.264 56.227 15.786 1.00 121.45 329 LYS B CA 1
ATOM 5116 C C . LYS B 1 329 ? -14.214 56.807 17.199 1.00 121.79 329 LYS B C 1
ATOM 5117 O O . LYS B 1 329 ? -14.784 57.873 17.458 1.00 123.85 329 LYS B O 1
ATOM 5123 N N . ASP B 1 330 ? -13.523 56.118 18.106 1.00 120.23 330 ASP B N 1
ATOM 5124 C CA . ASP B 1 330 ? -13.431 56.567 19.502 1.00 120.77 330 ASP B CA 1
ATOM 5125 C C . ASP B 1 330 ? -12.558 57.823 19.654 1.00 121.37 330 ASP B C 1
ATOM 5126 O O . ASP B 1 330 ? -12.947 58.763 20.348 1.00 122.89 330 ASP B O 1
ATOM 5131 N N . ILE B 1 331 ? -11.392 57.832 19.000 1.00 120.22 331 ILE B N 1
ATOM 5132 C CA . ILE B 1 331 ? -10.444 58.947 19.099 1.00 120.85 331 ILE B CA 1
ATOM 5133 C C . ILE B 1 331 ? -10.512 59.877 17.875 1.00 122.06 331 ILE B C 1
ATOM 5134 O O . ILE B 1 331 ? -10.474 59.432 16.721 1.00 121.52 331 ILE B O 1
ATOM 5139 N N . GLU B 1 332 ? -10.588 61.177 18.159 1.00 123.53 332 GLU B N 1
ATOM 5140 C CA . GLU B 1 332 ? -10.943 62.201 17.165 1.00 125.04 332 GLU B CA 1
ATOM 5141 C C . GLU B 1 332 ? -9.704 62.939 16.651 1.00 124.49 332 GLU B C 1
ATOM 5142 O O . GLU B 1 332 ? -9.655 63.369 15.468 1.00 125.39 332 GLU B O 1
ATOM 5148 N N . TRP B 1 333 ? -8.714 63.092 17.538 1.00 122.65 333 TRP B N 1
ATOM 5149 C CA . TRP B 1 333 ? -7.403 63.621 17.150 1.00 122.07 333 TRP B CA 1
ATOM 5150 C C . TRP B 1 333 ? -6.464 62.571 16.539 1.00 119.84 333 TRP B C 1
ATOM 5151 O O . TRP B 1 333 ? -5.320 62.886 16.231 1.00 120.51 333 TRP B O 1
ATOM 5162 N N . TRP B 1 334 ? -6.922 61.332 16.365 1.00 117.15 334 TRP B N 1
ATOM 5163 C CA . TRP B 1 334 ? -6.085 60.311 15.739 1.00 114.81 334 TRP B CA 1
ATOM 5164 C C . TRP B 1 334 ? -5.951 60.527 14.219 1.00 116.36 334 TRP B C 1
ATOM 5165 O O . TRP B 1 334 ? -6.939 60.809 13.540 1.00 117.37 334 TRP B O 1
ATOM 5176 N N . PRO B 1 335 ? -4.722 60.414 13.685 1.00 116.77 335 PRO B N 1
ATOM 5177 C CA . PRO B 1 335 ? -4.562 60.255 12.238 1.00 117.69 335 PRO B CA 1
ATOM 5178 C C . PRO B 1 335 ? -4.757 58.783 11.835 1.00 115.94 335 PRO B C 1
ATOM 5179 O O . PRO B 1 335 ? -5.006 58.489 10.660 1.00 116.75 335 PRO B O 1
#

Solvent-accessible surface area: 30900 Å² total

Secondary structure (DSSP, 8-state):
-HHHHHHH---HHHHHHHHHHHHHHHHHHHHHHEEE--------EEEEEEEEEEE----EEEEEEEEEEEEETTEEEEEEEEEEEEEEPS-TTHHHHHHH--HHHHHHHHHHGGGSSEE----HHHHH-S---TTS--HHHHHHHHHT-HHHHHT-S-S-------HHHHHHHHHHHHHGGGB-EEES-----TTT-SSS-HHHHHHHH--SSEEE--EEE----GGGG---EEEEEEESSTTS--EEEEEES---HHHHHH--TTGGGEETTEEHHHHHH--------HHHHHHHHHHHHHHH-SS--/-HHHHHHH---HHHHHHHHHHHHHHHHHHHHHTEEE--------EEEEEEEEEEE----EEEEEEEEEEEE-SS-EEEEEEEEEEEEEPS-TTHHHHHHH--HHHHHHHHHHGGGSSEE----HHHHH-S---TTS--HHHHHHHHHT-HHHHHT-S-S-------HHHHHHHHHHHHHGGGB-EEES-----TTT-SSS-HHHHHHHH--SSEEE--EEE----GGGG---EEEEEEESSTTS--EEEEEES---HHHHHH--TGGGGEETTEEHHHHHH--------HHHHHHHHHHHHHHH-SS--

GO terms:
  GO:0005515 protein binding (F, IPI)

Radius of gyration: 27.52 Å; Cα contacts (8 Å, |Δi|>4): 1134; chains: 2; bounding box: 62×79×60 Å